Protein AF-0000000067716344 (afdb_homodimer)

Foldseek 3Di:
DQEAAACPLVLVDELLVSLLLGVVLVHQEYAFEQAAQDHRSHCPCLVVLLPDLVSLVVSLVSCPPSSYYYLEYEHAHALAEQPCQRNVRSLVSLLSRLSSCLSNVHAEYEYALHFYPQDPPDNGGDFQDDCPDVSSVSSLVVGLVSSQVSVLVVLVSSVVSNHAYAHELDPNGNRNALVSQVVSCVSRVHDRYAHAQEPAVLVLVVHDSLVRLLVRQLRHQAYEDWHKAFDCVLCVPANQPHPQWAADDPVDDWRGRGDPDTDTHADPSHRMDTAAPPPRDALQSLLSVLVSVCVRPVPHHYHYDHDHPVDRSSRSSSRNSVSNVSSVVVNVVVVVD/DQEAAACPLVLVDELLVSLLLGVVLVHQEYAFEQEAQDHRSHCPCLVVLLPDLVSLVVSLVSCPPSSYYYLEYEHAHALAEQPCQRNVRSLVSLLSRLSSCLSNVHAEYEYALHFYPQDPPDNGGDFQDDCPDVSSVSSLVVGLVSSQVSVLVVLVSSVVSNHAYAHELDPRGNRNALVSQVVSCVSRVHDRYAHAQEPAVLVLVVHDSLVRLLVRFLRHQAYEDWHKAFDCVLCVPANQPHPQWAADDPVDDWRGRGDPDTDTHAHPSHRMDTAAPPPRDALQSLLSVLVSVCVRPVPHHYHYDHDHPVDRSSRRSSRNSVSNVSSVVVNVVVVVD

Sequence (674 aa):
MKLGLYNAIFHDRTLPEALAAIKAAGLTGIELNTGGFLPATHIPTIDDILVSDDARDEFLGIFEGTGVDIYGLNCNGNPLHPNKAIGDKHAEDIRRSIRLAERLGQNRVVTMSGLPGGEPGAKYTNWVVNAWNSAALDVLDYQWDIAAEFWRETDRFAADHGVKVALELHPQNIVFNSADVHKLIDLTGATHVGVELDASHLFWQQMDPIAVIDHLGELIFHAAAKDVRVNKEWAQLNGVLDNSFRRLDPSENRTNLGGDEWANEWPKNSAWDFVALGRGHDVAYWTEFLRALHRVDPNMLVNIEHEDVSLGREEGVNEAAKVLIEANKALEESLVSMKLGLYNAIFHDRTLPEALAAIKAAGLTGIELNTGGFLPATHIPTIDDILVSDDARDEFLGIFEGTGVDIYGLNCNGNPLHPNKAIGDKHAEDIRRSIRLAERLGQNRVVTMSGLPGGEPGAKYTNWVVNAWNSAALDVLDYQWDIAAEFWRETDRFAADHGVKVALELHPQNIVFNSADVHKLIDLTGATHVGVELDASHLFWQQMDPIAVIDHLGELIFHAAAKDVRVNKEWAQLNGVLDNSFRRLDPSENRTNLGGDEWANEWPKNSAWDFVALGRGHDVAYWTEFLRALHRVDPNMLVNIEHEDVSLGREEGVNEAAKVLIEANKALEESLVS

Structure (mmCIF, N/CA/C/O backbone):
data_AF-0000000067716344-model_v1
#
loop_
_entity.id
_entity.type
_entity.pdbx_description
1 polymer 'Sugar phosphate isomerases/epimerases'
#
loop_
_atom_site.group_PDB
_atom_site.id
_atom_site.type_symbol
_atom_site.label_atom_id
_atom_site.label_alt_id
_atom_site.label_comp_id
_atom_site.label_asym_id
_atom_site.label_entity_id
_atom_site.label_seq_id
_atom_site.pdbx_PDB_ins_code
_atom_site.Cartn_x
_atom_site.Cartn_y
_atom_site.Cartn_z
_atom_site.occupancy
_atom_site.B_iso_or_equiv
_atom_site.auth_seq_id
_atom_site.auth_comp_id
_atom_site.auth_asym_id
_atom_site.auth_atom_id
_atom_site.pdbx_PDB_model_num
ATOM 1 N N . MET A 1 1 ? -6.699 33.219 -1.872 1 95.94 1 MET A N 1
ATOM 2 C CA . MET A 1 1 ? -6.602 32.25 -0.791 1 95.94 1 MET A CA 1
ATOM 3 C C . MET A 1 1 ? -5.559 32.688 0.237 1 95.94 1 MET A C 1
ATOM 5 O O . MET A 1 1 ? -4.773 33.594 -0.015 1 95.94 1 MET A O 1
ATOM 9 N N . LYS A 1 2 ? -5.629 32.188 1.437 1 97.81 2 LYS A N 1
ATOM 10 C CA . LYS A 1 2 ? -4.629 32.375 2.484 1 97.81 2 LYS A CA 1
ATOM 11 C C . LYS A 1 2 ? -3.482 31.391 2.338 1 97.81 2 LYS A C 1
ATOM 13 O O . LYS A 1 2 ? -3.635 30.203 2.646 1 97.81 2 LYS A O 1
ATOM 18 N N . LEU A 1 3 ? -2.365 31.891 1.873 1 98.88 3 LEU A N 1
ATOM 19 C CA . LEU A 1 3 ? -1.229 31.031 1.559 1 98.88 3 LEU A CA 1
ATOM 20 C C . LEU A 1 3 ? -0.129 31.188 2.604 1 98.88 3 LEU A C 1
ATOM 22 O O . LEU A 1 3 ? 0.31 32.281 2.895 1 98.88 3 LEU A O 1
ATOM 26 N N . GLY A 1 4 ? 0.255 30.109 3.199 1 98.88 4 GLY A N 1
ATOM 27 C CA . GLY A 1 4 ? 1.284 30.125 4.227 1 98.88 4 GLY A CA 1
ATOM 28 C C . GLY A 1 4 ? 2.291 29 4.086 1 98.88 4 GLY A C 1
ATOM 29 O O . GLY A 1 4 ? 2.41 28.406 3.018 1 98.88 4 GLY A O 1
ATOM 30 N N . LEU A 1 5 ? 3.182 28.844 5.125 1 98.94 5 LEU A N 1
ATOM 31 C CA . LEU A 1 5 ? 4.223 27.828 5.203 1 98.94 5 LEU A CA 1
ATOM 32 C C . LEU A 1 5 ? 4.148 27.062 6.52 1 98.94 5 LEU A C 1
ATOM 34 O O . LEU A 1 5 ? 4.055 27.672 7.59 1 98.94 5 LEU A O 1
ATOM 38 N N . TYR A 1 6 ? 4.07 25.75 6.441 1 98.81 6 TYR A N 1
ATOM 39 C CA . TYR A 1 6 ? 4.367 24.938 7.625 1 98.81 6 TYR A CA 1
ATOM 40 C C . TYR A 1 6 ? 5.832 25.062 8.016 1 98.81 6 TYR A C 1
ATOM 42 O O . TYR A 1 6 ? 6.727 24.719 7.238 1 98.81 6 TYR A O 1
ATOM 50 N N . ASN A 1 7 ? 6.125 25.469 9.141 1 98.44 7 ASN A N 1
ATOM 51 C CA . ASN A 1 7 ? 7.426 26.016 9.516 1 98.44 7 ASN A CA 1
ATOM 52 C C . ASN A 1 7 ? 8.445 24.906 9.781 1 98.44 7 ASN A C 1
ATOM 54 O O . ASN A 1 7 ? 9.594 25.203 10.117 1 98.44 7 ASN A O 1
ATOM 58 N N . ALA A 1 8 ? 8.062 23.641 9.664 1 96.62 8 ALA A N 1
ATOM 59 C CA . ALA A 1 8 ? 8.984 22.562 9.977 1 96.62 8 ALA A CA 1
ATOM 60 C C . ALA A 1 8 ? 10.281 22.688 9.18 1 96.62 8 ALA A C 1
ATOM 62 O O . ALA A 1 8 ? 11.359 22.359 9.688 1 96.62 8 ALA A O 1
ATOM 63 N N . ILE A 1 9 ? 10.242 23.172 7.988 1 97.5 9 ILE A N 1
ATOM 64 C CA . ILE A 1 9 ? 11.406 23.266 7.113 1 97.5 9 ILE A CA 1
ATOM 65 C C . ILE A 1 9 ? 12.375 24.312 7.652 1 97.5 9 ILE A C 1
ATOM 67 O O . ILE A 1 9 ? 13.57 24.281 7.355 1 97.5 9 ILE A O 1
ATOM 71 N N . PHE A 1 10 ? 11.906 25.266 8.484 1 98.12 10 PHE A N 1
ATOM 72 C CA . PHE A 1 10 ? 12.727 26.359 8.992 1 98.12 10 PHE A CA 1
ATOM 73 C C . PHE A 1 10 ? 13.039 26.156 10.469 1 98.12 10 PHE A C 1
ATOM 75 O O . PHE A 1 10 ? 13.203 27.125 11.211 1 98.12 10 PHE A O 1
ATOM 82 N N . HIS A 1 11 ? 13.086 24.891 10.875 1 95.12 11 HIS A N 1
ATOM 83 C CA . HIS A 1 11 ? 13.398 24.578 12.266 1 95.12 11 HIS A CA 1
ATOM 84 C C . HIS A 1 11 ? 14.828 24.984 12.609 1 95.12 11 HIS A C 1
ATOM 86 O O . HIS A 1 11 ? 15.195 25.016 13.789 1 95.12 11 HIS A O 1
ATOM 92 N N . ASP A 1 12 ? 15.641 25.312 11.688 1 95.56 12 ASP A N 1
ATOM 93 C CA . ASP A 1 12 ? 17.078 25.562 11.844 1 95.56 12 ASP A CA 1
ATOM 94 C C . ASP A 1 12 ? 17.328 27.031 12.219 1 95.56 12 ASP A C 1
ATOM 96 O O . ASP A 1 12 ? 18.469 27.438 12.383 1 95.56 12 ASP A O 1
ATOM 100 N N . ARG A 1 13 ? 16.266 27.875 12.367 1 98 13 ARG A N 1
ATOM 101 C CA . ARG A 1 13 ? 16.438 29.297 12.625 1 98 13 ARG A CA 1
ATOM 102 C C . ARG A 1 13 ? 15.391 29.797 13.625 1 98 13 ARG A C 1
ATOM 104 O O . ARG A 1 13 ? 14.461 29.062 13.977 1 98 13 ARG A O 1
ATOM 111 N N . THR A 1 14 ? 15.562 30.984 14.086 1 98 14 THR A N 1
ATOM 112 C CA . THR A 1 14 ? 14.656 31.562 15.07 1 98 14 THR A CA 1
ATOM 113 C C . THR A 1 14 ? 13.32 31.938 14.43 1 98 14 THR A C 1
ATOM 115 O O . THR A 1 14 ? 13.227 32.031 13.203 1 98 14 THR A O 1
ATOM 118 N N . LEU A 1 15 ? 12.32 32.156 15.273 1 98.56 15 LEU A N 1
ATOM 119 C CA . LEU A 1 15 ? 11 32.5 14.773 1 98.56 15 LEU A CA 1
ATOM 120 C C . LEU A 1 15 ? 11.062 33.812 13.969 1 98.56 15 LEU A C 1
ATOM 122 O O . LEU A 1 15 ? 10.555 33.875 12.844 1 98.56 15 LEU A O 1
ATOM 126 N N . PRO A 1 16 ? 11.727 34.906 14.438 1 98.5 16 PRO A N 1
ATOM 127 C CA . PRO A 1 16 ? 11.781 36.125 13.641 1 98.5 16 PRO A CA 1
ATOM 128 C C . PRO A 1 16 ? 12.445 35.906 12.281 1 98.5 16 PRO A C 1
ATOM 130 O O . PRO A 1 16 ? 11.992 36.469 11.273 1 98.5 16 PRO A O 1
ATOM 133 N N . GLU A 1 17 ? 13.469 35.062 12.227 1 98.56 17 GLU A N 1
ATOM 134 C CA . GLU A 1 17 ? 14.133 34.781 10.961 1 98.56 17 GLU A CA 1
ATOM 135 C C . GLU A 1 17 ? 13.219 34 10.023 1 98.56 17 GLU A C 1
ATOM 137 O O . GLU A 1 17 ? 13.219 34.219 8.812 1 98.56 17 GLU A O 1
ATOM 142 N N . ALA A 1 18 ? 12.523 33.094 10.602 1 98.75 18 ALA A N 1
ATOM 143 C CA . ALA A 1 18 ? 11.57 32.344 9.805 1 98.75 18 ALA A CA 1
ATOM 144 C C . ALA A 1 18 ? 10.484 33.219 9.219 1 98.75 18 ALA A C 1
ATOM 146 O O . ALA A 1 18 ? 10.141 33.125 8.047 1 98.75 18 ALA A O 1
ATOM 147 N N . LEU A 1 19 ? 9.945 34.156 10.039 1 98.81 19 LEU A N 1
ATOM 148 C CA . LEU A 1 19 ? 8.914 35.062 9.586 1 98.81 19 LEU A CA 1
ATOM 149 C C . LEU A 1 19 ? 9.438 35.938 8.445 1 98.81 19 LEU A C 1
ATOM 151 O O . LEU A 1 19 ? 8.727 36.188 7.461 1 98.81 19 LEU A O 1
ATOM 155 N N . ALA A 1 20 ? 10.641 36.375 8.578 1 98.75 20 ALA A N 1
ATOM 156 C CA . ALA A 1 20 ? 11.242 37.188 7.531 1 98.75 20 ALA A CA 1
ATOM 157 C C . ALA A 1 20 ? 11.367 36.406 6.223 1 98.75 20 ALA A C 1
ATOM 159 O O . ALA A 1 20 ? 11.102 36.969 5.145 1 98.75 20 ALA A O 1
ATOM 160 N N . ALA A 1 21 ? 11.805 35.188 6.32 1 98.75 21 ALA A N 1
ATOM 161 C CA . ALA A 1 21 ? 11.953 34.344 5.133 1 98.75 21 ALA A CA 1
ATOM 162 C C . ALA A 1 21 ? 10.602 34.062 4.48 1 98.75 21 ALA A C 1
ATOM 164 O O . ALA A 1 21 ? 10.492 34.062 3.252 1 98.75 21 ALA A O 1
ATOM 165 N N . ILE A 1 22 ? 9.57 33.844 5.273 1 98.88 22 ILE A N 1
ATOM 166 C CA . ILE A 1 22 ? 8.227 33.594 4.777 1 98.88 22 ILE A CA 1
ATOM 167 C C . ILE A 1 22 ? 7.699 34.812 4.043 1 98.88 22 ILE A C 1
ATOM 169 O O . ILE A 1 22 ? 7.176 34.688 2.932 1 98.88 22 ILE A O 1
ATOM 173 N N . LYS A 1 23 ? 7.891 35.969 4.652 1 98.75 23 LYS A N 1
ATOM 174 C CA . LYS A 1 23 ? 7.488 37.219 4.031 1 98.75 23 LYS A CA 1
ATOM 175 C C . LYS A 1 23 ? 8.227 37.438 2.715 1 98.75 23 LYS A C 1
ATOM 177 O O . LYS A 1 23 ? 7.621 37.844 1.717 1 98.75 23 LYS A O 1
ATOM 182 N N . ALA A 1 24 ? 9.461 37.188 2.754 1 98.56 24 ALA A N 1
ATOM 183 C CA . ALA A 1 24 ? 10.289 37.375 1.567 1 98.56 24 ALA A CA 1
ATOM 184 C C . ALA A 1 24 ? 9.844 36.438 0.431 1 98.56 24 ALA A C 1
ATOM 186 O O . ALA A 1 24 ? 9.953 36.812 -0.744 1 98.56 24 ALA A O 1
ATOM 187 N N . ALA A 1 25 ? 9.32 35.312 0.736 1 98.75 25 ALA A N 1
ATOM 188 C CA . ALA A 1 25 ? 8.836 34.375 -0.261 1 98.75 25 ALA A CA 1
ATOM 189 C C . ALA A 1 25 ? 7.48 34.781 -0.812 1 98.75 25 ALA A C 1
ATOM 191 O O . ALA A 1 25 ? 6.961 34.188 -1.745 1 98.75 25 ALA A O 1
ATOM 192 N N . GLY A 1 26 ? 6.898 35.781 -0.247 1 98.69 26 GLY A N 1
ATOM 193 C CA . GLY A 1 26 ? 5.617 36.281 -0.708 1 98.69 26 GLY A CA 1
ATOM 194 C C . GLY A 1 26 ? 4.43 35.625 -0.021 1 98.69 26 GLY A C 1
ATOM 195 O O . GLY A 1 26 ? 3.287 35.812 -0.448 1 98.69 26 GLY A O 1
ATOM 196 N N . LEU A 1 27 ? 4.648 34.906 1.056 1 98.88 27 LEU A N 1
ATOM 197 C CA . LEU A 1 27 ? 3.59 34.219 1.803 1 98.88 27 LEU A CA 1
ATOM 198 C C . LEU A 1 27 ? 3.127 35.094 2.979 1 98.88 27 LEU A C 1
ATOM 200 O O . LEU A 1 27 ? 3.83 36 3.395 1 98.88 27 LEU A O 1
ATOM 204 N N . THR A 1 28 ? 1.935 34.719 3.5 1 98.69 28 THR A N 1
ATOM 205 C CA . THR A 1 28 ? 1.354 35.625 4.504 1 98.69 28 THR A CA 1
ATOM 206 C C . THR A 1 28 ? 1.016 34.844 5.777 1 98.69 28 THR A C 1
ATOM 208 O O . THR A 1 28 ? 0.406 35.406 6.695 1 98.69 28 THR A O 1
ATOM 211 N N . GLY A 1 29 ? 1.318 33.594 5.844 1 98.81 29 GLY A N 1
ATOM 212 C CA . GLY A 1 29 ? 0.971 32.812 7.023 1 98.81 29 GLY A CA 1
ATOM 213 C C . GLY A 1 29 ? 2.033 31.812 7.402 1 98.81 29 GLY A C 1
ATOM 214 O O . GLY A 1 29 ? 2.83 31.391 6.559 1 98.81 29 GLY A O 1
ATOM 215 N N . ILE A 1 30 ? 2.062 31.469 8.703 1 98.88 30 ILE A N 1
ATOM 216 C CA . ILE A 1 30 ? 2.924 30.406 9.219 1 98.88 30 ILE A CA 1
ATOM 217 C C . ILE A 1 30 ? 2.084 29.391 9.984 1 98.88 30 ILE A C 1
ATOM 219 O O . ILE A 1 30 ? 1.264 29.75 10.828 1 98.88 30 ILE A O 1
ATOM 223 N N . GLU A 1 31 ? 2.1 28.156 9.609 1 98.94 31 GLU A N 1
ATOM 224 C CA . GLU A 1 31 ? 1.616 27.047 10.43 1 98.94 31 GLU A CA 1
ATOM 225 C C . GLU A 1 31 ? 2.684 26.578 11.414 1 98.94 31 GLU A C 1
ATOM 227 O O . GLU A 1 31 ? 3.74 26.094 11.016 1 98.94 31 GLU A O 1
ATOM 232 N N . LEU A 1 32 ? 2.416 26.703 12.68 1 98.81 32 LEU A N 1
ATOM 233 C CA . LEU A 1 32 ? 3.428 26.516 13.719 1 98.81 32 LEU A CA 1
ATOM 234 C C . LEU A 1 32 ? 3.406 25.078 14.234 1 98.81 32 LEU A C 1
ATOM 236 O O . LEU A 1 32 ? 2.359 24.578 14.664 1 98.81 32 LEU A O 1
ATOM 240 N N . ASN A 1 33 ? 4.539 24.453 14.195 1 98.69 33 ASN A N 1
ATOM 241 C CA . ASN A 1 33 ? 4.648 23.156 14.836 1 98.69 33 ASN A CA 1
ATOM 242 C C . ASN A 1 33 ? 4.609 23.266 16.359 1 98.69 33 ASN A C 1
ATOM 244 O O . ASN A 1 33 ? 5.379 24.031 16.953 1 98.69 33 ASN A O 1
ATOM 248 N N . THR A 1 34 ? 3.762 22.484 16.984 1 98.69 34 THR A N 1
ATOM 249 C CA . THR A 1 34 ? 3.537 22.656 18.422 1 98.69 34 THR A CA 1
ATOM 250 C C . THR A 1 34 ? 3.727 21.328 19.156 1 98.69 34 THR A C 1
ATOM 252 O O . THR A 1 34 ? 3.416 21.219 20.344 1 98.69 34 THR A O 1
ATOM 255 N N . GLY A 1 35 ? 4.219 20.328 18.453 1 98 35 GLY A N 1
ATOM 256 C CA . GLY A 1 35 ? 4.477 19.031 19.062 1 98 35 GLY A CA 1
ATOM 257 C C . GLY A 1 35 ? 4.336 17.875 18.078 1 98 35 GLY A C 1
ATOM 258 O O . GLY A 1 35 ? 4.582 18.047 16.891 1 98 35 GLY A O 1
ATOM 259 N N . GLY A 1 36 ? 4.043 16.641 18.609 1 97.88 36 GLY A N 1
ATOM 260 C CA . GLY A 1 36 ? 4.016 15.438 17.797 1 97.88 36 GLY A CA 1
ATOM 261 C C . GLY A 1 36 ? 5.395 14.867 17.531 1 97.88 36 GLY A C 1
ATOM 262 O O . GLY A 1 36 ? 6.188 14.68 18.453 1 97.88 36 GLY A O 1
ATOM 263 N N . PHE A 1 37 ? 5.648 14.578 16.266 1 96.88 37 PHE A N 1
ATOM 264 C CA . PHE A 1 37 ? 6.922 13.984 15.867 1 96.88 37 PHE A CA 1
ATOM 265 C C . PHE A 1 37 ? 8.062 14.977 16.078 1 96.88 37 PHE A C 1
ATOM 267 O O . PHE A 1 37 ? 9.188 14.578 16.391 1 96.88 37 PHE A O 1
ATOM 274 N N . LEU A 1 38 ? 7.766 16.266 15.859 1 96.44 38 LEU A N 1
ATOM 275 C CA . LEU A 1 38 ? 8.797 17.297 15.867 1 96.44 38 LEU A CA 1
ATOM 276 C C . LEU A 1 38 ? 8.641 18.219 17.078 1 96.44 38 LEU A C 1
ATOM 278 O O . LEU A 1 38 ? 7.531 18.391 17.578 1 96.44 38 LEU A O 1
ATOM 282 N N . PRO A 1 39 ? 9.695 18.797 17.484 1 95.38 39 PRO A N 1
ATOM 283 C CA . PRO A 1 39 ? 9.594 19.719 18.609 1 95.38 39 PRO A CA 1
ATOM 284 C C . PRO A 1 39 ? 8.977 21.062 18.234 1 95.38 39 PRO A C 1
ATOM 286 O O . PRO A 1 39 ? 9.008 21.453 17.062 1 95.38 39 PRO A O 1
ATOM 289 N N . ALA A 1 40 ? 8.43 21.734 19.188 1 97.12 40 ALA A N 1
ATOM 290 C CA . ALA A 1 40 ? 7.852 23.078 19.016 1 97.12 40 ALA A CA 1
ATOM 291 C C . ALA A 1 40 ? 8.938 24.141 19.031 1 97.12 40 ALA A C 1
ATOM 293 O O . ALA A 1 40 ? 8.883 25.078 19.844 1 97.12 40 ALA A O 1
ATOM 294 N N . THR A 1 41 ? 9.797 24.125 18.047 1 96.69 41 THR A N 1
ATOM 295 C CA . THR A 1 41 ? 11.023 24.922 18.016 1 96.69 41 THR A CA 1
ATOM 296 C C . THR A 1 41 ? 10.711 26.406 18.047 1 96.69 41 THR A C 1
ATOM 298 O O . THR A 1 41 ? 11.453 27.203 18.625 1 96.69 41 THR A O 1
ATOM 301 N N . HIS A 1 42 ? 9.617 26.859 17.469 1 98.31 42 HIS A N 1
ATOM 302 C CA . HIS A 1 42 ? 9.328 28.281 17.297 1 98.31 42 HIS A CA 1
ATOM 303 C C . HIS A 1 42 ? 8.391 28.781 18.391 1 98.31 42 HIS A C 1
ATOM 305 O O . HIS A 1 42 ? 7.938 29.938 18.344 1 98.31 42 HIS A O 1
ATOM 311 N N . ILE A 1 43 ? 8.086 27.906 19.312 1 98 43 ILE A N 1
ATOM 312 C CA . ILE A 1 43 ? 7.27 28.328 20.438 1 98 43 ILE A CA 1
ATOM 313 C C . ILE A 1 43 ? 7.824 27.734 21.734 1 98 43 ILE A C 1
ATOM 315 O O . ILE A 1 43 ? 7.125 27 22.438 1 98 43 ILE A O 1
ATOM 319 N N . PRO A 1 44 ? 9.023 28.109 22.109 1 95.5 44 PRO A N 1
ATOM 320 C CA . PRO A 1 44 ? 9.68 27.516 23.281 1 95.5 44 PRO A CA 1
ATOM 321 C C . PRO A 1 44 ? 8.953 27.828 24.594 1 95.5 44 PRO A C 1
ATOM 323 O O . PRO A 1 44 ? 9.172 27.156 25.594 1 95.5 44 PRO A O 1
ATOM 326 N N . THR A 1 45 ? 8.094 28.828 24.625 1 96.69 45 THR A N 1
ATOM 327 C CA . THR A 1 45 ? 7.406 29.25 25.828 1 96.69 45 THR A CA 1
ATOM 328 C C . THR A 1 45 ? 5.98 28.703 25.875 1 96.69 45 THR A C 1
ATOM 330 O O . THR A 1 45 ? 5.09 29.312 26.453 1 96.69 45 THR A O 1
ATOM 333 N N . ILE A 1 46 ? 5.75 27.641 25.141 1 97.62 46 ILE A N 1
ATOM 334 C CA . ILE A 1 46 ? 4.406 27.094 24.984 1 97.62 46 ILE A CA 1
ATOM 335 C C . ILE A 1 46 ? 3.762 26.891 26.359 1 97.62 46 ILE A C 1
ATOM 337 O O . ILE A 1 46 ? 2.592 27.234 26.562 1 97.62 46 ILE A O 1
ATOM 341 N N . ASP A 1 47 ? 4.445 26.406 27.391 1 97.62 47 ASP A N 1
ATOM 342 C CA . ASP A 1 47 ? 3.896 26.141 28.719 1 97.62 47 ASP A CA 1
ATOM 343 C C . ASP A 1 47 ? 3.492 27.438 29.422 1 97.62 47 ASP A C 1
ATOM 345 O O . ASP A 1 47 ? 2.475 27.484 30.125 1 97.62 47 ASP A O 1
ATOM 349 N N . ASP A 1 48 ? 4.293 28.438 29.203 1 98.44 48 ASP A N 1
ATOM 350 C CA . ASP A 1 48 ? 3.965 29.734 29.781 1 98.44 48 ASP A CA 1
ATOM 351 C C . ASP A 1 48 ? 2.732 30.344 29.109 1 98.44 48 ASP A C 1
ATOM 353 O O . ASP A 1 48 ? 1.872 30.922 29.781 1 98.44 48 ASP A O 1
ATOM 357 N N . ILE A 1 49 ? 2.695 30.203 27.797 1 98.62 49 ILE A N 1
ATOM 358 C CA . ILE A 1 49 ? 1.599 30.781 27.031 1 98.62 49 ILE A CA 1
ATOM 359 C C . ILE A 1 49 ? 0.276 30.156 27.469 1 98.62 49 ILE A C 1
ATOM 361 O O . ILE A 1 49 ? -0.752 30.828 27.516 1 98.62 49 ILE A O 1
ATOM 365 N N . LEU A 1 50 ? 0.247 28.953 27.906 1 98.44 50 LEU A N 1
ATOM 366 C CA . LEU A 1 50 ? -0.959 28.219 28.266 1 98.44 50 LEU A CA 1
ATOM 367 C C . LEU A 1 50 ? -1.569 28.766 29.547 1 98.44 50 LEU A C 1
ATOM 369 O O . LEU A 1 50 ? -2.77 28.609 29.781 1 98.44 50 LEU A O 1
ATOM 373 N N . VAL A 1 51 ? -0.768 29.516 30.406 1 98.06 51 VAL A N 1
ATOM 374 C CA . VAL A 1 51 ? -1.305 29.859 31.719 1 98.06 51 VAL A CA 1
ATOM 375 C C . VAL A 1 51 ? -1.138 31.344 31.984 1 98.06 51 VAL A C 1
ATOM 377 O O . VAL A 1 51 ? -1.602 31.859 33 1 98.06 51 VAL A O 1
ATOM 380 N N . SER A 1 52 ? -0.438 32.062 31.047 1 98.56 52 SER A N 1
ATOM 381 C CA . SER A 1 52 ? -0.129 33.438 31.297 1 98.56 52 SER A CA 1
ATOM 382 C C . SER A 1 52 ? -0.565 34.344 30.125 1 98.56 52 SER A C 1
ATOM 384 O O . SER A 1 52 ? -0.09 34.156 29 1 98.56 52 SER A O 1
ATOM 386 N N . ASP A 1 53 ? -1.379 35.312 30.422 1 98.38 53 ASP A N 1
ATOM 387 C CA . ASP A 1 53 ? -1.794 36.281 29.406 1 98.38 53 ASP A CA 1
ATOM 388 C C . ASP A 1 53 ? -0.604 37.094 28.906 1 98.38 53 ASP A C 1
ATOM 390 O O . ASP A 1 53 ? -0.513 37.406 27.703 1 98.38 53 ASP A O 1
ATOM 394 N N . ASP A 1 54 ? 0.239 37.406 29.812 1 98.44 54 ASP A N 1
ATOM 395 C CA . ASP A 1 54 ? 1.416 38.156 29.438 1 98.44 54 ASP A CA 1
ATOM 396 C C . ASP A 1 54 ? 2.291 37.406 28.453 1 98.44 54 ASP A C 1
ATOM 398 O O . ASP A 1 54 ? 2.752 37.938 27.453 1 98.44 54 ASP A O 1
ATOM 402 N N . ALA A 1 55 ? 2.51 36.156 28.766 1 98.44 55 ALA A N 1
ATOM 403 C CA . ALA A 1 55 ? 3.314 35.312 27.875 1 98.44 55 ALA A CA 1
ATOM 404 C C . ALA A 1 55 ? 2.662 35.188 26.516 1 98.44 55 ALA A C 1
ATOM 406 O O . ALA A 1 55 ? 3.346 35.188 25.484 1 98.44 55 ALA A O 1
ATOM 407 N N . ARG A 1 56 ? 1.377 34.969 26.547 1 98.5 56 ARG A N 1
ATOM 408 C CA . ARG A 1 56 ? 0.609 34.906 25.297 1 98.5 56 ARG A CA 1
ATOM 409 C C . ARG A 1 56 ? 0.773 36.156 24.469 1 98.5 56 ARG A C 1
ATOM 411 O O . ARG A 1 56 ? 1.102 36.094 23.281 1 98.5 56 ARG A O 1
ATOM 418 N N . ASP A 1 57 ? 0.558 37.312 25.125 1 98.38 57 ASP A N 1
ATOM 419 C CA . ASP A 1 57 ? 0.608 38.594 24.438 1 98.38 57 ASP A CA 1
ATOM 420 C C . ASP A 1 57 ? 2.014 38.906 23.906 1 98.38 57 ASP A C 1
ATOM 422 O O . ASP A 1 57 ? 2.174 39.469 22.828 1 98.38 57 ASP A O 1
ATOM 426 N N . GLU A 1 58 ? 2.969 38.531 24.766 1 98.25 58 GLU A N 1
ATOM 427 C CA . GLU A 1 58 ? 4.352 38.688 24.312 1 98.25 58 GLU A CA 1
ATOM 428 C C . GLU A 1 58 ? 4.625 37.875 23.062 1 98.25 58 GLU A C 1
ATOM 430 O O . GLU A 1 58 ? 5.254 38.344 22.125 1 98.25 58 GLU A O 1
ATOM 435 N N . PHE A 1 59 ? 4.203 36.688 23.047 1 98.5 59 PHE A N 1
ATOM 436 C CA . PHE A 1 59 ? 4.398 35.812 21.891 1 98.5 59 PHE A CA 1
ATOM 437 C C . PHE A 1 59 ? 3.689 36.375 20.672 1 98.5 59 PHE A C 1
ATOM 439 O O . PHE A 1 59 ? 4.277 36.438 19.594 1 98.5 59 PHE A O 1
ATOM 446 N N . LEU A 1 60 ? 2.426 36.781 20.781 1 98.44 60 LEU A N 1
ATOM 447 C CA . LEU A 1 60 ? 1.65 37.312 19.688 1 98.44 60 LEU A CA 1
ATOM 448 C C . LEU A 1 60 ? 2.285 38.625 19.172 1 98.44 60 LEU A C 1
ATOM 450 O O . LEU A 1 60 ? 2.189 38.938 17.984 1 98.44 60 LEU A O 1
ATOM 454 N N . GLY A 1 61 ? 2.922 39.312 20.047 1 98.38 61 GLY A N 1
ATOM 455 C CA . GLY A 1 61 ? 3.592 40.562 19.688 1 98.38 61 GLY A CA 1
ATOM 456 C C . GLY A 1 61 ? 4.699 40.375 18.672 1 98.38 61 GLY A C 1
ATOM 457 O O . GLY A 1 61 ? 5.023 41.281 17.906 1 98.38 61 GLY A O 1
ATOM 458 N N . ILE A 1 62 ? 5.273 39.188 18.656 1 98.19 62 ILE A N 1
ATOM 459 C CA . ILE A 1 62 ? 6.363 38.875 17.734 1 98.19 62 ILE A CA 1
ATOM 460 C C . ILE A 1 62 ? 5.871 39 16.281 1 98.19 62 ILE A C 1
ATOM 462 O O . ILE A 1 62 ? 6.641 39.344 15.391 1 98.19 62 ILE A O 1
ATOM 466 N N . PHE A 1 63 ? 4.621 38.812 16.062 1 98.44 63 PHE A N 1
ATOM 467 C CA . PHE A 1 63 ? 4.059 38.75 14.719 1 98.44 63 PHE A CA 1
ATOM 468 C C . PHE A 1 63 ? 3.668 40.156 14.25 1 98.44 63 PHE A C 1
ATOM 470 O O . PHE A 1 63 ? 3.455 40.375 13.055 1 98.44 63 PHE A O 1
ATOM 477 N N . GLU A 1 64 ? 3.514 41.062 15.18 1 97.69 64 GLU A N 1
ATOM 478 C CA . GLU A 1 64 ? 3.066 42.406 14.828 1 97.69 64 GLU A CA 1
ATOM 479 C C . GLU A 1 64 ? 4.035 43.094 13.859 1 97.69 64 GLU A C 1
ATOM 481 O O . GLU A 1 64 ? 5.242 43.125 14.094 1 97.69 64 GLU A O 1
ATOM 486 N N . GLY A 1 65 ? 3.494 43.562 12.742 1 97.56 65 GLY A N 1
ATOM 487 C CA . GLY A 1 65 ? 4.273 44.312 11.781 1 97.56 65 GLY A CA 1
ATOM 488 C C . GLY A 1 65 ? 5.062 43.438 10.828 1 97.56 65 GLY A C 1
ATOM 489 O O . GLY A 1 65 ? 5.719 43.969 9.914 1 97.56 65 GLY A O 1
ATOM 490 N N . THR A 1 66 ? 5.027 42.156 10.953 1 98.12 66 THR A N 1
ATOM 491 C CA . THR A 1 66 ? 5.836 41.25 10.133 1 98.12 66 THR A CA 1
ATOM 492 C C . THR A 1 66 ? 5.156 40.969 8.789 1 98.12 66 THR A C 1
ATOM 494 O O . THR A 1 66 ? 5.809 40.594 7.824 1 98.12 66 THR A O 1
ATOM 497 N N . GLY A 1 67 ? 3.832 41.125 8.734 1 98.19 67 GLY A N 1
ATOM 498 C CA . GLY A 1 67 ? 3.062 40.781 7.555 1 98.19 67 GLY A CA 1
ATOM 499 C C . GLY A 1 67 ? 2.768 39.312 7.457 1 98.19 67 GLY A C 1
ATOM 500 O O . GLY A 1 67 ? 2.225 38.844 6.453 1 98.19 67 GLY A O 1
ATOM 501 N N . VAL A 1 68 ? 3.17 38.531 8.422 1 98.81 68 VAL A N 1
ATOM 502 C CA . VAL A 1 68 ? 2.928 37.094 8.492 1 98.81 68 VAL A CA 1
ATOM 503 C C . VAL A 1 68 ? 2.066 36.781 9.711 1 98.81 68 VAL A C 1
ATOM 505 O O . VAL A 1 68 ? 2.393 37.156 10.836 1 98.81 68 VAL A O 1
ATOM 508 N N . ASP A 1 69 ? 0.942 36.125 9.484 1 98.5 69 ASP A N 1
ATOM 509 C CA . ASP A 1 69 ? 0.023 35.719 10.547 1 98.5 69 ASP A CA 1
ATOM 510 C C . ASP A 1 69 ? 0.139 34.219 10.836 1 98.5 69 ASP A C 1
ATOM 512 O O . ASP A 1 69 ? 0.768 33.5 10.07 1 98.5 69 ASP A O 1
ATOM 516 N N . ILE A 1 70 ? -0.47 33.812 11.945 1 98.75 70 ILE A N 1
ATOM 517 C CA . ILE A 1 70 ? -0.542 32.375 12.25 1 98.75 70 ILE A CA 1
ATOM 518 C C . ILE A 1 70 ? -1.667 31.734 11.445 1 98.75 70 ILE A C 1
ATOM 520 O O . ILE A 1 70 ? -2.822 32.156 11.539 1 98.75 70 ILE A O 1
ATOM 524 N N . TYR A 1 71 ? -1.314 30.75 10.617 1 98.62 71 TYR A N 1
ATOM 525 C CA . TYR A 1 71 ? -2.273 30.016 9.797 1 98.62 71 TYR A CA 1
ATOM 526 C C . TYR A 1 71 ? -2.436 28.594 10.305 1 98.62 71 TYR A C 1
ATOM 528 O O . TYR A 1 71 ? -2.355 27.641 9.523 1 98.62 71 TYR A O 1
ATOM 536 N N . GLY A 1 72 ? -2.664 28.422 11.633 1 98.56 72 GLY A N 1
ATOM 537 C CA . GLY A 1 72 ? -2.928 27.125 12.227 1 98.56 72 GLY A CA 1
ATOM 538 C C . GLY A 1 72 ? -1.743 26.562 12.992 1 98.56 72 GLY A C 1
ATOM 539 O O . GLY A 1 72 ? -0.633 27.094 12.906 1 98.56 72 GLY A O 1
ATOM 540 N N . LEU A 1 73 ? -1.979 25.578 13.812 1 98.88 73 LEU A N 1
ATOM 541 C CA . LEU A 1 73 ? -0.98 24.828 14.562 1 98.88 73 LEU A CA 1
ATOM 542 C C . LEU A 1 73 ? -0.876 23.391 14.047 1 98.88 73 LEU A C 1
ATOM 544 O O . LEU A 1 73 ? -1.842 22.859 13.508 1 98.88 73 LEU A O 1
ATOM 548 N N . ASN A 1 74 ? 0.335 22.875 14.125 1 98.88 74 ASN A N 1
ATOM 549 C CA . ASN A 1 74 ? 0.577 21.5 13.68 1 98.88 74 ASN A CA 1
ATOM 550 C C . ASN A 1 74 ? 1.196 20.656 14.781 1 98.88 74 ASN A C 1
ATOM 552 O O . ASN A 1 74 ? 2.131 21.094 15.461 1 98.88 74 ASN A O 1
ATOM 556 N N . CYS A 1 75 ? 0.676 19.484 15.016 1 98.69 75 CYS A N 1
ATOM 557 C CA . CYS A 1 75 ? 1.261 18.516 15.93 1 98.69 75 CYS A CA 1
ATOM 558 C C . CYS A 1 75 ? 1.147 17.109 15.367 1 98.69 75 CYS A C 1
ATOM 560 O O . CYS A 1 75 ? 0.698 16.188 16.062 1 98.69 75 CYS A O 1
ATOM 562 N N . ASN A 1 76 ? 1.482 16.922 14.117 1 98.62 76 ASN A N 1
ATOM 563 C CA . ASN A 1 76 ? 1.499 15.617 13.484 1 98.62 76 ASN A CA 1
ATOM 564 C C . ASN A 1 76 ? 2.26 14.594 14.32 1 98.62 76 ASN A C 1
ATOM 566 O O . ASN A 1 76 ? 3.309 14.906 14.891 1 98.62 76 ASN A O 1
ATOM 570 N N . GLY A 1 77 ? 1.766 13.461 14.477 1 98.31 77 GLY A N 1
ATOM 571 C CA . GLY A 1 77 ? 2.338 12.352 15.227 1 98.31 77 GLY A CA 1
ATOM 572 C C . GLY A 1 77 ? 1.458 11.117 15.234 1 98.31 77 GLY A C 1
ATOM 573 O O . GLY A 1 77 ? 0.68 10.898 14.305 1 98.31 77 GLY A O 1
ATOM 574 N N . ASN A 1 78 ? 1.714 10.219 16.109 1 98.75 78 ASN A N 1
ATOM 575 C CA . ASN A 1 78 ? 0.881 9.039 16.297 1 98.75 78 ASN A CA 1
ATOM 576 C C . ASN A 1 78 ? 0.303 8.969 17.703 1 98.75 78 ASN A C 1
ATOM 578 O O . ASN A 1 78 ? 0.838 8.266 18.562 1 98.75 78 ASN A O 1
ATOM 582 N N . PRO A 1 79 ? -0.865 9.578 17.875 1 98.88 79 PRO A N 1
ATOM 583 C CA . PRO A 1 79 ? -1.481 9.594 19.203 1 98.88 79 PRO A CA 1
ATOM 584 C C . PRO A 1 79 ? -1.999 8.227 19.625 1 98.88 79 PRO A C 1
ATOM 586 O O . PRO A 1 79 ? -2.369 8.031 20.781 1 98.88 79 PRO A O 1
ATOM 589 N N . LEU A 1 80 ? -2.023 7.246 18.703 1 98.88 80 LEU A N 1
ATOM 590 C CA . LEU A 1 80 ? -2.578 5.926 19 1 98.88 80 LEU A CA 1
ATOM 591 C C . LEU A 1 80 ? -1.48 4.867 19 1 98.88 80 LEU A C 1
ATOM 593 O O . LEU A 1 80 ? -1.768 3.668 18.953 1 98.88 80 LEU A O 1
ATOM 597 N N . HIS A 1 81 ? -0.246 5.262 18.984 1 98.75 81 HIS A N 1
ATOM 598 C CA . HIS A 1 81 ? 0.885 4.34 18.953 1 98.75 81 HIS A CA 1
ATOM 599 C C . HIS A 1 81 ? 0.809 3.334 20.094 1 98.75 81 HIS A C 1
ATOM 601 O O . HIS A 1 81 ? 0.471 3.697 21.219 1 98.75 81 HIS A O 1
ATOM 607 N N . PRO A 1 82 ? 1.149 2.086 19.797 1 98.19 82 PRO A N 1
ATOM 608 C CA . PRO A 1 82 ? 1.038 1.093 20.859 1 98.19 82 PRO A CA 1
ATOM 609 C C . PRO A 1 82 ? 2.09 1.279 21.953 1 98.19 82 PRO A C 1
ATOM 611 O O . PRO A 1 82 ? 1.894 0.838 23.094 1 98.19 82 PRO A O 1
ATOM 614 N N . ASN A 1 83 ? 3.244 1.813 21.641 1 97.25 83 ASN A N 1
ATOM 615 C CA . ASN A 1 83 ? 4.211 2.246 22.641 1 97.25 83 ASN A CA 1
ATOM 616 C C . ASN A 1 83 ? 3.732 3.488 23.391 1 97.25 83 ASN A C 1
ATOM 618 O O . ASN A 1 83 ? 3.719 4.586 22.828 1 97.25 83 ASN A O 1
ATOM 622 N N . LYS A 1 84 ? 3.5 3.395 24.609 1 95.88 84 LYS A N 1
ATOM 623 C CA . LYS A 1 84 ? 2.883 4.457 25.406 1 95.88 84 LYS A CA 1
ATOM 624 C C . LYS A 1 84 ? 3.795 5.676 25.484 1 95.88 84 LYS A C 1
ATOM 626 O O . LYS A 1 84 ? 3.316 6.809 25.578 1 95.88 84 LYS A O 1
ATOM 631 N N . ALA A 1 85 ? 5.059 5.434 25.438 1 96.75 85 ALA A N 1
ATOM 632 C CA . ALA A 1 85 ? 5.992 6.559 25.469 1 96.75 85 ALA A CA 1
ATOM 633 C C . ALA A 1 85 ? 5.809 7.461 24.266 1 96.75 85 ALA A C 1
ATOM 635 O O . ALA A 1 85 ? 6.117 8.656 24.312 1 96.75 85 ALA A O 1
ATOM 636 N N . ILE A 1 86 ? 5.312 6.914 23.203 1 98.12 86 ILE A N 1
ATOM 637 C CA . ILE A 1 86 ? 5.07 7.68 21.984 1 98.12 86 ILE A CA 1
ATOM 638 C C . ILE A 1 86 ? 3.609 8.125 21.953 1 98.12 86 ILE A C 1
ATOM 640 O O . ILE A 1 86 ? 3.322 9.32 21.844 1 98.12 86 ILE A O 1
ATOM 644 N N . GLY A 1 87 ? 2.688 7.191 22.094 1 98.5 87 GLY A N 1
ATOM 645 C CA . GLY A 1 87 ? 1.263 7.445 21.969 1 98.5 87 GLY A CA 1
ATOM 646 C C . GLY A 1 87 ? 0.743 8.469 22.953 1 98.5 87 GLY A C 1
ATOM 647 O O . GLY A 1 87 ? 0.059 9.422 22.578 1 98.5 87 GLY A O 1
ATOM 648 N N . ASP A 1 88 ? 1.064 8.32 24.25 1 98.44 88 ASP A N 1
ATOM 649 C CA . ASP A 1 88 ? 0.577 9.227 25.281 1 98.44 88 ASP A CA 1
ATOM 650 C C . ASP A 1 88 ? 1.136 10.633 25.094 1 98.44 88 ASP A C 1
ATOM 652 O O . ASP A 1 88 ? 0.42 11.625 25.266 1 98.44 88 ASP A O 1
ATOM 656 N N . LYS A 1 89 ? 2.395 10.617 24.734 1 98.38 89 LYS A N 1
ATOM 657 C CA . LYS A 1 89 ? 3.014 11.922 24.516 1 98.38 89 LYS A CA 1
ATOM 658 C C . LYS A 1 89 ? 2.369 12.648 23.328 1 98.38 89 LYS A C 1
ATOM 660 O O . LYS A 1 89 ? 2.023 13.828 23.438 1 98.38 89 LYS A O 1
ATOM 665 N N . HIS A 1 90 ? 2.203 11.969 22.203 1 98.81 90 HIS A N 1
ATOM 666 C CA . HIS A 1 90 ? 1.62 12.586 21.016 1 98.81 90 HIS A CA 1
ATOM 667 C C . HIS A 1 90 ? 0.156 12.945 21.25 1 98.81 90 HIS A C 1
ATOM 669 O O . HIS A 1 90 ? -0.327 13.961 20.734 1 98.81 90 HIS A O 1
ATOM 675 N N . ALA A 1 91 ? -0.563 12.125 22 1 98.88 91 ALA A N 1
ATOM 676 C CA . ALA A 1 91 ? -1.946 12.438 22.359 1 98.88 91 ALA A CA 1
ATOM 677 C C . ALA A 1 91 ? -2.025 13.711 23.188 1 98.88 91 ALA A C 1
ATOM 679 O O . ALA A 1 91 ? -2.881 14.57 22.953 1 98.88 91 ALA A O 1
ATOM 680 N N . GLU A 1 92 ? -1.181 13.797 24.125 1 98.69 92 GLU A N 1
ATOM 681 C CA . GLU A 1 92 ? -1.168 15 24.953 1 98.69 92 GLU A CA 1
ATOM 682 C C . GLU A 1 92 ? -0.77 16.219 24.141 1 98.69 92 GLU A C 1
ATOM 684 O O . GLU A 1 92 ? -1.258 17.328 24.406 1 98.69 92 GLU A O 1
ATOM 689 N N . ASP A 1 93 ? 0.106 16.047 23.234 1 98.75 93 ASP A N 1
ATOM 690 C CA . ASP A 1 93 ? 0.481 17.156 22.375 1 98.75 93 ASP A CA 1
ATOM 691 C C . ASP A 1 93 ? -0.726 17.688 21.609 1 98.75 93 ASP A C 1
ATOM 693 O O . ASP A 1 93 ? -0.822 18.891 21.344 1 98.75 93 ASP A O 1
ATOM 697 N N . ILE A 1 94 ? -1.607 16.797 21.203 1 98.94 94 ILE A N 1
ATOM 698 C CA . ILE A 1 94 ? -2.826 17.234 20.531 1 98.94 94 ILE A CA 1
ATOM 699 C C . ILE A 1 94 ? -3.664 18.078 21.469 1 98.94 94 ILE A C 1
ATOM 701 O O . ILE A 1 94 ? -4.066 19.203 21.125 1 98.94 94 ILE A O 1
ATOM 705 N N . ARG A 1 95 ? -3.869 17.641 22.688 1 98.88 95 ARG A N 1
ATOM 706 C CA . ARG A 1 95 ? -4.664 18.375 23.656 1 98.88 95 ARG A CA 1
ATOM 707 C C . ARG A 1 95 ? -4.023 19.734 23.984 1 98.88 95 ARG A C 1
ATOM 709 O O . ARG A 1 95 ? -4.711 20.75 24.031 1 98.88 95 ARG A O 1
ATOM 716 N N . ARG A 1 96 ? -2.779 19.656 24.172 1 98.81 96 ARG A N 1
ATOM 717 C CA . ARG A 1 96 ? -2.037 20.891 24.453 1 98.81 96 ARG A CA 1
ATOM 718 C C . ARG A 1 96 ? -2.154 21.875 23.297 1 98.81 96 ARG A C 1
ATOM 720 O O . ARG A 1 96 ? -2.301 23.078 23.516 1 98.81 96 ARG A O 1
ATOM 727 N N . SER A 1 97 ? -2.061 21.359 22.094 1 98.94 97 SER A N 1
ATOM 728 C CA . SER A 1 97 ? -2.158 22.219 20.922 1 98.94 97 SER A CA 1
ATOM 729 C C . SER A 1 97 ? -3.553 22.828 20.797 1 98.94 97 SER A C 1
ATOM 731 O O . SER A 1 97 ? -3.701 23.969 20.344 1 98.94 97 SER A O 1
ATOM 733 N N . ILE A 1 98 ? -4.574 22.062 21.125 1 98.94 98 ILE A N 1
ATOM 734 C CA . ILE A 1 98 ? -5.941 22.578 21.094 1 98.94 98 ILE A CA 1
ATOM 735 C C . ILE A 1 98 ? -6.082 23.719 22.094 1 98.94 98 ILE A C 1
ATOM 737 O O . ILE A 1 98 ? -6.59 24.797 21.75 1 98.94 98 ILE A O 1
ATOM 741 N N . ARG A 1 99 ? -5.594 23.578 23.328 1 98.88 99 ARG A N 1
ATOM 742 C CA . ARG A 1 99 ? -5.613 24.641 24.312 1 98.88 99 ARG A CA 1
ATOM 743 C C . ARG A 1 99 ? -4.832 25.859 23.828 1 98.88 99 ARG A C 1
ATOM 745 O O . ARG A 1 99 ? -5.266 27 24.016 1 98.88 99 ARG A O 1
ATOM 752 N N . LEU A 1 100 ? -3.695 25.531 23.266 1 98.88 100 LEU A N 1
ATOM 753 C CA . LEU A 1 100 ? -2.838 26.594 22.766 1 98.88 100 LEU A CA 1
ATOM 754 C C . LEU A 1 100 ? -3.543 27.406 21.688 1 98.88 100 LEU A C 1
ATOM 756 O O . LEU A 1 100 ? -3.422 28.625 21.625 1 98.88 100 LEU A O 1
ATOM 760 N N . ALA A 1 101 ? -4.219 26.688 20.766 1 98.88 101 ALA A N 1
ATOM 761 C CA . ALA A 1 101 ? -4.965 27.359 19.703 1 98.88 101 ALA A CA 1
ATOM 762 C C . ALA A 1 101 ? -5.965 28.344 20.281 1 98.88 101 ALA A C 1
ATOM 764 O O . ALA A 1 101 ? -6.016 29.516 19.859 1 98.88 101 ALA A O 1
ATOM 765 N N . GLU A 1 102 ? -6.715 27.938 21.234 1 98.62 102 GLU A N 1
ATOM 766 C CA . GLU A 1 102 ? -7.66 28.828 21.891 1 98.62 102 GLU A CA 1
ATOM 767 C C . GLU A 1 102 ? -6.949 30.047 22.484 1 98.62 102 GLU A C 1
ATOM 769 O O . GLU A 1 102 ? -7.387 31.172 22.297 1 98.62 102 GLU A O 1
ATOM 774 N N . ARG A 1 103 ? -5.844 29.828 23.203 1 98.69 103 ARG A N 1
ATOM 775 C CA . ARG A 1 103 ? -5.086 30.891 23.859 1 98.69 103 ARG A CA 1
ATOM 776 C C . ARG A 1 103 ? -4.578 31.906 22.844 1 98.69 103 ARG A C 1
ATOM 778 O O . ARG A 1 103 ? -4.512 33.094 23.141 1 98.69 103 ARG A O 1
ATOM 785 N N . LEU A 1 104 ? -4.234 31.438 21.688 1 98.69 104 LEU A N 1
ATOM 786 C CA . LEU A 1 104 ? -3.623 32.281 20.672 1 98.69 104 LEU A CA 1
ATOM 787 C C . LEU A 1 104 ? -4.68 32.875 19.734 1 98.69 104 LEU A C 1
ATOM 789 O O . LEU A 1 104 ? -4.352 33.531 18.75 1 98.69 104 LEU A O 1
ATOM 793 N N . GLY A 1 105 ? -5.934 32.562 19.969 1 98 105 GLY A N 1
ATOM 794 C CA . GLY A 1 105 ? -7.008 33.062 19.125 1 98 105 GLY A CA 1
ATOM 795 C C . GLY A 1 105 ? -7.082 32.344 17.797 1 98 105 GLY A C 1
ATOM 796 O O . GLY A 1 105 ? -7.523 32.938 16.797 1 98 105 GLY A O 1
ATOM 797 N N . GLN A 1 106 ? -6.535 31.188 17.75 1 98.06 106 GLN A N 1
ATOM 798 C CA . GLN A 1 106 ? -6.594 30.328 16.562 1 98.06 106 GLN A CA 1
ATOM 799 C C . GLN A 1 106 ? -7.688 29.281 16.703 1 98.06 106 GLN A C 1
ATOM 801 O O . GLN A 1 106 ? -8.211 29.062 17.797 1 98.06 106 GLN A O 1
ATOM 806 N N . ASN A 1 107 ? -8.039 28.625 15.562 1 98.44 107 ASN A N 1
ATOM 807 C CA . ASN A 1 107 ? -9.133 27.672 15.641 1 98.44 107 ASN A CA 1
ATOM 808 C C . ASN A 1 107 ? -8.859 26.453 14.766 1 98.44 107 ASN A C 1
ATOM 810 O O . ASN A 1 107 ? -9.781 25.703 14.43 1 98.44 107 ASN A O 1
ATOM 814 N N . ARG A 1 108 ? -7.652 26.297 14.312 1 98.75 108 ARG A N 1
ATOM 815 C CA . ARG A 1 108 ? -7.297 25.141 13.508 1 98.75 108 ARG A CA 1
ATOM 816 C C . ARG A 1 108 ? -6.059 24.438 14.062 1 98.75 108 ARG A C 1
ATOM 818 O O . ARG A 1 108 ? -5.02 25.078 14.258 1 98.75 108 ARG A O 1
ATOM 825 N N . VAL A 1 109 ? -6.145 23.156 14.297 1 98.94 109 VAL A N 1
ATOM 826 C CA . VAL A 1 109 ? -5.023 22.297 14.695 1 98.94 109 VAL A CA 1
ATOM 827 C C . VAL A 1 109 ? -4.922 21.109 13.742 1 98.94 109 VAL A C 1
ATOM 829 O O . VAL A 1 109 ? -5.875 20.344 13.594 1 98.94 109 VAL A O 1
ATOM 832 N N . VAL A 1 110 ? -3.773 21 13.078 1 98.94 110 VAL A N 1
ATOM 833 C CA . VAL A 1 110 ? -3.5 19.891 12.172 1 98.94 110 VAL A CA 1
ATOM 834 C C . VAL A 1 110 ? -2.787 18.766 12.922 1 98.94 110 VAL A C 1
ATOM 836 O O . VAL A 1 110 ? -1.882 19.031 13.719 1 98.94 110 VAL A O 1
ATOM 839 N N . THR A 1 111 ? -3.209 17.609 12.75 1 98.94 111 THR A N 1
ATOM 840 C CA . THR A 1 111 ? -2.539 16.438 13.305 1 98.94 111 THR A CA 1
ATOM 841 C C . THR A 1 111 ? -2.814 15.203 12.461 1 98.94 111 THR A C 1
ATOM 843 O O . THR A 1 111 ? -3.143 15.312 11.273 1 98.94 111 THR A O 1
ATOM 846 N N . MET A 1 112 ? -2.533 14.031 12.969 1 98.88 112 MET A N 1
ATOM 847 C CA . MET A 1 112 ? -2.762 12.758 12.281 1 98.88 112 MET A CA 1
ATOM 848 C C . MET A 1 112 ? -3.654 11.852 13.117 1 98.88 112 MET A C 1
ATOM 850 O O . MET A 1 112 ? -3.711 11.977 14.344 1 98.88 112 MET A O 1
ATOM 854 N N . SER A 1 113 ? -4.32 10.938 12.406 1 98.94 113 SER A N 1
ATOM 855 C CA . SER A 1 113 ? -5.301 10.094 13.086 1 98.94 113 SER A CA 1
ATOM 856 C C . SER A 1 113 ? -4.617 9.109 14.031 1 98.94 113 SER A C 1
ATOM 858 O O . SER A 1 113 ? -5.207 8.688 15.031 1 98.94 113 SER A O 1
ATOM 860 N N . GLY A 1 114 ? -3.361 8.844 13.703 1 98.81 114 GLY A N 1
ATOM 861 C CA . GLY A 1 114 ? -2.672 7.812 14.461 1 98.81 114 GLY A CA 1
ATOM 862 C C . GLY A 1 114 ? -2.896 6.418 13.906 1 98.81 114 GLY A C 1
ATOM 863 O O . GLY A 1 114 ? -3.754 6.219 13.039 1 98.81 114 GLY A O 1
ATOM 864 N N . LEU A 1 115 ? -2.096 5.492 14.391 1 98.75 115 LEU A N 1
ATOM 865 C CA . LEU A 1 115 ? -2.135 4.09 13.984 1 98.75 115 LEU A CA 1
ATOM 866 C C . LEU A 1 115 ? -1.808 3.172 15.156 1 98.75 115 LEU A C 1
ATOM 868 O O . LEU A 1 115 ? -0.693 3.205 15.688 1 98.75 115 LEU A O 1
ATOM 872 N N . PRO A 1 116 ? -2.787 2.365 15.57 1 98.81 116 PRO A N 1
ATOM 873 C CA . PRO A 1 116 ? -2.527 1.416 16.656 1 98.81 116 PRO A CA 1
ATOM 874 C C . PRO A 1 116 ? -1.758 0.183 16.188 1 98.81 116 PRO A C 1
ATOM 876 O O . PRO A 1 116 ? -1.46 0.051 15 1 98.81 116 PRO A O 1
ATOM 879 N N . GLY A 1 117 ? -1.385 -0.669 17.172 1 98.69 117 GLY A N 1
ATOM 880 C CA . GLY A 1 117 ? -0.958 -2.02 16.844 1 98.69 117 GLY A CA 1
ATOM 881 C C . GLY A 1 117 ? -2.088 -2.891 16.328 1 98.69 117 GLY A C 1
ATOM 882 O O . GLY A 1 117 ? -3.24 -2.455 16.281 1 98.69 117 GLY A O 1
ATOM 883 N N . GLY A 1 118 ? -1.751 -4.113 15.961 1 98.5 118 GLY A N 1
ATOM 884 C CA . GLY A 1 118 ? -2.738 -4.98 15.336 1 98.5 118 GLY A CA 1
ATOM 885 C C . GLY A 1 118 ? -3.508 -5.82 16.344 1 98.5 118 GLY A C 1
ATOM 886 O O . GLY A 1 118 ? -4.48 -6.488 15.984 1 98.5 118 GLY A O 1
ATOM 887 N N . GLU A 1 119 ? -3.088 -5.816 17.562 1 98.44 119 GLU A N 1
ATOM 888 C CA . GLU A 1 119 ? -3.652 -6.613 18.656 1 98.44 119 GLU A CA 1
ATOM 889 C C . GLU A 1 119 ? -3.201 -6.094 20.016 1 98.44 119 GLU A C 1
ATOM 891 O O . GLU A 1 119 ? -2.225 -5.348 20.109 1 98.44 119 GLU A O 1
ATOM 896 N N . PRO A 1 120 ? -4.039 -6.426 21.125 1 97.69 120 PRO A N 1
ATOM 897 C CA . PRO A 1 120 ? -3.574 -6.012 22.453 1 97.69 120 PRO A CA 1
ATOM 898 C C . PRO A 1 120 ? -2.152 -6.48 22.766 1 97.69 120 PRO A C 1
ATOM 900 O O . PRO A 1 120 ? -1.812 -7.637 22.5 1 97.69 120 PRO A O 1
ATOM 903 N N . GLY A 1 121 ? -1.356 -5.621 23.203 1 96.75 121 GLY A N 1
ATOM 904 C CA . GLY A 1 121 ? -0.005 -5.984 23.594 1 96.75 121 GLY A CA 1
ATOM 905 C C . GLY A 1 121 ? 1.009 -5.812 22.484 1 96.75 121 GLY A C 1
ATOM 906 O O . GLY A 1 121 ? 2.207 -6.02 22.688 1 96.75 121 GLY A O 1
ATOM 907 N N . ALA A 1 122 ? 0.604 -5.449 21.359 1 97.88 122 ALA A N 1
ATOM 908 C CA . ALA A 1 122 ? 1.518 -5.258 20.234 1 97.88 122 ALA A CA 1
ATOM 909 C C . ALA A 1 122 ? 2.559 -4.188 20.547 1 97.88 122 ALA A C 1
ATOM 911 O O . ALA A 1 122 ? 2.24 -3.164 21.156 1 97.88 122 ALA A O 1
ATOM 912 N N . LYS A 1 123 ? 3.758 -4.453 20.047 1 96.31 123 LYS A N 1
ATOM 913 C CA . LYS A 1 123 ? 4.855 -3.504 20.219 1 96.31 123 LYS A CA 1
ATOM 914 C C . LYS A 1 123 ? 4.918 -2.533 19.047 1 96.31 123 LYS A C 1
ATOM 916 O O . LYS A 1 123 ? 5.293 -1.371 19.203 1 96.31 123 LYS A O 1
ATOM 921 N N . TYR A 1 124 ? 4.59 -3.021 17.891 1 97.81 124 TYR A N 1
ATOM 922 C CA . TYR A 1 124 ? 4.703 -2.254 16.656 1 97.81 124 TYR A CA 1
ATOM 923 C C . TYR A 1 124 ? 3.33 -1.949 16.078 1 97.81 124 TYR A C 1
ATOM 925 O O . TYR A 1 124 ? 2.377 -2.699 16.297 1 97.81 124 TYR A O 1
ATOM 933 N N . THR A 1 125 ? 3.23 -0.812 15.367 1 98.31 125 THR A N 1
ATOM 934 C CA . THR A 1 125 ? 2.014 -0.493 14.633 1 98.31 125 THR A CA 1
ATOM 935 C C . THR A 1 125 ? 1.754 -1.532 13.539 1 98.31 125 THR A C 1
ATOM 937 O O . THR A 1 125 ? 2.65 -2.299 13.18 1 98.31 125 THR A O 1
ATOM 940 N N . ASN A 1 126 ? 0.558 -1.706 13.07 1 98.44 126 ASN A N 1
ATOM 941 C CA . ASN A 1 126 ? 0.151 -2.576 11.977 1 98.44 126 ASN A CA 1
ATOM 942 C C . ASN A 1 126 ? -0.767 -1.853 10.992 1 98.44 126 ASN A C 1
ATOM 944 O O . ASN A 1 126 ? -1.952 -1.661 11.273 1 98.44 126 ASN A O 1
ATOM 948 N N . TRP A 1 127 ? -0.257 -1.451 9.875 1 97.88 127 TRP A N 1
ATOM 949 C CA . TRP A 1 127 ? -1.021 -0.692 8.891 1 97.88 127 TRP A CA 1
ATOM 950 C C . TRP A 1 127 ? -1.68 -1.622 7.879 1 97.88 127 TRP A C 1
ATOM 952 O O . TRP A 1 127 ? -1.013 -2.152 6.984 1 97.88 127 TRP A O 1
ATOM 962 N N . VAL A 1 128 ? -2.928 -1.827 7.969 1 97.62 128 VAL A N 1
ATOM 963 C CA . VAL A 1 128 ? -3.691 -2.654 7.039 1 97.62 128 VAL A CA 1
ATOM 964 C C . VAL A 1 128 ? -4.129 -1.814 5.84 1 97.62 128 VAL A C 1
ATOM 966 O O . VAL A 1 128 ? -4.902 -0.863 5.992 1 97.62 128 VAL A O 1
ATOM 969 N N . VAL A 1 129 ? -3.711 -2.188 4.629 1 94.38 129 VAL A N 1
ATOM 970 C CA . VAL A 1 129 ? -3.955 -1.288 3.504 1 94.38 129 VAL A CA 1
ATOM 971 C C . VAL A 1 129 ? -4.883 -1.961 2.496 1 94.38 129 VAL A C 1
ATOM 973 O O . VAL A 1 129 ? -5.434 -1.3 1.611 1 94.38 129 VAL A O 1
ATOM 976 N N . ASN A 1 130 ? -5.059 -3.283 2.5 1 93 130 ASN A N 1
ATOM 977 C CA . ASN A 1 130 ? -6.047 -4.074 1.774 1 93 130 ASN A CA 1
ATOM 978 C C . ASN A 1 130 ? -6.555 -5.246 2.613 1 93 130 ASN A C 1
ATOM 980 O O . ASN A 1 130 ? -5.879 -6.27 2.729 1 93 130 ASN A O 1
ATOM 984 N N . ALA A 1 131 ? -7.746 -5.176 3.09 1 95.62 131 ALA A N 1
ATOM 985 C CA . ALA A 1 131 ? -8.25 -6.16 4.043 1 95.62 131 ALA A CA 1
ATOM 986 C C . ALA A 1 131 ? -8.875 -7.352 3.326 1 95.62 131 ALA A C 1
ATOM 988 O O . ALA A 1 131 ? -10.047 -7.672 3.545 1 95.62 131 ALA A O 1
ATOM 989 N N . TRP A 1 132 ? -8.055 -8.117 2.641 1 93.75 132 TRP A N 1
ATOM 990 C CA . TRP A 1 132 ? -8.477 -9.211 1.775 1 93.75 132 TRP A CA 1
ATOM 991 C C . TRP A 1 132 ? -8.961 -10.398 2.6 1 93.75 132 TRP A C 1
ATOM 993 O O . TRP A 1 132 ? -9.852 -11.141 2.172 1 93.75 132 TRP A O 1
ATOM 1003 N N . ASN A 1 133 ? -8.383 -10.609 3.691 1 95.69 133 ASN A N 1
ATOM 1004 C CA . ASN A 1 133 ? -8.711 -11.75 4.535 1 95.69 133 ASN A CA 1
ATOM 1005 C C . ASN A 1 133 ? -9.383 -11.312 5.836 1 95.69 133 ASN A C 1
ATOM 1007 O O . ASN A 1 133 ? -9.203 -10.18 6.281 1 95.69 133 ASN A O 1
ATOM 1011 N N . SER A 1 134 ? -10.109 -12.172 6.516 1 97.56 134 SER A N 1
ATOM 1012 C CA . SER A 1 134 ? -10.898 -11.859 7.699 1 97.56 134 SER A CA 1
ATOM 1013 C C . SER A 1 134 ? -10.008 -11.453 8.867 1 97.56 134 SER A C 1
ATOM 1015 O O . SER A 1 134 ? -10.406 -10.641 9.703 1 97.56 134 SER A O 1
ATOM 1017 N N . ALA A 1 135 ? -8.844 -12 8.938 1 97.75 135 ALA A N 1
ATOM 1018 C CA . ALA A 1 135 ? -7.906 -11.625 9.992 1 97.75 135 ALA A CA 1
ATOM 1019 C C . ALA A 1 135 ? -7.559 -10.141 9.914 1 97.75 135 ALA A C 1
ATOM 1021 O O . ALA A 1 135 ? -7.387 -9.484 10.945 1 97.75 135 ALA A O 1
ATOM 1022 N N . ALA A 1 136 ? -7.375 -9.648 8.719 1 97.94 136 ALA A N 1
ATOM 1023 C CA . ALA A 1 136 ? -7.105 -8.227 8.547 1 97.94 136 ALA A CA 1
ATOM 1024 C C . ALA A 1 136 ? -8.242 -7.379 9.117 1 97.94 136 ALA A C 1
ATOM 1026 O O . ALA A 1 136 ? -8.008 -6.328 9.711 1 97.94 136 ALA A O 1
ATOM 1027 N N . LEU A 1 137 ? -9.492 -7.797 8.898 1 98.19 137 LEU A N 1
ATOM 1028 C CA . LEU A 1 137 ? -10.633 -7.066 9.438 1 98.19 137 LEU A CA 1
ATOM 1029 C C . LEU A 1 137 ? -10.68 -7.188 10.961 1 98.19 137 LEU A C 1
ATOM 1031 O O . LEU A 1 137 ? -11.141 -6.27 11.641 1 98.19 137 LEU A O 1
ATOM 1035 N N . ASP A 1 138 ? -10.195 -8.328 11.5 1 98.38 138 ASP A N 1
ATOM 1036 C CA . ASP A 1 138 ? -10.055 -8.422 12.953 1 98.38 138 ASP A CA 1
ATOM 1037 C C . ASP A 1 138 ? -9.117 -7.344 13.492 1 98.38 138 ASP A C 1
ATOM 1039 O O . ASP A 1 138 ? -9.414 -6.703 14.5 1 98.38 138 ASP A O 1
ATOM 1043 N N . VAL A 1 139 ? -8 -7.203 12.836 1 98.69 139 VAL A N 1
ATOM 1044 C CA . VAL A 1 139 ? -7.047 -6.168 13.211 1 98.69 139 VAL A CA 1
ATOM 1045 C C . VAL A 1 139 ? -7.711 -4.797 13.141 1 98.69 139 VAL A C 1
ATOM 1047 O O . VAL A 1 139 ? -7.613 -4 14.078 1 98.69 139 VAL A O 1
ATOM 1050 N N . LEU A 1 140 ? -8.383 -4.531 12.039 1 98.69 140 LEU A N 1
ATOM 1051 C CA . LEU A 1 140 ? -9.016 -3.232 11.836 1 98.69 140 LEU A CA 1
ATOM 1052 C C . LEU A 1 140 ? -10.102 -2.984 12.875 1 98.69 140 LEU A C 1
ATOM 1054 O O . LEU A 1 140 ? -10.258 -1.862 13.359 1 98.69 140 LEU A O 1
ATOM 1058 N N . ASP A 1 141 ? -10.875 -4.016 13.164 1 98.5 141 ASP A N 1
ATOM 1059 C CA . ASP A 1 141 ? -11.883 -3.865 14.211 1 98.5 141 ASP A CA 1
ATOM 1060 C C . ASP A 1 141 ? -11.258 -3.4 15.523 1 98.5 141 ASP A C 1
ATOM 1062 O O . ASP A 1 141 ? -11.75 -2.467 16.156 1 98.5 141 ASP A O 1
ATOM 1066 N N . TYR A 1 142 ? -10.211 -4.051 15.867 1 98.81 142 TYR A N 1
ATOM 1067 C CA . TYR A 1 142 ? -9.484 -3.689 17.078 1 98.81 142 TYR A CA 1
ATOM 1068 C C . TYR A 1 142 ? -8.992 -2.248 17.016 1 98.81 142 TYR A C 1
ATOM 1070 O O . TYR A 1 142 ? -9.172 -1.48 17.969 1 98.81 142 TYR A O 1
ATOM 1078 N N . GLN A 1 143 ? -8.438 -1.868 15.961 1 98.81 143 GLN A N 1
ATOM 1079 C CA . GLN A 1 143 ? -7.852 -0.544 15.789 1 98.81 143 G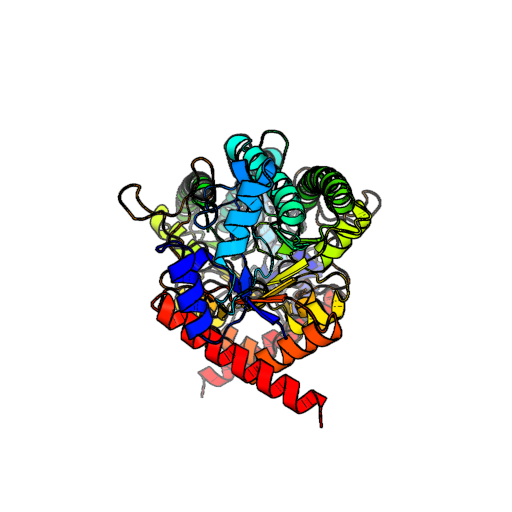LN A CA 1
ATOM 1080 C C . GLN A 1 143 ? -8.93 0.537 15.766 1 98.81 143 GLN A C 1
ATOM 1082 O O . GLN A 1 143 ? -8.75 1.61 16.344 1 98.81 143 GLN A O 1
ATOM 1087 N N . TRP A 1 144 ? -10.023 0.273 15.078 1 98.81 144 TRP A N 1
ATOM 1088 C CA . TRP A 1 144 ? -11.094 1.264 14.969 1 98.81 144 TRP A CA 1
ATOM 1089 C C . TRP A 1 144 ? -11.742 1.516 16.328 1 98.81 144 TRP A C 1
ATOM 1091 O O . TRP A 1 144 ? -12.188 2.631 16.609 1 98.81 144 TRP A O 1
ATOM 1101 N N . ASP A 1 145 ? -11.82 0.458 17.141 1 98.88 145 ASP A N 1
ATOM 1102 C CA . ASP A 1 145 ? -12.328 0.664 18.5 1 98.88 145 ASP A CA 1
ATOM 1103 C C . ASP A 1 145 ? -11.477 1.684 19.25 1 98.88 145 ASP A C 1
ATOM 1105 O O . ASP A 1 145 ? -12.008 2.582 19.906 1 98.88 145 ASP A O 1
ATOM 1109 N N . ILE A 1 146 ? -10.203 1.583 19.109 1 98.88 146 ILE A N 1
ATOM 1110 C CA . ILE A 1 146 ? -9.266 2.49 19.766 1 98.88 146 ILE A CA 1
ATOM 1111 C C . ILE A 1 146 ? -9.414 3.895 19.188 1 98.88 146 ILE A C 1
ATOM 1113 O O . ILE A 1 146 ? -9.531 4.871 19.922 1 98.88 146 ILE A O 1
ATOM 1117 N N . ALA A 1 147 ? -9.461 3.975 17.906 1 98.94 147 ALA A N 1
ATOM 1118 C CA . ALA A 1 147 ? -9.523 5.266 17.219 1 98.94 147 ALA A CA 1
ATOM 1119 C C . ALA A 1 147 ? -10.828 5.988 17.531 1 98.94 147 ALA A C 1
ATOM 1121 O O . ALA A 1 147 ? -10.828 7.191 17.797 1 98.94 147 ALA A O 1
ATOM 1122 N N . ALA A 1 148 ? -11.898 5.246 17.469 1 98.88 148 ALA A N 1
ATOM 1123 C CA . ALA A 1 148 ? -13.203 5.855 17.703 1 98.88 148 ALA A CA 1
ATOM 1124 C C . ALA A 1 148 ? -13.289 6.449 19.109 1 98.88 148 ALA A C 1
ATOM 1126 O O . ALA A 1 148 ? -13.797 7.559 19.281 1 98.88 148 ALA A O 1
ATOM 1127 N N . GLU A 1 149 ? -12.844 5.723 20.047 1 98.81 149 GLU A N 1
ATOM 1128 C CA . GLU A 1 149 ? -12.867 6.219 21.422 1 98.81 149 GLU A CA 1
ATOM 1129 C C . GLU A 1 149 ? -12.039 7.492 21.562 1 98.81 149 GLU A C 1
ATOM 1131 O O . GLU A 1 149 ? -12.523 8.492 22.094 1 98.81 149 GLU A O 1
ATOM 1136 N N . PHE A 1 150 ? -10.859 7.504 21.156 1 98.94 150 PHE A N 1
ATOM 1137 C CA . PHE A 1 150 ? -9.938 8.633 21.281 1 98.94 150 PHE A CA 1
ATOM 1138 C C . PHE A 1 150 ? -10.5 9.859 20.578 1 98.94 150 PHE A C 1
ATOM 1140 O O . PHE A 1 150 ? -10.5 10.961 21.141 1 98.94 150 PHE A O 1
ATOM 1147 N N . TRP A 1 151 ? -11.023 9.719 19.375 1 98.94 151 TRP A N 1
ATOM 1148 C CA . TRP A 1 151 ? -11.398 10.867 18.562 1 98.94 151 TRP A CA 1
ATOM 1149 C C . TRP A 1 151 ? -12.773 11.383 18.953 1 98.94 151 TRP A C 1
ATOM 1151 O O . TRP A 1 151 ? -13.102 12.547 18.719 1 98.94 151 TRP A O 1
ATOM 1161 N N . ARG A 1 152 ? -13.641 10.492 19.516 1 98.81 152 ARG A N 1
ATOM 1162 C CA . ARG A 1 152 ? -14.867 11 20.141 1 98.81 152 ARG A CA 1
ATOM 1163 C C . ARG A 1 152 ? -14.547 11.969 21.266 1 98.81 152 ARG A C 1
ATOM 1165 O O . ARG A 1 152 ? -15.117 13.055 21.344 1 98.81 152 ARG A O 1
ATOM 1172 N N . GLU A 1 153 ? -13.609 11.523 22.062 1 98.81 153 GLU A N 1
ATOM 1173 C CA . GLU A 1 153 ? -13.203 12.359 23.188 1 98.81 153 GLU A CA 1
ATOM 1174 C C . GLU A 1 153 ? -12.508 13.633 22.703 1 98.81 153 GLU A C 1
ATOM 1176 O O . GLU A 1 153 ? -12.75 14.719 23.234 1 98.81 153 GLU A O 1
ATOM 1181 N N . THR A 1 154 ? -11.648 13.5 21.812 1 98.94 154 THR A N 1
ATOM 1182 C CA . THR A 1 154 ? -10.906 14.641 21.281 1 98.94 154 THR A CA 1
ATOM 1183 C C . THR A 1 154 ? -11.844 15.625 20.609 1 98.94 154 THR A C 1
ATOM 1185 O O . THR A 1 154 ? -11.656 16.844 20.703 1 98.94 154 THR A O 1
ATOM 1188 N N . ASP A 1 155 ? -12.844 15.086 19.875 1 98.88 155 ASP A N 1
ATOM 1189 C CA . ASP A 1 155 ? -13.844 15.938 19.219 1 98.88 155 ASP A CA 1
ATOM 1190 C C . ASP A 1 155 ? -14.57 16.797 20.25 1 98.88 155 ASP A C 1
ATOM 1192 O O . ASP A 1 155 ? -14.75 18 20.031 1 98.88 155 ASP A O 1
ATOM 1196 N N . ARG A 1 156 ? -14.992 16.234 21.328 1 98.81 156 ARG A N 1
ATOM 1197 C CA . ARG A 1 156 ? -15.672 16.969 22.391 1 98.81 156 ARG A CA 1
ATOM 1198 C C . ARG A 1 156 ? -14.75 18.031 23 1 98.81 156 ARG A C 1
ATOM 1200 O O . ARG A 1 156 ? -15.172 19.172 23.219 1 98.81 156 ARG A O 1
ATOM 1207 N N . PHE A 1 157 ? -13.562 17.609 23.234 1 98.94 157 PHE A N 1
ATOM 1208 C CA . PHE A 1 157 ? -12.57 18.531 23.781 1 98.94 157 PHE A CA 1
ATOM 1209 C C . PHE A 1 157 ? -12.336 19.703 22.844 1 98.94 157 PHE A C 1
ATOM 1211 O O . PHE A 1 157 ? -12.289 20.859 23.281 1 98.94 157 PHE A O 1
ATOM 1218 N N . ALA A 1 158 ? -12.18 19.406 21.547 1 98.94 158 ALA A N 1
ATOM 1219 C CA . ALA A 1 158 ? -11.992 20.438 20.547 1 98.94 158 ALA A CA 1
ATOM 1220 C C . ALA A 1 158 ? -13.195 21.375 20.5 1 98.94 158 ALA A C 1
ATOM 1222 O O . ALA A 1 158 ? -13.031 22.594 20.391 1 98.94 158 ALA A O 1
ATOM 1223 N N . ALA A 1 159 ? -14.375 20.844 20.531 1 98.81 159 ALA A N 1
ATOM 1224 C CA . ALA A 1 159 ? -15.602 21.641 20.531 1 98.81 159 ALA A CA 1
ATOM 1225 C C . ALA A 1 159 ? -15.625 22.594 21.719 1 98.81 159 ALA A C 1
ATOM 1227 O O . ALA A 1 159 ? -15.992 23.766 21.578 1 98.81 159 ALA A O 1
ATOM 1228 N N . ASP A 1 160 ? -15.25 22.109 22.859 1 98.81 160 ASP A N 1
ATOM 1229 C CA . ASP A 1 160 ? -15.234 22.922 24.078 1 98.81 160 ASP A CA 1
ATOM 1230 C C . ASP A 1 160 ? -14.305 24.125 23.922 1 98.81 160 ASP A C 1
ATOM 1232 O O . ASP A 1 160 ? -14.469 25.125 24.609 1 98.81 160 ASP A O 1
ATOM 1236 N N . HIS A 1 161 ? -13.359 24.047 23.109 1 98.81 161 HIS A N 1
ATOM 1237 C CA . HIS A 1 161 ? -12.359 25.109 22.953 1 98.81 161 HIS A CA 1
ATOM 1238 C C . HIS A 1 161 ? -12.562 25.875 21.656 1 98.81 161 HIS A C 1
ATOM 1240 O O . HIS A 1 161 ? -11.773 26.766 21.328 1 98.81 161 HIS A O 1
ATOM 1246 N N . GLY A 1 162 ? -13.57 25.484 20.844 1 98.56 162 GLY A N 1
ATOM 1247 C CA . GLY A 1 162 ? -13.852 26.156 19.594 1 98.56 162 GLY A CA 1
ATOM 1248 C C . GLY A 1 162 ? -12.789 25.922 18.531 1 98.56 162 GLY A C 1
ATOM 1249 O O . GLY A 1 162 ? -12.469 26.828 17.75 1 98.56 162 GLY A O 1
ATOM 1250 N N . VAL A 1 163 ? -12.203 24.766 18.578 1 98.81 163 VAL A N 1
ATOM 1251 C CA . VAL A 1 163 ? -11.102 24.422 17.672 1 98.81 163 VAL A CA 1
ATOM 1252 C C . VAL A 1 163 ? -11.531 23.297 16.734 1 98.81 163 VAL A C 1
ATOM 1254 O O . VAL A 1 163 ? -12.203 22.359 17.156 1 98.81 163 VAL A O 1
ATOM 1257 N N . LYS A 1 164 ? -11.227 23.453 15.438 1 98.81 164 LYS A N 1
ATOM 1258 C CA . LYS A 1 164 ? -11.344 22.375 14.461 1 98.81 164 LYS A CA 1
ATOM 1259 C C . LYS A 1 164 ? -10.031 21.609 14.32 1 98.81 164 LYS A C 1
ATOM 1261 O O . LYS A 1 164 ? -8.977 22.203 14.094 1 98.81 164 LYS A O 1
ATOM 1266 N N . VAL A 1 165 ? -10.109 20.344 14.531 1 98.94 165 VAL A N 1
ATOM 1267 C CA . VAL A 1 165 ? -8.953 19.484 14.367 1 98.94 165 VAL A CA 1
ATOM 1268 C C . VAL A 1 165 ? -8.969 18.844 12.977 1 98.94 165 VAL A C 1
ATOM 1270 O O . VAL A 1 165 ? -9.961 18.219 12.586 1 98.94 165 VAL A O 1
ATOM 1273 N N . ALA A 1 166 ? -7.934 19.016 12.219 1 98.94 166 ALA A N 1
ATOM 1274 C CA . ALA A 1 166 ? -7.832 18.531 10.852 1 98.94 166 ALA A CA 1
ATOM 1275 C C . ALA A 1 166 ? -6.828 17.391 10.75 1 98.94 166 ALA A C 1
ATOM 1277 O O . ALA A 1 166 ? -5.633 17.578 10.977 1 98.94 166 ALA A O 1
ATOM 1278 N N . LEU A 1 167 ? -7.281 16.219 10.391 1 98.94 167 LEU A N 1
ATOM 1279 C CA . LEU A 1 167 ? -6.438 15.039 10.25 1 98.94 167 LEU A CA 1
ATOM 1280 C C . LEU A 1 167 ? -5.82 14.977 8.859 1 98.94 167 LEU A C 1
ATOM 1282 O O . LEU A 1 167 ? -6.531 15.031 7.852 1 98.94 167 LEU A O 1
ATOM 1286 N N . GLU A 1 168 ? -4.527 14.875 8.836 1 98.75 168 GLU A N 1
ATOM 1287 C CA . GLU A 1 168 ? -3.84 14.68 7.562 1 98.75 168 GLU A CA 1
ATOM 1288 C C . GLU A 1 168 ? -4.129 13.297 6.988 1 98.75 168 GLU A C 1
ATOM 1290 O O . GLU A 1 168 ? -3.973 12.289 7.68 1 98.75 168 GLU A O 1
ATOM 1295 N N . LEU A 1 169 ? -4.594 13.242 5.762 1 98 169 LEU A N 1
ATOM 1296 C CA . LEU A 1 169 ? -4.691 11.953 5.09 1 98 169 LEU A CA 1
ATOM 1297 C C . LEU A 1 169 ? -3.314 11.438 4.684 1 98 169 LEU A C 1
ATOM 1299 O O . LEU A 1 169 ? -2.832 11.742 3.59 1 98 169 LEU A O 1
ATOM 1303 N N . HIS A 1 170 ? -2.76 10.719 5.586 1 96.75 170 HIS A N 1
ATOM 1304 C CA . HIS A 1 170 ? -1.365 10.297 5.512 1 96.75 170 HIS A CA 1
ATOM 1305 C C . HIS A 1 170 ? -1.242 8.781 5.605 1 96.75 170 HIS A C 1
ATOM 1307 O O . HIS A 1 170 ? -1.954 8.141 6.383 1 96.75 170 HIS A O 1
ATOM 1313 N N . PRO A 1 171 ? -0.326 8.195 4.738 1 94.62 171 PRO A N 1
ATOM 1314 C CA . PRO A 1 171 ? -0.039 6.77 4.945 1 94.62 171 PRO A CA 1
ATOM 1315 C C . PRO A 1 171 ? 0.375 6.453 6.379 1 94.62 171 PRO A C 1
ATOM 1317 O O . PRO A 1 171 ? 0.909 7.32 7.078 1 94.62 171 PRO A O 1
ATOM 1320 N N . GLN A 1 172 ? 0.134 5.215 6.809 1 95.81 172 GLN A N 1
ATOM 1321 C CA . GLN A 1 172 ? 0.468 4.73 8.141 1 95.81 172 GLN A CA 1
ATOM 1322 C C . GLN A 1 172 ? -0.404 5.395 9.203 1 95.81 172 GLN A C 1
ATOM 1324 O O . GLN A 1 172 ? 0.067 5.691 10.305 1 95.81 172 GLN A O 1
ATOM 1329 N N . ASN A 1 173 ? -1.515 5.844 8.883 1 98.06 173 ASN A N 1
ATOM 1330 C CA . ASN A 1 173 ? -2.615 6.246 9.75 1 98.06 173 ASN A CA 1
ATOM 1331 C C . ASN A 1 173 ? -3.869 5.414 9.492 1 98.06 173 ASN A C 1
ATOM 1333 O O . ASN A 1 173 ? -4.039 4.863 8.398 1 98.06 173 ASN A O 1
ATOM 1337 N N . ILE A 1 174 ? -4.727 5.281 10.5 1 98.38 174 ILE A N 1
ATOM 1338 C CA . ILE A 1 174 ? -5.938 4.492 10.312 1 98.38 174 ILE A CA 1
ATOM 1339 C C . ILE A 1 174 ? -6.891 5.227 9.375 1 98.38 174 ILE A C 1
ATOM 1341 O O . ILE A 1 174 ? -7.648 4.598 8.625 1 98.38 174 ILE A O 1
ATOM 1345 N N . VAL A 1 175 ? -6.84 6.562 9.32 1 98.44 175 VAL A N 1
ATOM 1346 C CA . VAL A 1 175 ? -7.605 7.391 8.391 1 98.44 175 VAL A CA 1
ATOM 1347 C C . VAL A 1 175 ? -6.672 7.98 7.336 1 98.44 175 VAL A C 1
ATOM 1349 O O . VAL A 1 175 ? -6 8.984 7.582 1 98.44 175 VAL A O 1
ATOM 1352 N N . PHE A 1 176 ? -6.637 7.293 6.137 1 97.75 176 PHE A N 1
ATOM 1353 C CA . PHE A 1 176 ? -5.672 7.758 5.148 1 97.75 176 PHE A CA 1
ATOM 1354 C C . PHE A 1 176 ? -6.34 7.977 3.797 1 97.75 176 PHE A C 1
ATOM 1356 O O . PHE A 1 176 ? -5.688 8.391 2.836 1 97.75 176 PHE A O 1
ATOM 1363 N N . ASN A 1 177 ? -7.637 7.723 3.672 1 97.25 177 ASN A N 1
ATOM 1364 C CA . ASN A 1 177 ? -8.383 7.992 2.449 1 97.25 177 ASN A CA 1
ATOM 1365 C C . ASN A 1 177 ? -9.812 8.438 2.752 1 97.25 177 ASN A C 1
ATOM 1367 O O . ASN A 1 177 ? -10.188 8.586 3.916 1 97.25 177 ASN A O 1
ATOM 1371 N N . SER A 1 178 ? -10.648 8.734 1.72 1 97.94 178 SER A N 1
ATOM 1372 C CA . SER A 1 178 ? -11.969 9.32 1.909 1 97.94 178 SER A CA 1
ATOM 1373 C C . SER A 1 178 ? -12.898 8.352 2.633 1 97.94 178 SER A C 1
ATOM 1375 O O . SER A 1 178 ? -13.68 8.766 3.496 1 97.94 178 SER A O 1
ATOM 1377 N N . ALA A 1 179 ? -12.82 7.094 2.293 1 97.31 179 ALA A N 1
ATOM 1378 C CA . ALA A 1 179 ? -13.68 6.094 2.932 1 97.31 179 ALA A CA 1
ATOM 1379 C C . ALA A 1 179 ? -13.43 6.043 4.438 1 97.31 179 ALA A C 1
ATOM 1381 O O . ALA A 1 179 ? -14.367 5.934 5.223 1 97.31 179 ALA A O 1
ATOM 1382 N N . ASP A 1 180 ? -12.195 6.117 4.844 1 97.69 180 ASP A N 1
ATOM 1383 C CA . ASP A 1 180 ? -11.852 6.082 6.262 1 97.69 180 ASP A CA 1
ATOM 1384 C C . ASP A 1 180 ? -12.367 7.324 6.984 1 97.69 180 ASP A C 1
ATOM 1386 O O . ASP A 1 180 ? -12.742 7.258 8.156 1 97.69 180 ASP A O 1
ATOM 1390 N N . VAL A 1 181 ? -12.297 8.477 6.301 1 98.62 181 VAL A N 1
ATOM 1391 C CA . VAL A 1 181 ? -12.828 9.703 6.879 1 98.62 181 VAL A CA 1
ATOM 1392 C C . VAL A 1 181 ? -14.312 9.516 7.211 1 98.62 181 VAL A C 1
ATOM 1394 O O . VAL A 1 181 ? -14.742 9.797 8.328 1 98.62 181 VAL A O 1
ATOM 1397 N N . HIS A 1 182 ? -15.055 9.055 6.23 1 98.38 182 HIS A N 1
ATOM 1398 C CA . HIS A 1 182 ? -16.484 8.836 6.445 1 98.38 182 HIS A CA 1
ATOM 1399 C C . HIS A 1 182 ? -16.719 7.84 7.57 1 98.38 182 HIS A C 1
ATOM 1401 O O . HIS A 1 182 ? -17.625 8.023 8.391 1 98.38 182 HIS A O 1
ATOM 1407 N N . LYS A 1 183 ? -15.945 6.82 7.617 1 98 183 LYS A N 1
ATOM 1408 C CA . LYS A 1 183 ? -16.078 5.828 8.68 1 98 183 LYS A CA 1
ATOM 1409 C C . LYS A 1 183 ? -15.852 6.449 10.055 1 98 183 LYS A C 1
ATOM 1411 O O . LYS A 1 183 ? -16.609 6.184 10.992 1 98 183 LYS A O 1
ATOM 1416 N N . LEU A 1 184 ? -14.789 7.238 10.156 1 98.81 184 LEU A N 1
ATOM 1417 C CA . LEU A 1 184 ? -14.508 7.902 11.422 1 98.81 184 LEU A CA 1
ATOM 1418 C C . LEU A 1 184 ? -15.68 8.781 11.852 1 98.81 184 LEU A C 1
ATOM 1420 O O . LEU A 1 184 ? -16.094 8.75 13.008 1 98.81 184 LEU A O 1
ATOM 1424 N N . ILE A 1 185 ? -16.203 9.578 10.898 1 98.81 185 ILE A N 1
ATOM 1425 C CA . ILE A 1 185 ? -17.312 10.477 11.188 1 98.81 185 ILE A CA 1
ATOM 1426 C C . ILE A 1 185 ? -18.547 9.664 11.609 1 98.81 185 ILE A C 1
ATOM 1428 O O . ILE A 1 185 ? -19.219 10.008 12.578 1 98.81 185 ILE A O 1
ATOM 1432 N N . ASP A 1 186 ? -18.812 8.586 10.93 1 98.56 186 ASP A N 1
ATOM 1433 C CA . ASP A 1 186 ? -19.938 7.727 11.25 1 98.56 186 ASP A CA 1
ATOM 1434 C C . ASP A 1 186 ? -19.812 7.145 12.656 1 98.56 186 ASP A C 1
ATOM 1436 O O . ASP A 1 186 ? -20.781 7.078 13.398 1 98.56 186 ASP A O 1
ATOM 1440 N N . LEU A 1 187 ? -18.625 6.727 13.008 1 98.62 187 LEU A N 1
ATOM 1441 C CA . LEU A 1 187 ? -18.391 6.047 14.273 1 98.62 187 LEU A CA 1
ATOM 1442 C C . LEU A 1 187 ? -18.438 7.035 15.438 1 98.62 187 LEU A C 1
ATOM 1444 O O . LEU A 1 187 ? -18.797 6.668 16.562 1 98.62 187 LEU A O 1
ATOM 1448 N N . THR A 1 188 ? -18.094 8.297 15.18 1 98.69 188 THR A N 1
ATOM 1449 C CA . THR A 1 188 ? -17.844 9.211 16.297 1 98.69 188 THR A CA 1
ATOM 1450 C C . THR A 1 188 ? -18.922 10.297 16.344 1 98.69 188 THR A C 1
ATOM 1452 O O . THR A 1 188 ? -19.109 10.938 17.375 1 98.69 188 THR A O 1
ATOM 1455 N N . GLY A 1 189 ? -19.547 10.57 15.164 1 98.44 189 GLY A N 1
ATOM 1456 C CA . GLY A 1 189 ? -20.438 11.727 15.086 1 98.44 189 GLY A CA 1
ATOM 1457 C C . GLY A 1 189 ? -19.688 13.047 15.211 1 98.44 189 GLY A C 1
ATOM 1458 O O . GLY A 1 189 ? -20.281 14.055 15.602 1 98.44 189 GLY A O 1
ATOM 1459 N N . ALA A 1 190 ? -18.484 13.055 14.883 1 98.62 190 ALA A N 1
ATOM 1460 C CA . ALA A 1 190 ? -17.609 14.203 15.117 1 98.62 190 ALA A CA 1
ATOM 1461 C C . ALA A 1 190 ? -18.094 15.43 14.352 1 98.62 190 ALA A C 1
ATOM 1463 O O . ALA A 1 190 ? -18.547 15.32 13.211 1 98.62 190 ALA A O 1
ATOM 1464 N N . THR A 1 191 ? -17.969 16.594 14.969 1 98.56 191 THR A N 1
ATOM 1465 C CA . THR A 1 191 ? -18.328 17.875 14.359 1 98.56 191 THR A CA 1
ATOM 1466 C C . THR A 1 191 ? -17.109 18.797 14.297 1 98.56 191 THR A C 1
ATOM 1468 O O . THR A 1 191 ? -17.109 19.781 13.562 1 98.56 191 THR A O 1
ATOM 1471 N N . HIS A 1 192 ? -16.109 18.5 15.086 1 98.88 192 HIS A N 1
ATOM 1472 C CA . HIS A 1 192 ? -14.93 19.375 15.172 1 98.88 192 HIS A CA 1
ATOM 1473 C C . HIS A 1 192 ? -13.672 18.625 14.758 1 98.88 192 HIS A C 1
ATOM 1475 O O . HIS A 1 192 ? -12.555 19.125 14.93 1 98.88 192 HIS A O 1
ATOM 1481 N N . VAL A 1 193 ? -13.789 17.406 14.273 1 98.88 193 VAL A N 1
ATOM 1482 C CA . VAL A 1 193 ? -12.711 16.656 13.648 1 98.88 193 VAL A CA 1
ATOM 1483 C C . VAL A 1 193 ? -12.992 16.484 12.156 1 98.88 193 VAL A C 1
ATOM 1485 O O . VAL A 1 193 ? -14.07 16.031 11.773 1 98.88 193 VAL A O 1
ATOM 1488 N N . GLY A 1 194 ? -12.086 16.938 11.289 1 98.75 194 GLY A N 1
ATOM 1489 C CA . GLY A 1 194 ? -12.141 16.812 9.836 1 98.75 194 GLY A CA 1
ATOM 1490 C C . GLY A 1 194 ? -10.797 16.5 9.211 1 98.75 194 GLY A C 1
ATOM 1491 O O . GLY A 1 194 ? -10.031 15.695 9.742 1 98.75 194 GLY A O 1
ATOM 1492 N N . VAL A 1 195 ? -10.562 17.109 8.094 1 98.81 195 VAL A N 1
ATOM 1493 C CA . VAL A 1 195 ? -9.414 16.688 7.301 1 98.81 195 VAL A CA 1
ATOM 1494 C C . VAL A 1 195 ? -8.531 17.891 6.98 1 98.81 195 VAL A C 1
ATOM 1496 O O . VAL A 1 195 ? -9.031 18.969 6.652 1 98.81 195 VAL A O 1
ATOM 1499 N N . GLU A 1 196 ? -7.266 17.672 7.168 1 98.88 196 GLU A N 1
ATOM 1500 C CA . GLU A 1 196 ? -6.305 18.469 6.406 1 98.88 196 GLU A CA 1
ATOM 1501 C C . GLU A 1 196 ? -5.98 17.812 5.07 1 98.88 196 GLU A C 1
ATOM 1503 O O . GLU A 1 196 ? -5.387 16.734 5.031 1 98.88 196 GLU A O 1
ATOM 1508 N N . LEU A 1 197 ? -6.367 18.422 4.008 1 98.56 197 LEU A N 1
ATOM 1509 C CA . LEU A 1 197 ? -6.078 17.859 2.697 1 98.56 197 LEU A CA 1
ATOM 1510 C C . LEU A 1 197 ? -4.648 18.172 2.27 1 98.56 197 LEU A C 1
ATOM 1512 O O . LEU A 1 197 ? -4.395 19.234 1.692 1 98.56 197 LEU A O 1
ATOM 1516 N N . ASP A 1 198 ? -3.768 17.281 2.6 1 98.31 198 ASP A N 1
ATOM 1517 C CA . ASP A 1 198 ? -2.414 17.266 2.055 1 98.31 198 ASP A CA 1
ATOM 1518 C C . ASP A 1 198 ? -2.359 16.484 0.741 1 98.31 198 ASP A C 1
ATOM 1520 O O . ASP A 1 198 ? -2.545 15.273 0.724 1 98.31 198 ASP A O 1
ATOM 1524 N N . ALA A 1 199 ? -2.053 17.109 -0.311 1 98.06 199 ALA A N 1
ATOM 1525 C CA . ALA A 1 199 ? -2.189 16.531 -1.642 1 98.06 199 ALA A CA 1
ATOM 1526 C C . ALA A 1 199 ? -1.156 15.422 -1.862 1 98.06 199 ALA A C 1
ATOM 1528 O O . ALA A 1 199 ? -1.377 14.508 -2.658 1 98.06 199 ALA A O 1
ATOM 1529 N N . SER A 1 200 ? -0.057 15.5 -1.234 1 96.81 200 SER A N 1
ATOM 1530 C CA . SER A 1 200 ? 1.133 14.758 -1.637 1 96.81 200 SER A CA 1
ATOM 1531 C C . SER A 1 200 ? 0.869 13.258 -1.652 1 96.81 200 SER A C 1
ATOM 1533 O O . SER A 1 200 ? 1.002 12.609 -2.691 1 96.81 200 SER A O 1
ATOM 1535 N N . HIS A 1 201 ? 0.412 12.672 -0.593 1 93.12 201 HIS A N 1
ATOM 1536 C CA . HIS A 1 201 ? 0.357 11.219 -0.464 1 93.12 201 HIS A CA 1
ATOM 1537 C C . HIS A 1 201 ? -0.783 10.633 -1.293 1 93.12 201 HIS A C 1
ATOM 1539 O O . HIS A 1 201 ? -0.845 9.422 -1.502 1 93.12 201 HIS A O 1
ATOM 1545 N N . LEU A 1 202 ? -1.679 11.516 -1.698 1 98.19 202 LEU A N 1
ATOM 1546 C CA . LEU A 1 202 ? -2.785 11.039 -2.523 1 98.19 202 LEU A CA 1
ATOM 1547 C C . LEU A 1 202 ? -2.301 10.672 -3.924 1 98.19 202 LEU A C 1
ATOM 1549 O O . LEU A 1 202 ? -2.779 9.703 -4.52 1 98.19 202 LEU A O 1
ATOM 1553 N N . PHE A 1 203 ? -1.25 11.367 -4.375 1 98.19 203 PHE A N 1
ATOM 1554 C CA . PHE A 1 203 ? -0.802 11.25 -5.758 1 98.19 203 PHE A CA 1
ATOM 1555 C C . PHE A 1 203 ? -0.301 9.836 -6.043 1 98.19 203 PHE A C 1
ATOM 1557 O O . PHE A 1 203 ? -0.75 9.195 -6.996 1 98.19 203 PHE A O 1
ATOM 1564 N N . TRP A 1 204 ? 0.584 9.312 -5.219 1 97.06 204 TRP A N 1
ATOM 1565 C CA . TRP A 1 204 ? 1.206 8.039 -5.551 1 97.06 204 TRP A CA 1
ATOM 1566 C C . TRP A 1 204 ? 0.24 6.883 -5.309 1 97.06 204 TRP A C 1
ATOM 1568 O O . TRP A 1 204 ? 0.47 5.766 -5.773 1 97.06 204 TRP A O 1
ATOM 1578 N N . GLN A 1 205 ? -0.878 7.152 -4.613 1 97.31 205 GLN A N 1
ATOM 1579 C CA . GLN A 1 205 ? -1.923 6.152 -4.414 1 97.31 205 GLN A CA 1
ATOM 1580 C C . GLN A 1 205 ? -2.938 6.184 -5.555 1 97.31 205 GLN A C 1
ATOM 1582 O O . GLN A 1 205 ? -3.967 5.508 -5.496 1 97.31 205 GLN A O 1
ATOM 1587 N N . GLN A 1 206 ? -2.76 7.02 -6.504 1 97.56 206 GLN A N 1
ATOM 1588 C CA . GLN A 1 206 ? -3.607 7.199 -7.68 1 97.56 206 GLN A CA 1
ATOM 1589 C C . GLN A 1 206 ? -4.906 7.914 -7.316 1 97.56 206 GLN A C 1
ATOM 1591 O O . GLN A 1 206 ? -5.926 7.738 -7.988 1 97.56 206 GLN A O 1
ATOM 1596 N N . MET A 1 207 ? -4.879 8.641 -6.262 1 98.44 207 MET A N 1
ATOM 1597 C CA . MET A 1 207 ? -5.996 9.523 -5.926 1 98.44 207 MET A CA 1
ATOM 1598 C C . MET A 1 207 ? -5.875 10.859 -6.648 1 98.44 207 MET A C 1
ATOM 1600 O O . MET A 1 207 ? -4.832 11.164 -7.23 1 98.44 207 MET A O 1
ATOM 1604 N N . ASP A 1 208 ? -6.938 11.562 -6.656 1 98.56 208 ASP A N 1
ATOM 1605 C CA . ASP A 1 208 ? -6.973 12.938 -7.152 1 98.56 208 ASP A CA 1
ATOM 1606 C C . ASP A 1 208 ? -7.391 13.906 -6.047 1 98.56 208 ASP A C 1
ATOM 1608 O O . ASP A 1 208 ? -8.57 13.992 -5.707 1 98.56 208 ASP A O 1
ATOM 1612 N N . PRO A 1 209 ? -6.387 14.68 -5.551 1 98.81 209 PRO A N 1
ATOM 1613 C CA . PRO A 1 209 ? -6.695 15.602 -4.457 1 98.81 209 PRO A CA 1
ATOM 1614 C C . PRO A 1 209 ? -7.898 16.5 -4.758 1 98.81 209 PRO A C 1
ATOM 1616 O O . PRO A 1 209 ? -8.703 16.781 -3.867 1 98.81 209 PRO A O 1
ATOM 1619 N N . ILE A 1 210 ? -8.07 16.953 -6.004 1 98.88 210 ILE A N 1
ATOM 1620 C CA . ILE A 1 210 ? -9.172 17.828 -6.379 1 98.88 210 ILE A CA 1
ATOM 1621 C C . ILE A 1 210 ? -10.5 17.078 -6.234 1 98.88 210 ILE A C 1
ATOM 1623 O O . ILE A 1 210 ? -11.461 17.609 -5.676 1 98.88 210 ILE A O 1
ATOM 1627 N N . ALA A 1 211 ? -10.555 15.82 -6.691 1 98.81 211 ALA A N 1
ATOM 1628 C CA . ALA A 1 211 ? -11.75 15 -6.543 1 98.81 211 ALA A CA 1
ATOM 1629 C C . ALA A 1 211 ? -12.07 14.75 -5.07 1 98.81 211 ALA A C 1
ATOM 1631 O O . ALA A 1 211 ? -13.234 14.734 -4.676 1 98.81 211 ALA A O 1
ATOM 1632 N N . VAL A 1 212 ? -11.039 14.547 -4.277 1 98.88 212 VAL A N 1
ATOM 1633 C CA . VAL A 1 212 ? -11.219 14.289 -2.854 1 98.88 212 VAL A CA 1
ATOM 1634 C C . VAL A 1 212 ? -11.789 15.531 -2.172 1 98.88 212 VAL A C 1
ATOM 1636 O O . VAL A 1 212 ? -12.68 15.43 -1.321 1 98.88 212 VAL A O 1
ATOM 1639 N N . ILE A 1 213 ? -11.266 16.703 -2.533 1 98.88 213 ILE A N 1
ATOM 1640 C CA . ILE A 1 213 ? -11.773 17.953 -1.989 1 98.88 213 ILE A CA 1
ATOM 1641 C C . ILE A 1 213 ? -13.273 18.078 -2.271 1 98.88 213 ILE A C 1
ATOM 1643 O O . ILE A 1 213 ? -14.062 18.344 -1.363 1 98.88 213 ILE A O 1
ATOM 1647 N N . ASP A 1 214 ? -13.656 17.875 -3.529 1 98.75 214 ASP A N 1
ATOM 1648 C CA . ASP A 1 214 ? -15.062 17.969 -3.918 1 98.75 214 ASP A CA 1
ATOM 1649 C C . ASP A 1 214 ? -15.914 16.938 -3.197 1 98.75 214 ASP A C 1
ATOM 1651 O O . ASP A 1 214 ? -17.047 17.219 -2.805 1 98.75 214 ASP A O 1
ATOM 1655 N N . HIS A 1 215 ? -15.391 15.805 -3.021 1 98.75 215 HIS A N 1
ATOM 1656 C CA . HIS A 1 215 ? -16.125 14.695 -2.41 1 98.75 215 HIS A CA 1
ATOM 1657 C C . HIS A 1 215 ? -16.328 14.938 -0.919 1 98.75 215 HIS A C 1
ATOM 1659 O O . HIS A 1 215 ? -17.438 14.75 -0.41 1 98.75 215 HIS A O 1
ATOM 1665 N N . LEU A 1 216 ? -15.281 15.32 -0.177 1 98.81 216 LEU A N 1
ATOM 1666 C CA . LEU A 1 216 ? -15.352 15.469 1.272 1 98.81 216 LEU A CA 1
ATOM 1667 C C . LEU A 1 216 ? -16.016 16.797 1.653 1 98.81 216 LEU A C 1
ATOM 1669 O O . LEU A 1 216 ? -16.609 16.906 2.721 1 98.81 216 LEU A O 1
ATOM 1673 N N . GLY A 1 217 ? -15.852 17.859 0.824 1 98.62 217 GLY A N 1
ATOM 1674 C CA . GLY A 1 217 ? -16.531 19.125 1.025 1 98.62 217 GLY A CA 1
ATOM 1675 C C . GLY A 1 217 ? -16.219 19.781 2.363 1 98.62 217 GLY A C 1
ATOM 1676 O O . GLY A 1 217 ? -15.047 20 2.691 1 98.62 217 GLY A O 1
ATOM 1677 N N . GLU A 1 218 ? -17.219 19.906 3.162 1 98.31 218 GLU A N 1
ATOM 1678 C CA . GLU A 1 218 ? -17.141 20.672 4.395 1 98.31 218 GLU A CA 1
ATOM 1679 C C . GLU A 1 218 ? -16.297 19.953 5.441 1 98.31 218 GLU A C 1
ATOM 1681 O O . GLU A 1 218 ? -15.906 20.547 6.457 1 98.31 218 GLU A O 1
ATOM 1686 N N . LEU A 1 219 ? -15.93 18.75 5.164 1 98.81 219 LEU A N 1
ATOM 1687 C CA . LEU A 1 219 ? -15.07 18.016 6.082 1 98.81 219 LEU A CA 1
ATOM 1688 C C . LEU A 1 219 ? -13.617 18.469 5.949 1 98.81 219 LEU A C 1
ATOM 1690 O O . LEU A 1 219 ? -12.781 18.156 6.801 1 98.81 219 LEU A O 1
ATOM 1694 N N . ILE A 1 220 ? -13.352 19.203 4.914 1 98.88 220 ILE A N 1
ATOM 1695 C CA . ILE A 1 220 ? -12.008 19.766 4.762 1 98.88 220 ILE A CA 1
ATOM 1696 C C . ILE A 1 220 ? -11.891 21.047 5.574 1 98.88 220 ILE A C 1
ATOM 1698 O O . ILE A 1 220 ? -12.5 22.062 5.234 1 98.88 220 ILE A O 1
ATOM 1702 N N . PHE A 1 221 ? -11.047 20.969 6.602 1 98.81 221 PHE A N 1
ATOM 1703 C CA . PHE A 1 221 ? -10.891 22.094 7.52 1 98.81 221 PHE A CA 1
ATOM 1704 C C . PHE A 1 221 ? -9.633 22.891 7.195 1 98.81 221 PHE A C 1
ATOM 1706 O O . PHE A 1 221 ? -9.5 24.047 7.609 1 98.81 221 PHE A O 1
ATOM 1713 N N . HIS A 1 222 ? -8.711 22.297 6.602 1 98.75 222 HIS A N 1
ATOM 1714 C CA . HIS A 1 222 ? -7.355 22.797 6.414 1 98.75 222 HIS A CA 1
ATOM 1715 C C . HIS A 1 222 ? -6.691 22.141 5.207 1 98.75 222 HIS A C 1
ATOM 1717 O O . HIS A 1 222 ? -7.18 21.125 4.695 1 98.75 222 HIS A O 1
ATOM 1723 N N . ALA A 1 223 ? -5.668 22.781 4.609 1 98.81 223 ALA A N 1
ATOM 1724 C CA . ALA A 1 223 ? -5.031 22.156 3.449 1 98.81 223 ALA A CA 1
ATOM 1725 C C . ALA A 1 223 ? -3.525 22.406 3.455 1 98.81 223 ALA A C 1
ATOM 1727 O O . ALA A 1 223 ? -3.055 23.422 3.959 1 98.81 223 ALA A O 1
ATOM 1728 N N . ALA A 1 224 ? -2.814 21.469 2.979 1 98.75 224 ALA A N 1
ATOM 1729 C CA . ALA A 1 224 ? -1.384 21.578 2.711 1 98.75 224 ALA A CA 1
ATOM 1730 C C . ALA A 1 224 ? -1.093 21.469 1.217 1 98.75 224 ALA A C 1
ATOM 1732 O O . ALA A 1 224 ? -1.594 20.562 0.551 1 98.75 224 ALA A O 1
ATOM 1733 N N . ALA A 1 225 ? -0.357 22.453 0.688 1 98.75 225 ALA A N 1
ATOM 1734 C CA . ALA A 1 225 ? 0.215 22.312 -0.649 1 98.75 225 ALA A CA 1
ATOM 1735 C C . ALA A 1 225 ? 1.562 21.609 -0.602 1 98.75 225 ALA A C 1
ATOM 1737 O O . ALA A 1 225 ? 2.584 22.203 -0.273 1 98.75 225 ALA A O 1
ATOM 1738 N N . LYS A 1 226 ? 1.57 20.359 -0.855 1 98.69 226 LYS A N 1
ATOM 1739 C CA . LYS A 1 226 ? 2.717 19.453 -0.855 1 98.69 226 LYS A CA 1
ATOM 1740 C C . LYS A 1 226 ? 2.699 18.547 -2.078 1 98.69 226 LYS A C 1
ATOM 1742 O O . LYS A 1 226 ? 1.661 17.969 -2.416 1 98.69 226 LYS A O 1
ATOM 1747 N N . ASP A 1 227 ? 3.854 18.484 -2.754 1 98.62 227 ASP A N 1
ATOM 1748 C CA . ASP A 1 227 ? 3.867 17.844 -4.062 1 98.62 227 ASP A CA 1
ATOM 1749 C C . ASP A 1 227 ? 4.703 16.562 -4.031 1 98.62 227 ASP A C 1
ATOM 1751 O O . ASP A 1 227 ? 5.598 16.422 -3.193 1 98.62 227 ASP A O 1
ATOM 1755 N N . VAL A 1 228 ? 4.324 15.648 -4.859 1 98.12 228 VAL A N 1
ATOM 1756 C CA . VAL A 1 228 ? 5.059 14.406 -5.086 1 98.12 228 VAL A CA 1
ATOM 1757 C C . VAL A 1 228 ? 5.285 14.211 -6.582 1 98.12 228 VAL A C 1
ATOM 1759 O O . VAL A 1 228 ? 4.465 14.625 -7.402 1 98.12 228 VAL A O 1
ATOM 1762 N N . ARG A 1 229 ? 6.406 13.633 -6.914 1 97.88 229 ARG A N 1
ATOM 1763 C CA . ARG A 1 229 ? 6.684 13.141 -8.258 1 97.88 229 ARG A CA 1
ATOM 1764 C C . ARG A 1 229 ? 6.875 11.633 -8.266 1 97.88 229 ARG A C 1
ATOM 1766 O O . ARG A 1 229 ? 7.664 11.094 -7.48 1 97.88 229 ARG A O 1
ATOM 1773 N N . VAL A 1 230 ? 6.129 10.922 -9.062 1 97.69 230 VAL A N 1
ATOM 1774 C CA . VAL A 1 230 ? 6.359 9.5 -9.281 1 97.69 230 VAL A CA 1
ATOM 1775 C C . VAL A 1 230 ? 7.477 9.305 -10.305 1 97.69 230 VAL A C 1
ATOM 1777 O O . VAL A 1 230 ? 7.441 9.891 -11.391 1 97.69 230 VAL A O 1
ATOM 1780 N N . ASN A 1 231 ? 8.484 8.578 -9.953 1 97.69 231 ASN A N 1
ATOM 1781 C CA . ASN A 1 231 ? 9.602 8.266 -10.836 1 97.69 231 ASN A CA 1
ATOM 1782 C C . ASN A 1 231 ? 9.375 6.961 -11.594 1 97.69 231 ASN A C 1
ATOM 1784 O O . ASN A 1 231 ? 9.711 5.883 -11.102 1 97.69 231 ASN A O 1
ATOM 1788 N N . LYS A 1 232 ? 8.906 7.129 -12.805 1 97.31 232 LYS A N 1
ATOM 1789 C CA . LYS A 1 232 ? 8.438 5.984 -13.586 1 97.31 232 LYS A CA 1
ATOM 1790 C C . LYS A 1 232 ? 9.539 4.934 -13.727 1 97.31 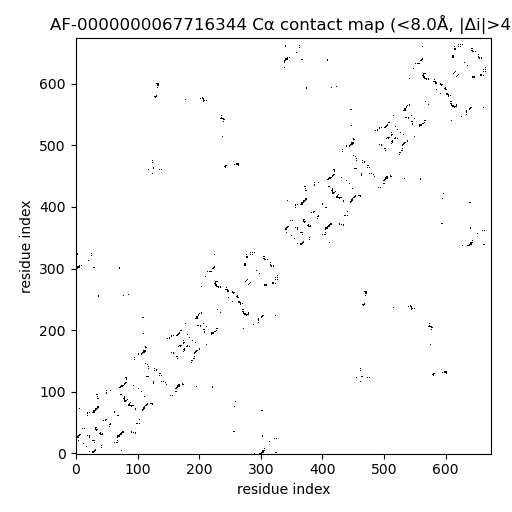232 LYS A C 1
ATOM 1792 O O . LYS A 1 232 ? 9.258 3.732 -13.711 1 97.31 232 LYS A O 1
ATOM 1797 N N . GLU A 1 233 ? 10.766 5.379 -13.867 1 97.25 233 GLU A N 1
ATOM 1798 C CA . GLU A 1 233 ? 11.898 4.488 -14.094 1 97.25 233 GLU A CA 1
ATOM 1799 C C . GLU A 1 233 ? 12.055 3.49 -12.945 1 97.25 233 GLU A C 1
ATOM 1801 O O . GLU A 1 233 ? 12.484 2.354 -13.156 1 97.25 233 GLU A O 1
ATOM 1806 N N . TRP A 1 234 ? 11.68 3.898 -11.773 1 97.5 234 TRP A N 1
ATOM 1807 C CA . TRP A 1 234 ? 11.875 3.037 -10.617 1 97.5 234 TRP A CA 1
ATOM 1808 C C . TRP A 1 234 ? 10.547 2.441 -10.156 1 97.5 234 TRP A C 1
ATOM 1810 O O . TRP A 1 234 ? 10.492 1.296 -9.703 1 97.5 234 TRP A O 1
ATOM 1820 N N . ALA A 1 235 ? 9.469 3.242 -10.312 1 98.12 235 ALA A N 1
ATOM 1821 C CA . ALA A 1 235 ? 8.141 2.74 -9.969 1 98.12 235 ALA A CA 1
ATOM 1822 C C . ALA A 1 235 ? 7.785 1.511 -10.797 1 98.12 235 ALA A C 1
ATOM 1824 O O . ALA A 1 235 ? 7.148 0.581 -10.297 1 98.12 235 ALA A O 1
ATOM 1825 N N . GLN A 1 236 ? 8.266 1.471 -12.031 1 98.25 236 GLN A N 1
ATOM 1826 C CA . GLN A 1 236 ? 7.914 0.364 -12.906 1 98.25 236 GLN A CA 1
ATOM 1827 C C . GLN A 1 236 ? 8.539 -0.944 -12.43 1 98.25 236 GLN A C 1
ATOM 1829 O O . GLN A 1 236 ? 8.055 -2.027 -12.758 1 98.25 236 GLN A O 1
ATOM 1834 N N . LEU A 1 237 ? 9.594 -0.901 -11.641 1 98.06 237 LEU A N 1
ATOM 1835 C CA . LEU A 1 237 ? 10.297 -2.1 -11.203 1 98.06 237 LEU A CA 1
ATOM 1836 C C . LEU A 1 237 ? 9.867 -2.508 -9.805 1 98.06 237 LEU A C 1
ATOM 1838 O O . LEU A 1 237 ? 9.719 -3.699 -9.516 1 98.06 237 LEU A O 1
ATOM 1842 N N . ASN A 1 238 ? 9.594 -1.463 -8.961 1 97.25 238 ASN A N 1
ATOM 1843 C CA . ASN A 1 238 ? 9.414 -1.782 -7.547 1 97.25 238 ASN A CA 1
ATOM 1844 C C . ASN A 1 238 ? 8.031 -1.38 -7.051 1 97.25 238 ASN A C 1
ATOM 1846 O O . ASN A 1 238 ? 7.609 -1.801 -5.973 1 97.25 238 ASN A O 1
ATOM 1850 N N . GLY A 1 239 ? 7.297 -0.637 -7.816 1 97.31 239 GLY A N 1
ATOM 1851 C CA . GLY A 1 239 ? 5.996 -0.154 -7.383 1 97.31 239 GLY A CA 1
ATOM 1852 C C . GLY A 1 239 ? 6.086 0.984 -6.383 1 97.31 239 GLY A C 1
ATOM 1853 O O . GLY A 1 239 ? 7.168 1.304 -5.891 1 97.31 239 GLY A O 1
ATOM 1854 N N . VAL A 1 240 ? 4.984 1.558 -6.043 1 96.75 240 VAL A N 1
ATOM 1855 C CA . VAL A 1 240 ? 4.922 2.715 -5.156 1 96.75 240 VAL A CA 1
ATOM 1856 C C . VAL A 1 240 ? 4.992 2.258 -3.701 1 96.75 240 VAL A C 1
ATOM 1858 O O . VAL A 1 240 ? 5.156 3.076 -2.795 1 96.75 240 VAL A O 1
ATOM 1861 N N . LEU A 1 241 ? 4.891 0.926 -3.404 1 95.69 241 LEU A N 1
ATOM 1862 C CA . LEU A 1 241 ? 5.051 0.34 -2.078 1 95.69 241 LEU A CA 1
ATOM 1863 C C . LEU A 1 241 ? 6.477 -0.162 -1.876 1 95.69 241 LEU A C 1
ATOM 1865 O O . LEU A 1 241 ? 6.691 -1.342 -1.586 1 95.69 241 LEU A O 1
ATOM 1869 N N . ASP A 1 242 ? 7.512 0.657 -1.952 1 89.75 242 ASP A N 1
ATOM 1870 C CA . ASP A 1 242 ? 8.93 0.329 -1.953 1 89.75 242 ASP A CA 1
ATOM 1871 C C . ASP A 1 242 ? 9.516 0.407 -0.544 1 89.75 242 ASP A C 1
ATOM 1873 O O . ASP A 1 242 ? 9.344 1.412 0.149 1 89.75 242 ASP A O 1
ATOM 1877 N N . ASN A 1 243 ? 10.203 -0.639 -0.027 1 89.88 243 ASN A N 1
ATOM 1878 C CA . ASN A 1 243 ? 10.797 -0.731 1.304 1 89.88 243 ASN A CA 1
ATOM 1879 C C . ASN A 1 243 ? 12.312 -0.586 1.252 1 89.88 243 ASN A C 1
ATOM 1881 O O . ASN A 1 243 ? 13.016 -1.005 2.176 1 89.88 243 ASN A O 1
ATOM 1885 N N . SER A 1 244 ? 12.812 0.016 0.177 1 93.12 244 SER A N 1
ATOM 1886 C CA . SER A 1 244 ? 14.258 0.069 -0.01 1 93.12 244 SER A CA 1
ATOM 1887 C C . SER A 1 244 ? 14.883 1.198 0.806 1 93.12 244 SER A C 1
ATOM 1889 O O . SER A 1 244 ? 15.914 1.756 0.42 1 93.12 244 SER A O 1
ATOM 1891 N N . PHE A 1 245 ? 14.297 1.475 1.958 1 95.81 245 PHE A N 1
ATOM 1892 C CA . PHE A 1 245 ? 14.812 2.49 2.871 1 95.81 245 PHE A CA 1
ATOM 1893 C C . PHE A 1 245 ? 16.062 1.996 3.588 1 95.81 245 PHE A C 1
ATOM 1895 O O . PHE A 1 245 ? 16.234 0.792 3.791 1 95.81 245 PHE A O 1
ATOM 1902 N N . ARG A 1 246 ? 16.906 2.934 3.928 1 96.19 246 ARG A N 1
ATOM 1903 C CA . ARG A 1 246 ? 18.125 2.592 4.656 1 96.19 246 ARG A CA 1
ATOM 1904 C C . ARG A 1 246 ? 18.062 3.094 6.094 1 96.19 246 ARG A C 1
ATOM 1906 O O . ARG A 1 246 ? 17.719 4.25 6.34 1 96.19 246 ARG A O 1
ATOM 1913 N N . ARG A 1 247 ? 18.406 2.236 6.973 1 97 247 ARG A N 1
ATOM 1914 C CA . ARG A 1 247 ? 18.531 2.627 8.375 1 97 247 ARG A CA 1
ATOM 1915 C C . ARG A 1 247 ? 19.688 3.598 8.57 1 97 247 ARG A C 1
ATOM 1917 O O . ARG A 1 247 ? 20.812 3.332 8.125 1 97 247 ARG A O 1
ATOM 1924 N N . LEU A 1 248 ? 19.438 4.637 9.234 1 96.94 248 LEU A N 1
ATOM 1925 C CA . LEU A 1 248 ? 20.5 5.582 9.555 1 96.94 248 LEU A CA 1
ATOM 1926 C C . LEU A 1 248 ? 21.234 5.172 10.828 1 96.94 248 LEU A C 1
ATOM 1928 O O . LEU A 1 248 ? 20.609 4.75 11.797 1 96.94 248 LEU A O 1
ATOM 1932 N N . ASP A 1 249 ? 22.531 5.289 10.766 1 96 249 ASP A N 1
ATOM 1933 C CA . ASP A 1 249 ? 23.375 5.012 11.922 1 96 249 ASP A CA 1
ATOM 1934 C C . ASP A 1 249 ? 23.25 6.113 12.969 1 96 249 ASP A C 1
ATOM 1936 O O . ASP A 1 249 ? 23.078 7.285 12.633 1 96 249 ASP A O 1
ATOM 1940 N N . PRO A 1 250 ? 23.375 5.703 14.195 1 94.5 250 PRO A N 1
ATOM 1941 C CA . PRO A 1 250 ? 23.281 6.715 15.25 1 94.5 250 PRO A CA 1
ATOM 1942 C C . PRO A 1 250 ? 24.266 7.859 15.055 1 94.5 250 PRO A C 1
ATOM 1944 O O . PRO A 1 250 ? 24.062 8.961 15.578 1 94.5 250 PRO A O 1
ATOM 1947 N N . SER A 1 251 ? 25.359 7.648 14.336 1 96.88 251 SER A N 1
ATOM 1948 C CA . SER A 1 251 ? 26.359 8.68 14.094 1 96.88 251 SER A CA 1
ATOM 1949 C C . SER A 1 251 ? 25.922 9.633 12.984 1 96.88 251 SER A C 1
ATOM 1951 O O . SER A 1 251 ? 26.5 10.703 12.812 1 96.88 251 SER A O 1
ATOM 1953 N N . GLU A 1 252 ? 24.875 9.273 12.258 1 96.25 252 GLU A N 1
ATOM 1954 C CA . GLU A 1 252 ? 24.359 10.117 11.18 1 96.25 252 GLU A CA 1
ATOM 1955 C C . GLU A 1 252 ? 23.328 11.109 11.703 1 96.25 252 GLU A C 1
ATOM 1957 O O . GLU A 1 252 ? 22.859 10.992 12.836 1 96.25 252 GLU A O 1
ATOM 1962 N N . ASN A 1 253 ? 23.125 12.18 10.945 1 92.25 253 ASN A N 1
ATOM 1963 C CA . ASN A 1 253 ? 22.062 13.117 11.273 1 92.25 253 ASN A CA 1
ATOM 1964 C C . ASN A 1 253 ? 20.688 12.5 11.047 1 92.25 253 ASN A C 1
ATOM 1966 O O . ASN A 1 253 ? 20.312 12.195 9.914 1 92.25 253 ASN A O 1
ATOM 1970 N N . ARG A 1 254 ? 20.078 12.336 12.227 1 94.06 254 ARG A N 1
ATOM 1971 C CA . ARG A 1 254 ? 18.797 11.633 12.141 1 94.06 254 ARG A CA 1
ATOM 1972 C C . ARG A 1 254 ? 17.672 12.445 12.781 1 94.06 254 ARG A C 1
ATOM 1974 O O . ARG A 1 254 ? 17.922 13.234 13.703 1 94.06 254 ARG A O 1
ATOM 1981 N N . THR A 1 255 ? 16.406 12.258 12.266 1 94.38 255 THR A N 1
ATOM 1982 C CA . THR A 1 255 ? 15.219 12.883 12.82 1 94.38 255 THR A CA 1
ATOM 1983 C C . THR A 1 255 ? 14.461 11.914 13.727 1 94.38 255 THR A C 1
ATOM 1985 O O . THR A 1 255 ? 14.055 10.836 13.289 1 94.38 255 THR A O 1
ATOM 1988 N N . ASN A 1 256 ? 14.328 12.297 14.961 1 95.81 256 ASN A N 1
ATOM 1989 C CA . ASN A 1 256 ? 13.562 11.477 15.898 1 95.81 256 ASN A CA 1
ATOM 1990 C C . ASN A 1 256 ? 12.062 11.633 15.688 1 95.81 256 ASN A C 1
ATOM 1992 O O . ASN A 1 256 ? 11.57 12.742 15.453 1 95.81 256 ASN A O 1
ATOM 1996 N N . LEU A 1 257 ? 11.32 10.531 15.734 1 95.38 257 LEU A N 1
ATOM 1997 C CA . LEU A 1 257 ? 9.891 10.547 15.477 1 95.38 257 LEU A CA 1
ATOM 1998 C C . LEU A 1 257 ? 9.102 10.227 16.734 1 95.38 257 LEU A C 1
ATOM 2000 O O . LEU A 1 257 ? 7.883 10.047 16.688 1 95.38 257 LEU A O 1
ATOM 2004 N N . GLY A 1 258 ? 9.742 10.172 17.859 1 94.81 258 GLY A N 1
ATOM 2005 C CA . GLY A 1 258 ? 9.156 9.797 19.141 1 94.81 258 GLY A CA 1
ATOM 2006 C C . GLY A 1 258 ? 9.805 8.562 19.75 1 94.81 258 GLY A C 1
ATOM 2007 O O . GLY A 1 258 ? 10.102 7.598 19.047 1 94.81 258 GLY A O 1
ATOM 2008 N N . GLY A 1 259 ? 9.977 8.617 21.031 1 94.69 259 GLY A N 1
ATOM 2009 C CA . GLY A 1 259 ? 10.602 7.484 21.688 1 94.69 259 GLY A CA 1
ATOM 2010 C C . GLY A 1 259 ? 11.945 7.109 21.078 1 94.69 259 GLY A C 1
ATOM 2011 O O . GLY A 1 259 ? 12.812 7.965 20.906 1 94.69 259 GLY A O 1
ATOM 2012 N N . ASP A 1 260 ? 12.078 5.863 20.766 1 94.69 260 ASP A N 1
ATOM 2013 C CA . ASP A 1 260 ? 13.328 5.355 20.219 1 94.69 260 ASP A CA 1
ATOM 2014 C C . ASP A 1 260 ? 13.219 5.145 18.703 1 94.69 260 ASP A C 1
ATOM 2016 O O . ASP A 1 260 ? 13.984 4.375 18.125 1 94.69 260 ASP A O 1
ATOM 2020 N N . GLU A 1 261 ? 12.297 5.816 18.094 1 96.75 261 GLU A N 1
ATOM 2021 C CA . GLU A 1 261 ? 12.086 5.656 16.656 1 96.75 261 GLU A CA 1
ATOM 2022 C C . GLU A 1 261 ? 12.617 6.863 15.883 1 96.75 261 GLU A C 1
ATOM 2024 O O . GLU A 1 261 ? 12.492 8 16.328 1 96.75 261 GLU A O 1
ATOM 2029 N N . TRP A 1 262 ? 13.156 6.574 14.734 1 97.75 262 TRP A N 1
ATOM 2030 C CA . TRP A 1 262 ? 13.82 7.57 13.898 1 97.75 262 TRP A CA 1
ATOM 2031 C C . TRP A 1 262 ? 13.383 7.434 12.438 1 97.75 262 TRP A C 1
ATOM 2033 O O . TRP A 1 262 ? 13.031 6.34 11.992 1 97.75 262 TRP A O 1
ATOM 2043 N N . ALA A 1 263 ? 13.375 8.562 11.711 1 96.38 263 ALA A N 1
ATOM 2044 C CA . ALA A 1 263 ? 13.156 8.508 10.266 1 96.38 263 ALA A CA 1
ATOM 2045 C C . ALA A 1 263 ? 14.297 7.773 9.562 1 96.38 263 ALA A C 1
ATOM 2047 O O . ALA A 1 263 ? 15.461 7.945 9.922 1 96.38 263 ALA A O 1
ATOM 2048 N N . ASN A 1 264 ? 13.977 6.957 8.562 1 97.31 264 ASN A N 1
ATOM 2049 C CA . ASN A 1 264 ? 14.984 6.297 7.742 1 97.31 264 ASN A CA 1
ATOM 2050 C C . ASN A 1 264 ? 15.359 7.141 6.527 1 97.31 264 ASN A C 1
ATOM 2052 O O . ASN A 1 264 ? 14.719 8.164 6.254 1 97.31 264 ASN A O 1
ATOM 2056 N N . GLU A 1 265 ? 16.469 6.758 5.922 1 95.81 265 GLU A N 1
ATOM 2057 C CA . GLU A 1 265 ? 16.828 7.414 4.676 1 95.81 265 GLU A CA 1
ATOM 2058 C C . GLU A 1 265 ? 15.945 6.953 3.521 1 95.81 265 GLU A C 1
ATOM 2060 O O . GLU A 1 265 ? 15.742 5.754 3.332 1 95.81 265 GLU A O 1
ATOM 2065 N N . TRP A 1 266 ? 15.508 7.91 2.787 1 94.25 266 TRP A N 1
ATOM 2066 C CA . TRP A 1 266 ? 14.672 7.645 1.62 1 94.25 266 TRP A CA 1
ATOM 2067 C C . TRP A 1 266 ? 15.43 6.832 0.579 1 94.25 266 TRP A C 1
ATOM 2069 O O . TRP A 1 266 ? 16.641 6.98 0.432 1 94.25 266 TRP A O 1
ATOM 2079 N N . PRO A 1 267 ? 14.656 5.922 -0.148 1 93.19 267 PRO A N 1
ATOM 2080 C CA . PRO A 1 267 ? 15.352 5.156 -1.188 1 93.19 267 PRO A CA 1
ATOM 2081 C C . PRO A 1 267 ? 16.062 6.051 -2.205 1 93.19 267 PRO A C 1
ATOM 2083 O O . PRO A 1 267 ? 15.523 7.09 -2.594 1 93.19 267 PRO A O 1
ATOM 2086 N N . LYS A 1 268 ? 17.266 5.652 -2.623 1 91 268 LYS A N 1
ATOM 2087 C CA . LYS A 1 268 ? 18 6.391 -3.648 1 91 268 LYS A CA 1
ATOM 2088 C C . LYS A 1 268 ? 17.297 6.281 -5.004 1 91 268 LYS A C 1
ATOM 2090 O O . LYS A 1 268 ? 17.125 7.285 -5.703 1 91 268 LYS A O 1
ATOM 2095 N N . ASN A 1 269 ? 16.953 5.086 -5.406 1 94.12 269 ASN A N 1
ATOM 2096 C CA . ASN A 1 269 ? 16.156 4.812 -6.598 1 94.12 269 ASN A CA 1
ATOM 2097 C C . ASN A 1 269 ? 14.672 4.68 -6.262 1 94.12 269 ASN A C 1
ATOM 2099 O O . ASN A 1 269 ? 14.078 3.613 -6.441 1 94.12 269 ASN A O 1
ATOM 2103 N N . SER A 1 270 ? 14.133 5.914 -5.855 1 95.44 270 SER A N 1
ATOM 2104 C CA . SER A 1 270 ? 12.812 5.902 -5.242 1 95.44 270 SER A CA 1
ATOM 2105 C C . SER A 1 270 ? 11.711 5.863 -6.297 1 95.44 270 SER A C 1
ATOM 2107 O O . SER A 1 270 ? 11.828 6.5 -7.348 1 95.44 270 SER A O 1
ATOM 2109 N N . ALA A 1 271 ? 10.664 5.164 -5.965 1 96.81 271 ALA A N 1
ATOM 2110 C CA . ALA A 1 271 ? 9.484 5.125 -6.824 1 96.81 271 ALA A CA 1
ATOM 2111 C C . ALA A 1 271 ? 8.789 6.484 -6.867 1 96.81 271 ALA A C 1
ATOM 2113 O O . ALA A 1 271 ? 8.133 6.82 -7.855 1 96.81 271 ALA A O 1
ATOM 2114 N N . TRP A 1 272 ? 8.961 7.238 -5.859 1 96.81 272 TRP A N 1
ATOM 2115 C CA . TRP A 1 272 ? 8.414 8.594 -5.805 1 96.81 272 TRP A CA 1
ATOM 2116 C C . TRP A 1 272 ? 9.148 9.43 -4.766 1 96.81 272 TRP A C 1
ATOM 2118 O O . TRP A 1 272 ? 9.758 8.891 -3.838 1 96.81 272 TRP A O 1
ATOM 2128 N N . ASP A 1 273 ? 9.117 10.758 -4.965 1 96.81 273 ASP A N 1
ATOM 2129 C CA . ASP A 1 273 ? 9.781 11.703 -4.07 1 96.81 273 ASP A CA 1
ATOM 2130 C C . ASP A 1 273 ? 8.859 12.875 -3.74 1 96.81 273 ASP A C 1
ATOM 2132 O O . ASP A 1 273 ? 8.031 13.273 -4.559 1 96.81 273 ASP A O 1
ATOM 2136 N N . PHE A 1 274 ? 9.062 13.32 -2.527 1 97.19 274 PHE A N 1
ATOM 2137 C CA . PHE A 1 274 ? 8.57 14.672 -2.27 1 97.19 274 PHE A CA 1
ATOM 2138 C C . PHE A 1 274 ? 9.359 15.695 -3.066 1 97.19 274 PHE A C 1
ATOM 2140 O O . PHE A 1 274 ? 10.594 15.68 -3.059 1 97.19 274 PHE A O 1
ATOM 2147 N N . VAL A 1 275 ? 8.617 16.578 -3.719 1 98.38 275 VAL A N 1
ATOM 2148 C CA . VAL A 1 275 ? 9.281 17.594 -4.531 1 98.38 275 VAL A CA 1
ATOM 2149 C C . VAL A 1 275 ? 8.633 18.953 -4.293 1 98.38 275 VAL A C 1
ATOM 2151 O O . VAL A 1 275 ? 7.539 19.031 -3.734 1 98.38 275 VAL A O 1
ATOM 2154 N N . ALA A 1 276 ? 9.352 19.969 -4.613 1 98.56 276 ALA A N 1
ATOM 2155 C CA . ALA A 1 276 ? 8.766 21.312 -4.543 1 98.56 276 ALA A CA 1
ATOM 2156 C C . ALA A 1 276 ? 7.562 21.438 -5.469 1 98.56 276 ALA A C 1
ATOM 2158 O O . ALA A 1 276 ? 7.52 20.797 -6.527 1 98.56 276 ALA A O 1
ATOM 2159 N N . LEU A 1 277 ? 6.582 22.266 -5.023 1 98.69 277 LEU A N 1
ATOM 2160 C CA . LEU A 1 277 ? 5.465 22.547 -5.914 1 98.69 277 LEU A CA 1
ATOM 2161 C C . LEU A 1 277 ? 5.961 22.953 -7.301 1 98.69 277 LEU A C 1
ATOM 2163 O O . LEU A 1 277 ? 6.91 23.734 -7.426 1 98.69 277 LEU A O 1
ATOM 2167 N N . GLY A 1 278 ? 5.262 22.422 -8.32 1 98.25 278 GLY A N 1
ATOM 2168 C CA . GLY A 1 278 ? 5.656 22.719 -9.688 1 98.25 278 GLY A CA 1
ATOM 2169 C C . GLY A 1 278 ? 6.504 21.625 -10.312 1 98.25 278 GLY A C 1
ATOM 2170 O O . GLY A 1 278 ? 6.633 21.562 -11.539 1 98.25 278 GLY A O 1
ATOM 2171 N N . ARG A 1 279 ? 7.078 20.812 -9.5 1 98.19 279 ARG A N 1
ATOM 2172 C CA . ARG A 1 279 ? 7.977 19.781 -10 1 98.19 279 ARG A CA 1
ATOM 2173 C C . ARG A 1 279 ? 7.254 18.438 -10.148 1 98.19 279 ARG A C 1
ATOM 2175 O O . ARG A 1 279 ? 7.738 17.547 -10.836 1 98.19 279 ARG A O 1
ATOM 2182 N N . GLY A 1 280 ? 6.188 18.266 -9.492 1 98.19 280 GLY A N 1
ATOM 2183 C CA . GLY A 1 280 ? 5.297 17.125 -9.703 1 98.19 280 GLY A CA 1
ATOM 2184 C C . GLY A 1 280 ? 4.059 17.484 -10.508 1 98.19 280 GLY A C 1
ATOM 2185 O O . GLY A 1 280 ? 3.648 16.734 -11.391 1 98.19 280 GLY A O 1
ATOM 2186 N N . HIS A 1 281 ? 3.51 18.625 -10.211 1 98.62 281 HIS A N 1
ATOM 2187 C CA . HIS A 1 281 ? 2.301 19.141 -10.844 1 98.62 281 HIS A CA 1
ATOM 2188 C C . HIS A 1 281 ? 2.443 20.625 -11.172 1 98.62 281 HIS A C 1
ATOM 2190 O O . HIS A 1 281 ? 3.006 21.375 -10.375 1 98.62 281 HIS A O 1
ATOM 2196 N N . ASP A 1 282 ? 1.909 21.062 -12.258 1 98.5 282 ASP A N 1
ATOM 2197 C CA . ASP A 1 282 ? 2.203 22.391 -12.766 1 98.5 282 ASP A CA 1
ATOM 2198 C C . ASP A 1 282 ? 1.247 23.438 -12.172 1 98.5 282 ASP A C 1
ATOM 2200 O O . ASP A 1 282 ? 0.381 23.094 -11.367 1 98.5 282 ASP A O 1
ATOM 2204 N N . VAL A 1 283 ? 1.463 24.688 -12.508 1 98.81 283 VAL A N 1
ATOM 2205 C CA . VAL A 1 283 ? 0.703 25.812 -11.992 1 98.81 283 VAL A CA 1
ATOM 2206 C C . VAL A 1 283 ? -0.782 25.625 -12.289 1 98.81 283 VAL A C 1
ATOM 2208 O O . VAL A 1 283 ? -1.635 25.938 -11.461 1 98.81 283 VAL A O 1
ATOM 2211 N N . ALA A 1 284 ? -1.097 25.109 -13.453 1 98.75 284 ALA A N 1
ATOM 2212 C CA . ALA A 1 284 ? -2.49 24.891 -13.828 1 98.75 284 ALA A CA 1
ATOM 2213 C C . ALA A 1 284 ? -3.178 23.922 -12.867 1 98.75 284 ALA A C 1
ATOM 2215 O O . ALA A 1 284 ? -4.324 24.141 -12.469 1 98.75 284 ALA A O 1
ATOM 2216 N N . TYR A 1 285 ? -2.471 22.859 -12.531 1 98.75 285 TYR A N 1
ATOM 2217 C CA . TYR A 1 285 ? -3.029 21.922 -11.57 1 98.75 285 TYR A CA 1
ATOM 2218 C C . TYR A 1 285 ? -3.297 22.594 -10.227 1 98.75 285 TYR A C 1
ATOM 2220 O O . TYR A 1 285 ? -4.379 22.453 -9.656 1 98.75 285 TYR A O 1
ATOM 2228 N N . TRP A 1 286 ? -2.324 23.281 -9.695 1 98.88 286 TRP A N 1
ATOM 2229 C CA . TRP A 1 286 ? -2.447 23.906 -8.383 1 98.88 286 TRP A CA 1
ATOM 2230 C C . TRP A 1 286 ? -3.502 25.016 -8.398 1 98.88 286 TRP A C 1
ATOM 2232 O O . TRP A 1 286 ? -4.117 25.297 -7.371 1 98.88 286 TRP A O 1
ATOM 2242 N N . THR A 1 287 ? -3.732 25.656 -9.586 1 98.88 287 THR A N 1
ATOM 2243 C CA . THR A 1 287 ? -4.84 26.594 -9.711 1 98.88 287 THR A CA 1
ATOM 2244 C C . THR A 1 287 ? -6.172 25.891 -9.461 1 98.88 287 THR A C 1
ATOM 2246 O O . THR A 1 287 ? -7.004 26.391 -8.695 1 98.88 287 THR A O 1
ATOM 2249 N N . GLU A 1 288 ? -6.352 24.734 -10.086 1 98.81 288 GLU A N 1
ATOM 2250 C CA . GLU A 1 288 ? -7.59 23.984 -9.906 1 98.81 288 GLU A CA 1
ATOM 2251 C C . GLU A 1 288 ? -7.707 23.453 -8.477 1 98.81 288 GLU A C 1
ATOM 2253 O O . GLU A 1 288 ? -8.805 23.359 -7.934 1 98.81 288 GLU A O 1
ATOM 2258 N N . PHE A 1 289 ? -6.551 23.109 -7.902 1 98.81 289 PHE A N 1
ATOM 2259 C CA . PHE A 1 289 ? -6.508 22.688 -6.504 1 98.81 289 PHE A CA 1
ATOM 2260 C C . PHE A 1 289 ? -7.027 23.781 -5.59 1 98.81 289 PHE A C 1
ATOM 2262 O O . PHE A 1 289 ? -7.906 23.547 -4.762 1 98.81 289 PHE A O 1
ATOM 2269 N N . LEU A 1 290 ? -6.508 24.953 -5.781 1 98.88 290 LEU A N 1
ATOM 2270 C CA . LEU A 1 290 ? -6.938 26.109 -4.992 1 98.88 290 LEU A CA 1
ATOM 2271 C C . LEU A 1 290 ? -8.398 26.438 -5.27 1 98.88 290 LEU A C 1
ATOM 2273 O O . LEU A 1 290 ? -9.133 26.828 -4.363 1 98.88 290 LEU A O 1
ATOM 2277 N N . ARG A 1 291 ? -8.828 26.312 -6.523 1 98.81 291 ARG A N 1
ATOM 2278 C CA . ARG A 1 291 ? -10.219 26.562 -6.879 1 98.81 291 ARG A CA 1
ATOM 2279 C C . ARG A 1 291 ? -11.156 25.625 -6.125 1 98.81 291 ARG A C 1
ATOM 2281 O O . ARG A 1 291 ? -12.211 26.031 -5.641 1 98.81 291 ARG A O 1
ATOM 2288 N N . ALA A 1 292 ? -10.789 24.344 -6.105 1 98.88 292 ALA A N 1
ATOM 2289 C CA . ALA A 1 292 ? -11.586 23.375 -5.367 1 98.88 292 ALA A CA 1
ATOM 2290 C C . ALA A 1 292 ? -11.68 23.75 -3.891 1 98.88 292 ALA A C 1
ATOM 2292 O O . ALA A 1 292 ? -12.758 23.672 -3.297 1 98.88 292 ALA A O 1
ATOM 2293 N N . LEU A 1 293 ? -10.562 24.109 -3.275 1 98.81 293 LEU A N 1
ATOM 2294 C CA . LEU A 1 293 ? -10.547 24.516 -1.873 1 98.81 293 LEU A CA 1
ATOM 2295 C C . LEU A 1 293 ? -11.406 25.75 -1.657 1 98.81 293 LEU A C 1
ATOM 2297 O O . LEU A 1 293 ? -12.102 25.859 -0.649 1 98.81 293 LEU A O 1
ATOM 2301 N N . HIS A 1 294 ? -11.328 26.672 -2.598 1 98.69 294 HIS A N 1
ATOM 2302 C CA . HIS A 1 294 ? -12.125 27.891 -2.535 1 98.69 294 HIS A CA 1
ATOM 2303 C C . HIS A 1 294 ? -13.617 27.578 -2.51 1 98.69 294 HIS A C 1
ATOM 2305 O O . HIS A 1 294 ? -14.383 28.234 -1.808 1 98.69 294 HIS A O 1
ATOM 2311 N N . ARG A 1 295 ? -14.031 26.625 -3.291 1 98.38 295 ARG A N 1
ATOM 2312 C CA . ARG A 1 295 ? -15.43 26.219 -3.312 1 98.38 295 ARG A CA 1
ATOM 2313 C C . ARG A 1 295 ? -15.883 25.719 -1.942 1 98.38 295 ARG A C 1
ATOM 2315 O O . ARG A 1 295 ? -17.031 25.922 -1.552 1 98.38 295 ARG A O 1
ATOM 2322 N N . VAL A 1 296 ? -14.992 25.109 -1.238 1 98.56 296 VAL A N 1
ATOM 2323 C CA . VAL A 1 296 ? -15.32 24.578 0.082 1 98.56 296 VAL A CA 1
ATOM 2324 C C . VAL A 1 296 ? -15.344 25.719 1.104 1 98.56 296 VAL A C 1
ATOM 2326 O O . VAL A 1 296 ? -16.281 25.828 1.897 1 98.56 296 VAL A O 1
ATOM 2329 N N . ASP A 1 297 ? -14.344 26.516 1.097 1 98.12 297 ASP A N 1
ATOM 2330 C CA . ASP A 1 297 ? -14.156 27.641 2.004 1 98.12 297 ASP A CA 1
ATOM 2331 C C . ASP A 1 297 ? -13.242 28.703 1.386 1 98.12 297 ASP A C 1
ATOM 2333 O O . ASP A 1 297 ? -12.031 28.5 1.29 1 98.12 297 ASP A O 1
ATOM 2337 N N . PRO A 1 298 ? -13.789 29.844 1.036 1 97.44 298 PRO A N 1
ATOM 2338 C CA . PRO A 1 298 ? -12.969 30.891 0.421 1 97.44 298 PRO A CA 1
ATOM 2339 C C . PRO A 1 298 ? -11.859 31.391 1.343 1 97.44 298 PRO A C 1
ATOM 2341 O O . PRO A 1 298 ? -10.93 32.062 0.889 1 97.44 298 PRO A O 1
ATOM 2344 N N . ASN A 1 299 ? -11.984 31.062 2.645 1 96.5 299 ASN A N 1
ATOM 2345 C CA . ASN A 1 299 ? -10.977 31.484 3.607 1 96.5 299 ASN A CA 1
ATOM 2346 C C . ASN A 1 299 ? -10.094 30.328 4.047 1 96.5 299 ASN A C 1
ATOM 2348 O O . ASN A 1 299 ? -9.469 30.375 5.109 1 96.5 299 ASN A O 1
ATOM 2352 N N . MET A 1 300 ? -10.07 29.266 3.287 1 98.06 300 MET A N 1
ATOM 2353 C CA . MET A 1 300 ? -9.266 28.094 3.6 1 98.06 300 MET A CA 1
ATOM 2354 C C . MET A 1 300 ? -7.801 28.484 3.801 1 98.06 300 MET A C 1
ATOM 2356 O O . MET A 1 300 ? -7.258 29.281 3.045 1 98.06 300 MET A O 1
ATOM 2360 N N . LEU A 1 301 ? -7.223 27.969 4.863 1 98.5 301 LEU A N 1
ATOM 2361 C CA . LEU A 1 301 ? -5.785 28.109 5.07 1 98.5 301 LEU A CA 1
ATOM 2362 C C . LEU A 1 301 ? -5.016 27.062 4.273 1 98.5 301 LEU A C 1
ATOM 2364 O O . LEU A 1 301 ? -5.23 25.875 4.445 1 98.5 301 LEU A O 1
ATOM 2368 N N . VAL A 1 302 ? -4.133 27.484 3.371 1 98.88 302 VAL A N 1
ATOM 2369 C CA . VAL A 1 302 ? -3.336 26.609 2.518 1 98.88 302 VAL A CA 1
ATOM 2370 C C . VAL A 1 302 ? -1.852 26.844 2.793 1 98.88 302 VAL A C 1
ATOM 2372 O O . VAL A 1 302 ? -1.286 27.859 2.395 1 98.88 302 VAL A O 1
ATOM 2375 N N . ASN A 1 303 ? -1.229 25.922 3.471 1 98.94 303 ASN A N 1
ATOM 2376 C CA . ASN A 1 303 ? 0.176 26.047 3.844 1 98.94 303 ASN A CA 1
ATOM 2377 C C . ASN A 1 303 ? 1.066 25.141 3.01 1 98.94 303 ASN A C 1
ATOM 2379 O O . ASN A 1 303 ? 0.765 23.953 2.842 1 98.94 303 ASN A O 1
ATOM 2383 N N . ILE A 1 304 ? 2.176 25.688 2.467 1 98.94 304 ILE A N 1
ATOM 2384 C CA . ILE A 1 304 ? 3.184 24.875 1.791 1 98.94 304 ILE A CA 1
ATOM 2385 C C . ILE A 1 304 ? 3.891 23.984 2.807 1 98.94 304 ILE A C 1
ATOM 2387 O O . ILE A 1 304 ? 4.258 24.438 3.893 1 98.94 304 ILE A O 1
ATOM 2391 N N . GLU A 1 305 ? 3.941 22.734 2.561 1 98.56 305 GLU A N 1
ATOM 2392 C CA . GLU A 1 305 ? 4.84 21.797 3.236 1 98.56 305 GLU A CA 1
ATOM 2393 C C . GLU A 1 305 ? 5.949 21.328 2.303 1 98.56 305 GLU A C 1
ATOM 2395 O O . GLU A 1 305 ? 5.703 20.547 1.385 1 98.56 305 GLU A O 1
ATOM 2400 N N . HIS A 1 306 ? 7.117 21.828 2.562 1 97.38 306 HIS A N 1
ATOM 2401 C CA . HIS A 1 306 ? 8.227 21.578 1.646 1 97.38 306 HIS A CA 1
ATOM 2402 C C . HIS A 1 306 ? 9.156 20.5 2.186 1 97.38 306 HIS A C 1
ATOM 2404 O O . HIS A 1 306 ? 9.672 20.609 3.299 1 97.38 306 HIS A O 1
ATOM 2410 N N . GLU A 1 307 ? 9.391 19.422 1.337 1 95.06 307 GLU A N 1
ATOM 2411 C CA . GLU A 1 307 ? 10.266 18.328 1.749 1 95.06 307 GLU A CA 1
ATOM 2412 C C . GLU A 1 307 ? 11.102 17.828 0.577 1 95.06 307 GLU A C 1
ATOM 2414 O O . GLU A 1 307 ? 11.469 16.656 0.541 1 95.06 307 GLU A O 1
ATOM 2419 N N . ASP A 1 308 ? 11.32 18.688 -0.453 1 95.88 308 ASP A N 1
ATOM 2420 C CA . ASP A 1 308 ? 12.219 18.344 -1.552 1 95.88 308 ASP A CA 1
ATOM 2421 C C . ASP A 1 308 ? 13.672 18.391 -1.106 1 95.88 308 ASP A C 1
ATOM 2423 O O . ASP A 1 308 ? 14.258 19.469 -0.975 1 95.88 308 ASP A O 1
ATOM 2427 N N . VAL A 1 309 ? 14.305 17.297 -1.027 1 91.62 309 VAL A N 1
ATOM 2428 C CA . VAL A 1 309 ? 15.641 17.219 -0.442 1 91.62 309 VAL A CA 1
ATOM 2429 C C . VAL A 1 309 ? 16.688 17.578 -1.495 1 91.62 309 VAL A C 1
ATOM 2431 O O . VAL A 1 309 ? 17.875 17.734 -1.179 1 91.62 309 VAL A O 1
ATOM 2434 N N . SER A 1 310 ? 16.219 17.688 -2.727 1 94.31 310 SER A N 1
ATOM 2435 C CA . SER A 1 310 ? 17.156 18.047 -3.781 1 94.31 310 SER A CA 1
ATOM 2436 C C . SER A 1 310 ? 17.422 19.547 -3.801 1 94.31 310 SER A C 1
ATOM 2438 O O . SER A 1 310 ? 18.328 20 -4.508 1 94.31 310 SER A O 1
ATOM 2440 N N . LEU A 1 311 ? 16.688 20.344 -2.963 1 96.5 311 LEU A N 1
ATOM 2441 C CA . LEU A 1 311 ? 16.844 21.797 -2.908 1 96.5 311 LEU A CA 1
ATOM 2442 C C . LEU A 1 311 ? 17.219 22.25 -1.504 1 96.5 311 LEU A C 1
ATOM 2444 O O . LEU A 1 311 ? 16.891 21.594 -0.52 1 96.5 311 LEU A O 1
ATOM 2448 N N . GLY A 1 312 ? 17.875 23.406 -1.463 1 96.25 312 GLY A N 1
ATOM 2449 C CA . GLY A 1 312 ? 18.031 24.047 -0.17 1 96.25 312 GLY A CA 1
ATOM 2450 C C . GLY A 1 312 ? 16.703 24.469 0.435 1 96.25 312 GLY A C 1
ATOM 2451 O O . GLY A 1 312 ? 15.703 24.609 -0.275 1 96.25 312 GLY A O 1
ATOM 2452 N N . ARG A 1 313 ? 16.719 24.734 1.717 1 96.5 313 ARG A N 1
ATOM 2453 C CA . ARG A 1 313 ? 15.492 25.047 2.439 1 96.5 313 ARG A CA 1
ATOM 2454 C C . ARG A 1 313 ? 14.797 26.266 1.839 1 96.5 313 ARG A C 1
ATOM 2456 O O . ARG A 1 313 ? 13.672 26.156 1.341 1 96.5 313 ARG A O 1
ATOM 2463 N N . GLU A 1 314 ? 15.492 27.359 1.793 1 97.38 314 GLU A N 1
ATOM 2464 C CA . GLU A 1 314 ? 14.875 28.594 1.307 1 97.38 314 GLU A CA 1
ATOM 2465 C C . GLU A 1 314 ? 14.617 28.531 -0.196 1 97.38 314 GLU A C 1
ATOM 2467 O O . GLU A 1 314 ? 13.594 29.016 -0.68 1 97.38 314 GLU A O 1
ATOM 2472 N N . GLU A 1 315 ? 15.586 27.953 -0.875 1 98.12 315 GLU A N 1
ATOM 2473 C CA . GLU A 1 315 ? 15.422 27.781 -2.316 1 98.12 315 GLU A CA 1
ATOM 2474 C C . GLU A 1 315 ? 14.148 27.016 -2.639 1 98.12 315 GLU A C 1
ATOM 2476 O O . GLU A 1 315 ? 13.367 27.422 -3.502 1 98.12 315 GLU A O 1
ATOM 2481 N N . GLY A 1 316 ? 13.953 25.891 -1.947 1 98.38 316 GLY A N 1
ATOM 2482 C CA . GLY A 1 316 ? 12.773 25.078 -2.168 1 98.38 316 GLY A CA 1
ATOM 2483 C C . GLY A 1 316 ? 11.477 25.797 -1.817 1 98.38 316 GLY A C 1
ATOM 2484 O O . GLY A 1 316 ? 10.5 25.719 -2.561 1 98.38 316 GLY A O 1
ATOM 2485 N N . VAL A 1 317 ? 11.492 26.484 -0.712 1 98.75 317 VAL A N 1
ATOM 2486 C CA . VAL A 1 317 ? 10.312 27.219 -0.281 1 98.75 317 VAL A CA 1
ATOM 2487 C C . VAL A 1 317 ? 9.992 28.312 -1.302 1 98.75 317 VAL A C 1
ATOM 2489 O O . VAL A 1 317 ? 8.828 28.5 -1.67 1 98.75 317 VAL A O 1
ATOM 2492 N N . ASN A 1 318 ? 11.016 29.016 -1.765 1 98.81 318 ASN A N 1
ATOM 2493 C CA . ASN A 1 318 ? 10.805 30.078 -2.742 1 98.81 318 ASN A CA 1
ATOM 2494 C C . ASN A 1 318 ? 10.234 29.531 -4.051 1 98.81 318 ASN A C 1
ATOM 2496 O O . ASN A 1 318 ? 9.352 30.141 -4.648 1 98.81 318 ASN A O 1
ATOM 2500 N N . GLU A 1 319 ? 10.766 28.422 -4.5 1 98.56 319 GLU A N 1
ATOM 2501 C CA . GLU A 1 319 ? 10.266 27.797 -5.719 1 98.56 319 GLU A CA 1
ATOM 2502 C C . GLU A 1 319 ? 8.797 27.391 -5.562 1 98.56 319 GLU A C 1
ATOM 2504 O O . GLU A 1 319 ? 7.984 27.656 -6.453 1 98.56 319 GLU A O 1
ATOM 2509 N N . ALA A 1 320 ? 8.508 26.797 -4.469 1 98.88 320 ALA A N 1
ATOM 2510 C CA . ALA A 1 320 ? 7.137 26.344 -4.207 1 98.88 320 ALA A CA 1
ATOM 2511 C C . ALA A 1 320 ? 6.188 27.531 -4.09 1 98.88 320 ALA A C 1
ATOM 2513 O O . ALA A 1 320 ? 5.082 27.516 -4.633 1 98.88 320 ALA A O 1
ATOM 2514 N N . ALA A 1 321 ? 6.629 28.562 -3.369 1 98.94 321 ALA A N 1
ATOM 2515 C CA . ALA A 1 321 ? 5.809 29.75 -3.168 1 98.94 321 ALA A CA 1
ATOM 2516 C C . ALA A 1 321 ? 5.496 30.438 -4.496 1 98.94 321 ALA A C 1
ATOM 2518 O O . ALA A 1 321 ? 4.371 30.891 -4.719 1 98.94 321 ALA A O 1
ATOM 2519 N N . LYS A 1 322 ? 6.488 30.5 -5.355 1 98.81 322 LYS A N 1
ATOM 2520 C CA . LYS A 1 322 ? 6.273 31.109 -6.668 1 98.81 322 LYS A CA 1
ATOM 2521 C C . LYS A 1 322 ? 5.137 30.406 -7.414 1 98.81 322 LYS A C 1
ATOM 2523 O O . LYS A 1 322 ? 4.262 31.078 -7.977 1 98.81 322 LYS A O 1
ATOM 2528 N N . VAL A 1 323 ? 5.141 29.109 -7.414 1 98.88 323 VAL A N 1
ATOM 2529 C CA . VAL A 1 323 ? 4.129 28.312 -8.102 1 98.88 323 VAL A CA 1
ATOM 2530 C C . VAL A 1 323 ? 2.762 28.562 -7.465 1 98.88 323 VAL A C 1
ATOM 2532 O O . VAL A 1 323 ? 1.777 28.797 -8.172 1 98.88 323 VAL A O 1
ATOM 2535 N N . LEU A 1 324 ? 2.674 28.484 -6.145 1 98.88 324 LEU A N 1
ATOM 2536 C CA . LEU A 1 324 ? 1.399 28.594 -5.441 1 98.88 324 LEU A CA 1
ATOM 2537 C C . LEU A 1 324 ? 0.815 30 -5.59 1 98.88 324 LEU A C 1
ATOM 2539 O O . LEU A 1 324 ? -0.397 30.156 -5.754 1 98.88 324 LEU A O 1
ATOM 2543 N N . ILE A 1 325 ? 1.666 31 -5.523 1 98.88 325 ILE A N 1
ATOM 2544 C CA . ILE A 1 325 ? 1.231 32.375 -5.664 1 98.88 325 ILE A CA 1
ATOM 2545 C C . ILE A 1 325 ? 0.723 32.625 -7.082 1 98.88 325 ILE A C 1
ATOM 2547 O O . ILE A 1 325 ? -0.307 33.281 -7.281 1 98.88 325 ILE A O 1
ATOM 2551 N N . GLU A 1 326 ? 1.478 32.094 -8.07 1 98.88 326 GLU A N 1
ATOM 2552 C CA . GLU A 1 326 ? 1.011 32.188 -9.445 1 98.88 326 GLU A CA 1
ATOM 2553 C C . GLU A 1 326 ? -0.336 31.484 -9.625 1 98.88 326 GLU A C 1
ATOM 2555 O O . GLU A 1 326 ? -1.214 32 -10.328 1 98.88 326 GLU A O 1
ATOM 2560 N N . ALA A 1 327 ? -0.51 30.359 -9.023 1 98.88 327 ALA A N 1
ATOM 2561 C CA . ALA A 1 327 ? -1.773 29.625 -9.07 1 98.88 327 ALA A CA 1
ATOM 2562 C C . ALA A 1 327 ? -2.904 30.453 -8.453 1 98.88 327 ALA A C 1
ATOM 2564 O O . ALA A 1 327 ? -4.012 30.5 -8.992 1 98.88 327 ALA A O 1
ATOM 2565 N N . ASN A 1 328 ? -2.598 31.016 -7.324 1 98.75 328 ASN A N 1
ATOM 2566 C CA . ASN A 1 328 ? -3.604 31.828 -6.641 1 98.75 328 ASN A CA 1
ATOM 2567 C C . ASN A 1 328 ? -3.996 33.062 -7.473 1 98.75 328 ASN A C 1
ATOM 2569 O O . ASN A 1 328 ? -5.164 33.438 -7.492 1 98.75 328 ASN A O 1
ATOM 2573 N N . LYS A 1 329 ? -3.012 33.688 -8.086 1 98.5 329 LYS A N 1
ATOM 2574 C CA . LYS A 1 329 ? -3.297 34.781 -8.977 1 98.5 329 LYS A CA 1
ATOM 2575 C C . LYS A 1 329 ? -4.23 34.375 -10.109 1 98.5 329 LYS A C 1
ATOM 2577 O O . LYS A 1 329 ? -5.172 35.094 -10.445 1 98.5 329 LYS A O 1
ATOM 2582 N N . ALA A 1 330 ? -3.902 33.25 -10.688 1 98.44 330 ALA A N 1
ATOM 2583 C CA . ALA A 1 330 ? -4.742 32.75 -11.766 1 98.44 330 ALA A CA 1
ATOM 2584 C C . ALA A 1 330 ? -6.168 32.5 -11.273 1 98.44 330 ALA A C 1
ATOM 2586 O O . ALA A 1 330 ? -7.133 32.781 -11.984 1 98.44 330 ALA A O 1
ATOM 2587 N N . LEU A 1 331 ? -6.32 31.906 -10.086 1 98.31 331 LEU A N 1
ATOM 2588 C CA . LEU A 1 331 ? -7.637 31.688 -9.492 1 98.31 331 LEU A CA 1
ATOM 2589 C C . LEU A 1 331 ? -8.375 33.031 -9.312 1 98.31 331 LEU A C 1
ATOM 2591 O O . LEU A 1 331 ? -9.539 33.156 -9.719 1 98.31 331 LEU A O 1
ATOM 2595 N N . GLU A 1 332 ? -7.719 34 -8.773 1 97.38 332 GLU A N 1
ATOM 2596 C CA . GLU A 1 332 ? -8.344 35.312 -8.508 1 97.38 332 GLU A CA 1
ATOM 2597 C C . GLU A 1 332 ? -8.82 35.969 -9.797 1 97.38 332 GLU A C 1
ATOM 2599 O O . GLU A 1 332 ? -9.898 36.562 -9.828 1 97.38 332 GLU A O 1
ATOM 2604 N N . GLU A 1 333 ? -8.047 35.812 -10.789 1 97.06 333 GLU A N 1
ATOM 2605 C CA . GLU A 1 333 ? -8.414 36.375 -12.086 1 97.06 333 GLU A CA 1
ATOM 2606 C C . GLU A 1 333 ? -9.648 35.688 -12.656 1 97.06 333 GLU A C 1
ATOM 2608 O O . GLU A 1 333 ? -10.469 36.312 -13.312 1 97.06 333 GLU A O 1
ATOM 2613 N N . SER A 1 334 ? -9.766 34.469 -12.383 1 94.88 334 SER A N 1
ATOM 2614 C CA . SER A 1 334 ? -10.875 33.688 -12.914 1 94.88 334 SER A CA 1
ATOM 2615 C C . SER A 1 334 ? -12.164 33.969 -12.148 1 94.88 334 SER A C 1
ATOM 2617 O O . SER A 1 334 ? -13.266 33.75 -12.664 1 94.88 334 SER A O 1
ATOM 2619 N N . LEU A 1 335 ? -12.094 34.406 -10.969 1 92.44 335 LEU A N 1
ATOM 2620 C CA . LEU A 1 335 ? -13.258 34.688 -10.141 1 92.44 335 LEU A CA 1
ATOM 2621 C C . LEU A 1 335 ? -13.883 36.031 -10.523 1 92.44 335 LEU A C 1
ATOM 2623 O O . LEU A 1 335 ? -15.047 36.281 -10.219 1 92.44 335 LEU A O 1
ATOM 2627 N N . VAL A 1 336 ? -13.141 36.969 -11.102 1 89.19 336 VAL A N 1
ATOM 2628 C CA . VAL A 1 336 ? -13.633 38.281 -11.5 1 89.19 336 VAL A CA 1
ATOM 2629 C C . VAL A 1 336 ? -14.141 38.219 -12.938 1 89.19 336 VAL A C 1
ATOM 2631 O O . VAL A 1 336 ? -15.008 39.031 -13.336 1 89.19 336 VAL A O 1
ATOM 2634 N N . SER A 1 337 ? -13.742 37.344 -13.758 1 74.19 337 SER A N 1
ATOM 2635 C CA . SER A 1 337 ? -14.219 37.25 -15.141 1 74.19 337 SER A CA 1
ATOM 2636 C C . SER A 1 337 ? -15.578 36.594 -15.219 1 74.19 337 SER A C 1
ATOM 2638 O O . SER A 1 337 ? -15.867 35.656 -14.445 1 74.19 337 SER A O 1
ATOM 2640 N N . MET B 1 1 ? 4.355 -19.766 -27.375 1 95.88 1 MET B N 1
ATOM 2641 C CA . MET B 1 1 ? 4.488 -19.953 -25.938 1 95.88 1 MET B CA 1
ATOM 2642 C C . MET B 1 1 ? 3.59 -21.094 -25.453 1 95.88 1 MET B C 1
ATOM 2644 O O . MET B 1 1 ? 2.711 -21.547 -26.172 1 95.88 1 MET B O 1
ATOM 2648 N N . LYS B 1 2 ? 3.877 -21.672 -24.312 1 97.81 2 LYS B N 1
ATOM 2649 C CA . LYS B 1 2 ? 3.041 -22.656 -23.641 1 97.81 2 LYS B CA 1
ATOM 2650 C C . LYS B 1 2 ? 1.955 -21.984 -22.812 1 97.81 2 LYS B C 1
ATOM 2652 O O . LYS B 1 2 ? 2.234 -21.438 -21.734 1 97.81 2 LYS B O 1
ATOM 2657 N N . LEU B 1 3 ? 0.745 -22.047 -23.312 1 98.88 3 LEU B N 1
ATOM 2658 C CA . LEU B 1 3 ? -0.362 -21.328 -22.688 1 98.88 3 LEU B CA 1
ATOM 2659 C C . LEU B 1 3 ? -1.296 -22.297 -21.969 1 98.88 3 LEU B C 1
ATOM 2661 O O . LEU B 1 3 ? -1.764 -23.266 -22.562 1 98.88 3 LEU B O 1
ATOM 2665 N N . GLY B 1 4 ? -1.507 -22.062 -20.734 1 98.88 4 GLY B N 1
ATOM 2666 C CA . GLY B 1 4 ? -2.365 -22.938 -19.938 1 98.88 4 GLY B CA 1
ATOM 2667 C C . GLY B 1 4 ? -3.299 -22.156 -19.016 1 98.88 4 GLY B C 1
ATOM 2668 O O . GLY B 1 4 ? -3.539 -20.969 -19.219 1 98.88 4 GLY B O 1
ATOM 2669 N N . LEU B 1 5 ? -4.004 -22.906 -18.109 1 98.94 5 LEU B N 1
ATOM 2670 C CA . LEU B 1 5 ? -4.945 -22.375 -17.125 1 98.94 5 LEU B CA 1
ATOM 2671 C C . LEU B 1 5 ? -4.613 -22.875 -15.727 1 98.94 5 LEU B C 1
ATOM 2673 O O . LEU B 1 5 ? -4.402 -24.078 -15.516 1 98.94 5 LEU B O 1
ATOM 2677 N N . TYR B 1 6 ? -4.453 -21.953 -14.781 1 98.81 6 TYR B N 1
ATOM 2678 C CA . TYR B 1 6 ? -4.508 -22.344 -13.375 1 98.81 6 TYR B CA 1
ATOM 2679 C C . TYR B 1 6 ? -5.902 -22.828 -12.992 1 98.81 6 TYR B C 1
ATOM 2681 O O . TYR B 1 6 ? -6.875 -22.078 -13.094 1 98.81 6 TYR B O 1
ATOM 2689 N N . ASN B 1 7 ? -6.051 -23.938 -12.531 1 98.38 7 ASN B N 1
ATOM 2690 C CA . ASN B 1 7 ? -7.312 -24.672 -12.516 1 98.38 7 ASN B CA 1
ATOM 2691 C C . ASN B 1 7 ? -8.195 -24.234 -11.352 1 98.38 7 ASN B C 1
ATOM 2693 O O . ASN B 1 7 ? -9.297 -24.75 -11.172 1 98.38 7 ASN B O 1
ATOM 2697 N N . ALA B 1 8 ? -7.754 -23.297 -10.531 1 96.62 8 ALA B N 1
ATOM 2698 C CA . ALA B 1 8 ? -8.531 -22.875 -9.367 1 96.62 8 ALA B CA 1
ATOM 2699 C C . ALA B 1 8 ? -9.945 -22.453 -9.773 1 96.62 8 ALA B C 1
ATOM 2701 O O . ALA B 1 8 ? -10.906 -22.703 -9.039 1 96.62 8 ALA B O 1
ATOM 2702 N N . ILE B 1 9 ? -10.125 -21.859 -10.906 1 97.5 9 ILE B N 1
ATOM 2703 C CA . ILE B 1 9 ? -11.414 -21.344 -11.352 1 97.5 9 ILE B CA 1
ATOM 2704 C C . ILE B 1 9 ? -12.359 -22.516 -11.656 1 97.5 9 ILE B C 1
ATOM 2706 O O . ILE B 1 9 ? -13.578 -22.344 -11.633 1 97.5 9 ILE B O 1
ATOM 2710 N N . PHE B 1 10 ? -11.836 -23.719 -11.914 1 98.12 10 PHE B N 1
ATOM 2711 C CA . PHE B 1 10 ? -12.648 -24.875 -12.289 1 98.12 10 PHE B CA 1
ATOM 2712 C C . PHE B 1 10 ? -12.711 -25.891 -11.156 1 98.12 10 PHE B C 1
ATOM 2714 O O . PHE B 1 10 ? -12.844 -27.094 -11.391 1 98.12 10 PHE B O 1
ATOM 2721 N N . HIS B 1 11 ? -12.609 -25.359 -9.93 1 95.12 11 HIS B N 1
ATOM 2722 C CA . HIS B 1 11 ? -12.688 -26.234 -8.758 1 95.12 11 HIS B CA 1
ATOM 2723 C C . HIS B 1 11 ? -14.07 -26.859 -8.625 1 95.12 11 HIS B C 1
ATOM 2725 O O . HIS B 1 11 ? -14.266 -27.797 -7.844 1 95.12 11 HIS B O 1
ATOM 2731 N N . ASP B 1 12 ? -15.023 -26.422 -9.328 1 95.56 12 ASP B N 1
ATOM 2732 C CA . ASP B 1 12 ? -16.422 -26.812 -9.211 1 95.56 12 ASP B CA 1
ATOM 2733 C C . ASP B 1 12 ? -16.734 -28.062 -10.023 1 95.56 12 ASP B C 1
ATOM 2735 O O . ASP B 1 12 ? -17.859 -28.531 -10.055 1 95.56 12 ASP B O 1
ATOM 2739 N N . ARG B 1 13 ? -15.727 -28.656 -10.742 1 98 13 ARG B N 1
ATOM 2740 C CA . ARG B 1 13 ? -15.953 -29.797 -11.625 1 98 13 ARG B CA 1
ATOM 2741 C C . ARG B 1 13 ? -14.805 -30.797 -11.523 1 98 13 ARG B C 1
ATOM 2743 O O . ARG B 1 13 ? -13.781 -30.531 -10.883 1 98 13 ARG B O 1
ATOM 2750 N N . THR B 1 14 ? -14.992 -31.938 -12.102 1 98 14 THR B N 1
ATOM 2751 C CA . THR B 1 14 ? -13.992 -33 -12.047 1 98 14 THR B CA 1
ATOM 2752 C C . THR B 1 14 ? -12.805 -32.656 -12.938 1 98 14 THR B C 1
ATOM 2754 O O . THR B 1 14 ? -12.898 -31.797 -13.812 1 98 14 THR B O 1
ATOM 2757 N N . LEU B 1 15 ? -11.688 -33.375 -12.727 1 98.56 15 LEU B N 1
ATOM 2758 C CA . LEU B 1 15 ? -10.492 -33.125 -13.523 1 98.56 15 LEU B CA 1
ATOM 2759 C C . LEU B 1 15 ? -10.766 -33.375 -15 1 98.56 15 LEU B C 1
ATOM 2761 O O . LEU B 1 15 ? -10.445 -32.531 -15.844 1 98.56 15 LEU B O 1
ATOM 2765 N N . PRO B 1 16 ? -11.43 -34.5 -15.414 1 98.44 16 PRO B N 1
ATOM 2766 C CA . PRO B 1 16 ? -11.695 -34.688 -16.844 1 98.44 16 PRO B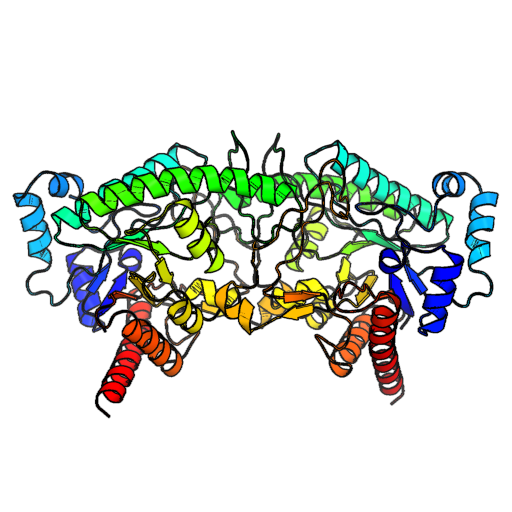 CA 1
ATOM 2767 C C . PRO B 1 16 ? -12.547 -33.562 -17.453 1 98.44 16 PRO B C 1
ATOM 2769 O O . PRO B 1 16 ? -12.289 -33.156 -18.578 1 98.44 16 PRO B O 1
ATOM 2772 N N . GLU B 1 17 ? -13.5 -33.062 -16.703 1 98.56 17 GLU B N 1
ATOM 2773 C CA . GLU B 1 17 ? -14.328 -31.969 -17.188 1 98.56 17 GLU B CA 1
ATOM 2774 C C . GLU B 1 17 ? -13.516 -30.688 -17.328 1 98.56 17 GLU B C 1
ATOM 2776 O O . GLU B 1 17 ? -13.719 -29.922 -18.281 1 98.56 17 GLU B O 1
ATOM 2781 N N . ALA B 1 18 ? -12.68 -30.484 -16.391 1 98.75 18 ALA B N 1
ATOM 2782 C CA . ALA B 1 18 ? -11.805 -29.312 -16.453 1 98.75 18 ALA B CA 1
ATOM 2783 C C . ALA B 1 18 ? -10.891 -29.375 -17.672 1 98.75 18 ALA B C 1
ATOM 2785 O O . ALA B 1 18 ? -10.719 -28.391 -18.391 1 98.75 18 ALA B O 1
ATOM 2786 N N . LEU B 1 19 ? -10.289 -30.562 -17.938 1 98.81 19 LEU B N 1
ATOM 2787 C CA . LEU B 1 19 ? -9.414 -30.75 -19.078 1 98.81 19 LEU B CA 1
ATOM 2788 C C . LEU B 1 19 ? -10.156 -30.484 -20.391 1 98.81 19 LEU B C 1
ATOM 2790 O O . LEU B 1 19 ? -9.625 -29.844 -21.297 1 98.81 19 LEU B O 1
ATOM 2794 N N . ALA B 1 20 ? -11.359 -30.953 -20.422 1 98.75 20 ALA B N 1
ATOM 2795 C CA . ALA B 1 20 ? -12.172 -30.75 -21.625 1 98.75 20 ALA B CA 1
ATOM 2796 C C . ALA B 1 20 ? -12.43 -29.266 -21.859 1 98.75 20 ALA B C 1
ATOM 2798 O O . ALA B 1 20 ? -12.375 -28.781 -22.984 1 98.75 20 ALA B O 1
ATOM 2799 N N . ALA B 1 21 ? -12.773 -28.562 -20.797 1 98.75 21 ALA B N 1
ATOM 2800 C CA . ALA B 1 21 ? -13.039 -27.125 -20.906 1 98.75 21 ALA B CA 1
ATOM 2801 C C . ALA B 1 21 ? -11.789 -26.359 -21.312 1 98.75 21 ALA B C 1
ATOM 2803 O O . ALA B 1 21 ? -11.867 -25.422 -22.109 1 98.75 21 ALA B O 1
ATOM 2804 N N . ILE B 1 22 ? -10.633 -26.734 -20.797 1 98.88 22 ILE B N 1
ATOM 2805 C CA . ILE B 1 22 ? -9.367 -26.094 -21.125 1 98.88 22 ILE B CA 1
ATOM 2806 C C . ILE B 1 22 ? -9.047 -26.297 -22.594 1 98.88 22 ILE B C 1
ATOM 2808 O O . ILE B 1 22 ? -8.688 -25.359 -23.297 1 98.88 22 ILE B O 1
ATOM 2812 N N . LYS B 1 23 ? -9.219 -27.516 -23.047 1 98.75 23 LYS B N 1
ATOM 2813 C CA . LYS B 1 23 ? -9 -27.844 -24.453 1 98.75 23 LYS B CA 1
ATOM 2814 C C . LYS B 1 23 ? -9.945 -27.047 -25.344 1 98.75 23 LYS B C 1
ATOM 2816 O O . LYS B 1 23 ? -9.523 -26.5 -26.375 1 98.75 23 LYS B O 1
ATOM 2821 N N . ALA B 1 24 ? -11.133 -27 -24.938 1 98.56 24 ALA B N 1
ATOM 2822 C CA . ALA B 1 24 ? -12.148 -26.281 -25.703 1 98.56 24 ALA B CA 1
ATOM 2823 C C . ALA B 1 24 ? -11.812 -24.797 -25.812 1 98.56 24 ALA B C 1
ATOM 2825 O O . ALA B 1 24 ? -12.133 -24.156 -26.812 1 98.56 24 ALA B O 1
ATOM 2826 N N . ALA B 1 25 ? -11.188 -24.25 -24.844 1 98.75 25 ALA B N 1
ATOM 2827 C CA . ALA B 1 25 ? -10.797 -22.844 -24.828 1 98.75 25 ALA B CA 1
ATOM 2828 C C . ALA B 1 25 ? -9.57 -22.609 -25.703 1 98.75 25 ALA B C 1
ATOM 2830 O O . ALA B 1 25 ? -9.156 -21.469 -25.906 1 98.75 25 ALA B O 1
ATOM 2831 N N . GLY B 1 26 ? -8.977 -23.641 -26.188 1 98.69 26 GLY B N 1
ATOM 2832 C CA . GLY B 1 26 ? -7.824 -23.531 -27.062 1 98.69 26 GLY B CA 1
ATOM 2833 C C . GLY B 1 26 ? -6.504 -23.547 -26.312 1 98.69 26 GLY B C 1
ATOM 2834 O O . GLY B 1 26 ? -5.453 -23.25 -26.891 1 98.69 26 GLY B O 1
ATOM 2835 N N . LEU B 1 27 ? -6.504 -23.891 -25.047 1 98.88 27 LEU B N 1
ATOM 2836 C CA . LEU B 1 27 ? -5.297 -23.938 -24.219 1 98.88 27 LEU B CA 1
ATOM 2837 C C . LEU B 1 27 ? -4.723 -25.359 -24.188 1 98.88 27 LEU B C 1
ATOM 2839 O O . LEU B 1 27 ? -5.418 -26.312 -24.516 1 98.88 27 LEU B O 1
ATOM 2843 N N . THR B 1 28 ? -3.439 -25.438 -23.766 1 98.69 28 THR B N 1
ATOM 2844 C CA . THR B 1 28 ? -2.773 -26.719 -23.891 1 98.69 28 THR B CA 1
ATOM 2845 C C . THR B 1 28 ? -2.191 -27.156 -22.547 1 98.69 28 THR B C 1
ATOM 2847 O O . THR B 1 28 ? -1.485 -28.172 -22.469 1 98.69 28 THR B O 1
ATOM 2850 N N . GLY B 1 29 ? -2.393 -26.422 -21.531 1 98.81 29 GLY B N 1
ATOM 2851 C CA . GLY B 1 29 ? -1.815 -26.781 -20.234 1 98.81 29 GLY B CA 1
ATOM 2852 C C . GLY B 1 29 ? -2.732 -26.484 -19.062 1 98.81 29 GLY B C 1
ATOM 2853 O O . GLY B 1 29 ? -3.609 -25.625 -19.172 1 98.81 29 GLY B O 1
ATOM 2854 N N . ILE B 1 30 ? -2.541 -27.234 -17.969 1 98.88 30 ILE B N 1
ATOM 2855 C CA . ILE B 1 30 ? -3.234 -27 -16.719 1 98.88 30 ILE B CA 1
ATOM 2856 C C . ILE B 1 30 ? -2.219 -26.859 -15.578 1 98.88 30 ILE B C 1
ATOM 2858 O O . ILE B 1 30 ? -1.309 -27.672 -15.445 1 98.88 30 ILE B O 1
ATOM 2862 N N . GLU B 1 31 ? -2.199 -25.766 -14.883 1 98.94 31 GLU B N 1
ATOM 2863 C CA . GLU B 1 31 ? -1.517 -25.641 -13.602 1 98.94 31 GLU B CA 1
ATOM 2864 C C . GLU B 1 31 ? -2.385 -26.156 -12.461 1 98.94 31 GLU B C 1
ATOM 2866 O O . GLU B 1 31 ? -3.449 -25.609 -12.18 1 98.94 31 GLU B O 1
ATOM 2871 N N . LEU B 1 32 ? -1.946 -27.172 -11.781 1 98.81 32 LEU B N 1
ATOM 2872 C CA . LEU B 1 32 ? -2.771 -27.891 -10.82 1 98.81 32 LEU B CA 1
ATOM 2873 C C . LEU B 1 32 ? -2.566 -27.344 -9.414 1 98.81 32 LEU B C 1
ATOM 2875 O O . LEU B 1 32 ? -1.436 -27.281 -8.93 1 98.81 32 LEU B O 1
ATOM 2879 N N . ASN B 1 33 ? -3.641 -27 -8.797 1 98.69 33 ASN B N 1
ATOM 2880 C CA . ASN B 1 33 ? -3.559 -26.641 -7.387 1 98.69 33 ASN B CA 1
ATOM 2881 C C . ASN B 1 33 ? -3.297 -27.859 -6.512 1 98.69 33 ASN B C 1
ATOM 2883 O O . ASN B 1 33 ? -4.02 -28.859 -6.598 1 98.69 33 ASN B O 1
ATOM 2887 N N . THR B 1 34 ? -2.316 -27.766 -5.645 1 98.69 34 THR B N 1
ATOM 2888 C CA . THR B 1 34 ? -1.89 -28.938 -4.891 1 98.69 34 THR B CA 1
ATOM 2889 C C . THR B 1 34 ? -1.877 -28.656 -3.395 1 98.69 34 THR B C 1
ATOM 2891 O O . THR B 1 34 ? -1.384 -29.453 -2.604 1 98.69 34 THR B O 1
ATOM 2894 N N . GLY B 1 35 ? -2.402 -27.516 -2.996 1 97.94 35 GLY B N 1
ATOM 2895 C CA . GLY B 1 35 ? -2.477 -27.141 -1.592 1 97.94 35 GLY B CA 1
ATOM 2896 C C . GLY B 1 35 ? -2.412 -25.641 -1.363 1 97.94 35 GLY B C 1
ATOM 2897 O O . GLY B 1 35 ? -2.871 -24.859 -2.201 1 97.94 35 GLY B O 1
ATOM 2898 N N . GLY B 1 36 ? -1.926 -25.219 -0.147 1 97.88 36 GLY B N 1
ATOM 2899 C CA . GLY B 1 36 ? -1.939 -23.812 0.239 1 97.88 36 GLY B CA 1
ATOM 2900 C C . GLY B 1 36 ? -3.299 -23.344 0.717 1 97.88 36 GLY B C 1
ATOM 2901 O O . GLY B 1 36 ? -3.922 -23.984 1.568 1 97.88 36 GLY B O 1
ATOM 2902 N N . PHE B 1 37 ? -3.727 -22.219 0.174 1 96.81 37 PHE B N 1
ATOM 2903 C CA . PHE B 1 37 ? -5 -21.625 0.566 1 96.81 37 PHE B CA 1
ATOM 2904 C C . PHE B 1 37 ? -6.164 -22.5 0.118 1 96.81 37 PHE B C 1
ATOM 2906 O O . PHE B 1 37 ? -7.195 -22.562 0.792 1 96.81 37 PHE B O 1
ATOM 2913 N N . LEU B 1 38 ? -5.996 -23.141 -1.044 1 96.44 38 LEU B N 1
ATOM 2914 C CA . LEU B 1 38 ? -7.082 -23.891 -1.67 1 96.44 38 LEU B CA 1
ATOM 2915 C C . LEU B 1 38 ? -6.809 -25.391 -1.616 1 96.44 38 LEU B C 1
ATOM 2917 O O . LEU B 1 38 ? -5.652 -25.812 -1.6 1 96.44 38 LEU B O 1
ATOM 2921 N N . PRO B 1 39 ? -7.828 -26.156 -1.644 1 95.31 39 PRO B N 1
ATOM 2922 C CA . PRO B 1 39 ? -7.621 -27.609 -1.634 1 95.31 39 PRO B CA 1
ATOM 2923 C C . PRO B 1 39 ? -7.164 -28.141 -2.988 1 95.31 39 PRO B C 1
ATOM 2925 O O . PRO B 1 39 ? -7.387 -27.5 -4.02 1 95.31 39 PRO B O 1
ATOM 2928 N N . ALA B 1 40 ? -6.52 -29.266 -2.965 1 97.12 40 ALA B N 1
ATOM 2929 C CA . ALA B 1 40 ? -6.07 -29.953 -4.172 1 97.12 40 ALA B CA 1
ATOM 2930 C C . ALA B 1 40 ? -7.211 -30.75 -4.809 1 97.12 40 ALA B C 1
ATOM 2932 O O . ALA B 1 40 ? -7.094 -31.969 -5.008 1 97.12 40 ALA B O 1
ATOM 2933 N N . THR B 1 41 ? -8.219 -30.062 -5.281 1 96.62 41 THR B N 1
ATOM 2934 C CA . THR B 1 41 ? -9.484 -30.641 -5.707 1 96.62 41 THR B CA 1
ATOM 2935 C C . THR B 1 41 ? -9.273 -31.609 -6.867 1 96.62 41 THR B C 1
ATOM 2937 O O . THR B 1 41 ? -9.977 -32.625 -6.977 1 96.62 41 THR B O 1
ATOM 2940 N N . HIS B 1 42 ? -8.32 -31.406 -7.75 1 98.31 42 HIS B N 1
ATOM 2941 C CA . HIS B 1 42 ? -8.164 -32.188 -8.977 1 98.31 42 HIS B CA 1
ATOM 2942 C C . HIS B 1 42 ? -7.105 -33.25 -8.805 1 98.31 42 HIS B C 1
ATOM 2944 O O . HIS B 1 42 ? -6.742 -33.938 -9.766 1 98.31 42 HIS B O 1
ATOM 2950 N N . ILE B 1 43 ? -6.602 -33.344 -7.602 1 97.94 43 ILE B N 1
ATOM 2951 C CA . ILE B 1 43 ? -5.648 -34.438 -7.332 1 97.94 43 ILE B CA 1
ATOM 2952 C C . ILE B 1 43 ? -5.953 -35.062 -5.973 1 97.94 43 ILE B C 1
ATOM 2954 O O . ILE B 1 43 ? -5.105 -35.062 -5.078 1 97.94 43 ILE B O 1
ATOM 2958 N N . PRO B 1 44 ? -7.105 -35.656 -5.809 1 95.31 44 PRO B N 1
ATOM 2959 C CA . PRO B 1 44 ? -7.527 -36.219 -4.516 1 95.31 44 PRO B CA 1
ATOM 2960 C C . PRO B 1 44 ? -6.633 -37.344 -4.035 1 95.31 44 PRO B C 1
ATOM 2962 O O . PRO B 1 44 ? -6.641 -37.688 -2.848 1 95.31 44 PRO B O 1
ATOM 2965 N N . THR B 1 45 ? -5.855 -37.969 -4.902 1 96.56 45 THR B N 1
ATOM 2966 C CA . THR B 1 45 ? -5.02 -39.094 -4.555 1 96.56 45 THR B CA 1
ATOM 2967 C C . THR B 1 45 ? -3.574 -38.688 -4.336 1 96.56 45 THR B C 1
ATOM 2969 O O . THR B 1 45 ? -2.646 -39.469 -4.566 1 96.56 45 THR B O 1
ATOM 2972 N N . ILE B 1 46 ? -3.375 -37.438 -4.039 1 97.5 46 ILE B N 1
ATOM 2973 C CA . ILE B 1 46 ? -2.037 -36.844 -3.936 1 97.5 46 ILE B CA 1
ATOM 2974 C C . ILE B 1 46 ? -1.18 -37.719 -3.014 1 97.5 46 ILE B C 1
ATOM 2976 O O . ILE B 1 46 ? -0.021 -38 -3.322 1 97.5 46 ILE B O 1
ATOM 2980 N N . ASP B 1 47 ? -1.648 -38.219 -1.87 1 97.56 47 ASP B N 1
ATOM 2981 C CA . ASP B 1 47 ? -0.884 -39 -0.906 1 97.56 47 ASP B CA 1
ATOM 2982 C C . ASP B 1 47 ? -0.472 -40.344 -1.498 1 97.56 47 ASP B C 1
ATOM 2984 O O . ASP B 1 47 ? 0.631 -40.844 -1.242 1 97.56 47 ASP B O 1
ATOM 2988 N N . ASP B 1 48 ? -1.369 -40.906 -2.266 1 98.44 48 ASP B N 1
ATOM 2989 C CA . ASP B 1 48 ? -1.049 -42.156 -2.936 1 98.44 48 ASP B CA 1
ATOM 2990 C C . ASP B 1 48 ? 0.021 -41.969 -4.008 1 98.44 48 ASP B C 1
ATOM 2992 O O . ASP B 1 48 ? 0.932 -42.781 -4.145 1 98.44 48 ASP B O 1
ATOM 2996 N N . ILE B 1 49 ? -0.141 -40.875 -4.746 1 98.62 49 ILE B N 1
ATOM 2997 C CA . ILE B 1 49 ? 0.781 -40.594 -5.84 1 98.62 49 ILE B CA 1
ATOM 2998 C C . ILE B 1 49 ? 2.197 -40.438 -5.289 1 98.62 49 ILE B C 1
ATOM 3000 O O . ILE B 1 49 ? 3.168 -40.844 -5.934 1 98.62 49 ILE B O 1
ATOM 3004 N N . LEU B 1 50 ? 2.381 -39.969 -4.121 1 98.44 50 LEU B N 1
ATOM 3005 C CA . LEU B 1 50 ? 3.676 -39.688 -3.518 1 98.44 50 LEU B CA 1
ATOM 3006 C C . LEU B 1 50 ? 4.438 -40.969 -3.211 1 98.44 50 LEU B C 1
ATOM 3008 O O . LEU B 1 50 ? 5.668 -40.969 -3.129 1 98.44 50 LEU B O 1
ATOM 3012 N N . VAL B 1 51 ? 3.723 -42.156 -3.109 1 98.06 51 VAL B N 1
ATOM 3013 C CA . VAL B 1 51 ? 4.43 -43.312 -2.607 1 98.06 51 VAL B CA 1
ATOM 3014 C C . VAL B 1 51 ? 4.203 -44.5 -3.543 1 98.06 51 VAL B C 1
ATOM 3016 O O . VAL B 1 51 ? 4.777 -45.594 -3.35 1 98.06 51 VAL B O 1
ATOM 3019 N N . SER B 1 52 ? 3.32 -44.312 -4.559 1 98.56 52 SER B N 1
ATOM 3020 C CA . SER B 1 52 ? 2.955 -45.438 -5.41 1 98.56 52 SER B CA 1
ATOM 3021 C C . SER B 1 52 ? 3.141 -45.094 -6.887 1 98.56 52 SER B C 1
ATOM 3023 O O . SER B 1 52 ? 2.518 -44.156 -7.398 1 98.56 52 SER B O 1
ATOM 3025 N N . ASP B 1 53 ? 3.916 -45.906 -7.57 1 98.38 53 ASP B N 1
ATOM 3026 C CA . ASP B 1 53 ? 4.102 -45.75 -9.008 1 98.38 53 ASP B CA 1
ATOM 3027 C C . ASP B 1 53 ? 2.793 -45.969 -9.758 1 98.38 53 ASP B C 1
ATOM 3029 O O . ASP B 1 53 ? 2.496 -45.281 -10.734 1 98.38 53 ASP B O 1
ATOM 3033 N N . ASP B 1 54 ? 2.084 -46.938 -9.281 1 98.44 54 ASP B N 1
ATOM 3034 C CA . ASP B 1 54 ? 0.81 -47.219 -9.93 1 98.44 54 ASP B CA 1
ATOM 3035 C C . ASP B 1 54 ? -0.148 -46.031 -9.828 1 98.44 54 ASP B C 1
ATOM 3037 O O . ASP B 1 54 ? -0.798 -45.688 -10.812 1 98.44 54 ASP B O 1
ATOM 3041 N N . ALA B 1 55 ? -0.232 -45.5 -8.664 1 98.38 55 ALA B N 1
ATOM 3042 C CA . ALA B 1 55 ? -1.102 -44.344 -8.469 1 98.38 55 ALA B CA 1
ATOM 3043 C C . ALA B 1 55 ? -0.66 -43.156 -9.336 1 98.38 55 ALA B C 1
ATOM 3045 O O . ALA B 1 55 ? -1.494 -42.438 -9.898 1 98.38 55 ALA B O 1
ATOM 3046 N N . ARG B 1 56 ? 0.624 -42.938 -9.367 1 98.5 56 ARG B N 1
ATOM 3047 C CA . ARG B 1 56 ? 1.193 -41.906 -10.219 1 98.5 56 ARG B CA 1
ATOM 3048 C C . ARG B 1 56 ? 0.815 -42.125 -11.68 1 98.5 56 ARG B C 1
ATOM 3050 O O . ARG B 1 56 ? 0.312 -41.219 -12.336 1 98.5 56 ARG B O 1
ATOM 3057 N N . ASP B 1 57 ? 1.042 -43.375 -12.156 1 98.38 57 ASP B N 1
ATOM 3058 C CA . ASP B 1 57 ? 0.793 -43.688 -13.562 1 98.38 57 ASP B CA 1
ATOM 3059 C C . ASP B 1 57 ? -0.693 -43.562 -13.898 1 98.38 57 ASP B C 1
ATOM 3061 O O . ASP B 1 57 ? -1.059 -43.125 -14.992 1 98.38 57 ASP B O 1
ATOM 3065 N N . GLU B 1 58 ? -1.473 -44.062 -12.945 1 98.25 58 GLU B N 1
ATOM 3066 C CA . GLU B 1 58 ? -2.914 -43.906 -13.133 1 98.25 58 GLU B CA 1
ATOM 3067 C C . GLU B 1 58 ? -3.318 -42.469 -13.266 1 98.25 58 GLU B C 1
ATOM 3069 O O . GLU B 1 58 ? -4.121 -42.094 -14.125 1 98.25 58 GLU B O 1
ATOM 3074 N N . PHE B 1 59 ? -2.82 -41.625 -12.438 1 98.5 59 PHE B N 1
ATOM 3075 C CA . PHE B 1 59 ? -3.129 -40.219 -12.484 1 98.5 59 PHE B CA 1
ATOM 3076 C C . PHE B 1 59 ? -2.662 -39.594 -13.805 1 98.5 59 PHE B C 1
ATOM 3078 O O . PHE B 1 59 ? -3.414 -38.875 -14.461 1 98.5 59 PHE B O 1
ATOM 3085 N N . LEU B 1 60 ? -1.421 -39.844 -14.219 1 98.44 60 LEU B N 1
ATOM 3086 C CA . LEU B 1 60 ? -0.867 -39.312 -15.461 1 98.44 60 LEU B CA 1
ATOM 3087 C C . LEU B 1 60 ? -1.66 -39.812 -16.672 1 98.44 60 LEU B C 1
ATOM 3089 O O . LEU B 1 60 ? -1.769 -39.125 -17.672 1 98.44 60 LEU B O 1
ATOM 3093 N N . GLY B 1 61 ? -2.201 -41 -16.547 1 98.38 61 GLY B N 1
ATOM 3094 C CA . GLY B 1 61 ? -3.004 -41.562 -17.609 1 98.38 61 GLY B CA 1
ATOM 3095 C C . GLY B 1 61 ? -4.238 -40.75 -17.938 1 98.38 61 GLY B C 1
ATOM 3096 O O . GLY B 1 61 ? -4.742 -40.812 -19.062 1 98.38 61 GLY B O 1
ATOM 3097 N N . ILE B 1 62 ? -4.73 -40.031 -16.969 1 98.19 62 ILE B N 1
ATOM 3098 C CA . ILE B 1 62 ? -5.926 -39.219 -17.156 1 98.19 62 ILE B CA 1
ATOM 3099 C C . ILE B 1 62 ? -5.672 -38.156 -18.25 1 98.19 62 ILE B C 1
ATOM 3101 O O . ILE B 1 62 ? -6.594 -37.781 -18.953 1 98.19 62 ILE B O 1
ATOM 3105 N N . PHE B 1 63 ? -4.457 -37.781 -18.438 1 98.44 63 PHE B N 1
ATOM 3106 C CA . PHE B 1 63 ? -4.109 -36.688 -19.344 1 98.44 63 PHE B CA 1
ATOM 3107 C C . PHE B 1 63 ? -3.896 -37.219 -20.766 1 98.44 63 PHE B C 1
ATOM 3109 O O . PHE B 1 63 ? -3.885 -36.438 -21.719 1 98.44 63 PHE B O 1
ATOM 3116 N N . GLU B 1 64 ? -3.666 -38.5 -20.875 1 97.69 64 GLU B N 1
ATOM 3117 C CA . GLU B 1 64 ? -3.375 -39.094 -22.188 1 97.69 64 GLU B CA 1
ATOM 3118 C C . GLU B 1 64 ? -4.523 -38.844 -23.156 1 97.69 64 GLU B C 1
ATOM 3120 O O . GLU B 1 64 ? -5.684 -39.125 -22.844 1 97.69 64 GLU B O 1
ATOM 3125 N N . GLY B 1 65 ? -4.191 -38.281 -24.312 1 97.56 65 GLY B N 1
ATOM 3126 C CA . GLY B 1 65 ? -5.16 -38.094 -25.375 1 97.56 65 GLY B CA 1
ATOM 3127 C C . GLY B 1 65 ? -6.02 -36.875 -25.203 1 97.56 65 GLY B C 1
ATOM 3128 O O . GLY B 1 65 ? -6.84 -36.562 -26.062 1 97.56 65 GLY B O 1
ATOM 3129 N N . THR B 1 66 ? -5.875 -36.125 -24.156 1 98.12 66 THR B N 1
ATOM 3130 C CA . THR B 1 66 ? -6.73 -34.969 -23.875 1 98.12 66 THR B CA 1
ATOM 3131 C C . THR B 1 66 ? -6.242 -33.719 -24.625 1 98.12 66 THR B C 1
ATOM 3133 O O . THR B 1 66 ? -7 -32.781 -24.844 1 98.12 66 THR B O 1
ATOM 3136 N N . GLY B 1 67 ? -4.945 -33.719 -24.984 1 98.19 67 GLY B N 1
ATOM 3137 C CA . GLY B 1 67 ? -4.34 -32.531 -25.594 1 98.19 67 GLY B CA 1
ATOM 3138 C C . GLY B 1 67 ? -3.963 -31.469 -24.578 1 98.19 67 GLY B C 1
ATOM 3139 O O . GLY B 1 67 ? -3.543 -30.359 -24.938 1 98.19 67 GLY B O 1
ATOM 3140 N N . VAL B 1 68 ? -4.16 -31.719 -23.312 1 98.81 68 VAL B N 1
ATOM 3141 C CA . VAL B 1 68 ? -3.812 -30.812 -22.219 1 98.81 68 VAL B CA 1
ATOM 3142 C C . VAL B 1 68 ? -2.754 -31.469 -21.328 1 98.81 68 VAL B C 1
ATOM 3144 O O . VAL B 1 68 ? -2.932 -32.594 -20.875 1 98.81 68 VAL B O 1
ATOM 3147 N N . ASP B 1 69 ? -1.639 -30.781 -21.156 1 98.5 69 ASP B N 1
ATOM 3148 C CA . ASP B 1 69 ? -0.543 -31.266 -20.312 1 98.5 69 ASP B CA 1
ATOM 3149 C C . ASP B 1 69 ? -0.509 -30.516 -18.984 1 98.5 69 ASP B C 1
ATOM 3151 O O . ASP B 1 69 ? -1.2 -29.5 -18.812 1 98.5 69 ASP B O 1
ATOM 3155 N N . ILE B 1 70 ? 0.293 -31.031 -18.047 1 98.75 70 ILE B N 1
ATOM 3156 C CA . ILE B 1 70 ? 0.51 -30.328 -16.781 1 98.75 70 ILE B CA 1
ATOM 3157 C C . ILE B 1 70 ? 1.54 -29.219 -16.984 1 98.75 70 ILE B C 1
ATOM 3159 O O . ILE B 1 70 ? 2.664 -29.484 -17.422 1 98.75 70 ILE B O 1
ATOM 3163 N N . TYR B 1 71 ? 1.131 -27.984 -16.734 1 98.62 71 TYR B N 1
ATOM 3164 C CA . TYR B 1 71 ? 1.999 -26.812 -16.859 1 98.62 71 TYR B CA 1
ATOM 3165 C C . TYR B 1 71 ? 2.34 -26.25 -15.477 1 98.62 71 TYR B C 1
ATOM 3167 O O . TYR B 1 71 ? 2.203 -25.047 -15.242 1 98.62 71 TYR B O 1
ATOM 3175 N N . GLY B 1 72 ? 2.789 -27.141 -14.539 1 98.56 72 GLY B N 1
ATOM 3176 C CA . GLY B 1 72 ? 3.23 -26.719 -13.219 1 98.56 72 GLY B CA 1
ATOM 3177 C C . GLY B 1 72 ? 2.221 -27.016 -12.125 1 98.56 72 GLY B C 1
ATOM 3178 O O . GLY B 1 72 ? 1.074 -27.375 -12.414 1 98.56 72 GLY B O 1
ATOM 3179 N N . LEU B 1 73 ? 2.645 -26.969 -10.898 1 98.88 73 LEU B N 1
ATOM 3180 C CA . LEU B 1 73 ? 1.828 -27.125 -9.703 1 98.88 73 LEU B CA 1
ATOM 3181 C C . LEU B 1 73 ? 1.747 -25.812 -8.93 1 98.88 73 LEU B C 1
ATOM 3183 O O . LEU B 1 73 ? 2.652 -24.969 -9.023 1 98.88 73 LEU B O 1
ATOM 3187 N N . ASN B 1 74 ? 0.602 -25.625 -8.297 1 98.88 74 ASN B N 1
ATOM 3188 C CA . ASN B 1 74 ? 0.392 -24.406 -7.516 1 98.88 74 ASN B CA 1
ATOM 3189 C C . ASN B 1 74 ? 0.009 -24.734 -6.074 1 98.88 74 ASN B C 1
ATOM 3191 O O . ASN B 1 74 ? -0.843 -25.594 -5.828 1 98.88 74 ASN B O 1
ATOM 3195 N N . CYS B 1 75 ? 0.645 -24.109 -5.121 1 98.62 75 CYS B N 1
ATOM 3196 C CA . CYS B 1 75 ? 0.28 -24.219 -3.713 1 98.62 75 CYS B CA 1
ATOM 3197 C C . CYS B 1 75 ? 0.402 -22.859 -3.018 1 98.62 75 CYS B C 1
ATOM 3199 O O . CYS B 1 75 ? 1.023 -22.766 -1.958 1 98.62 75 CYS B O 1
ATOM 3201 N N . ASN B 1 76 ? -0.126 -21.844 -3.623 1 98.62 76 ASN B N 1
ATOM 3202 C CA . ASN B 1 76 ? -0.14 -20.5 -3.037 1 98.62 76 ASN B CA 1
ATOM 3203 C C . ASN B 1 76 ? -0.682 -20.516 -1.61 1 98.62 76 ASN B C 1
ATOM 3205 O O . ASN B 1 76 ? -1.65 -21.219 -1.319 1 98.62 76 ASN B O 1
ATOM 3209 N N . GLY B 1 77 ? -0.08 -19.859 -0.716 1 98.31 77 GLY B N 1
ATOM 3210 C CA . GLY B 1 77 ? -0.447 -19.75 0.687 1 98.31 77 GLY B CA 1
ATOM 3211 C C . GLY B 1 77 ? 0.516 -18.891 1.488 1 98.31 77 GLY B C 1
ATOM 3212 O O . GLY B 1 77 ? 1.168 -18 0.938 1 98.31 77 GLY B O 1
ATOM 3213 N N . ASN B 1 78 ? 0.45 -18.969 2.762 1 98.75 78 ASN B N 1
ATOM 3214 C CA . ASN B 1 78 ? 1.385 -18.281 3.643 1 98.75 78 ASN B CA 1
ATOM 3215 C C . ASN B 1 78 ? 2.176 -19.266 4.5 1 98.75 78 ASN B C 1
ATOM 3217 O O . ASN B 1 78 ? 1.822 -19.5 5.656 1 98.75 78 ASN B O 1
ATOM 3221 N N . PRO B 1 79 ? 3.305 -19.703 3.975 1 98.88 79 PRO B N 1
ATOM 3222 C CA . PRO B 1 79 ? 4.113 -20.672 4.715 1 98.88 79 PRO B CA 1
ATOM 3223 C C . PRO B 1 79 ? 4.785 -20.062 5.945 1 98.88 79 PRO B C 1
ATOM 3225 O O . PRO B 1 79 ? 5.34 -20.781 6.773 1 98.88 79 PRO B O 1
ATOM 3228 N N . LEU B 1 80 ? 4.742 -18.734 6.094 1 98.88 80 LEU B N 1
ATOM 3229 C CA . LEU B 1 80 ? 5.426 -18.047 7.184 1 98.88 80 LEU B CA 1
ATOM 3230 C C . LEU B 1 80 ? 4.418 -17.438 8.156 1 98.88 80 LEU B C 1
ATOM 3232 O O . LEU B 1 80 ? 4.781 -16.609 8.992 1 98.88 80 LEU B O 1
ATOM 3236 N N . HIS B 1 81 ? 3.174 -17.766 8.031 1 98.75 81 HIS B N 1
ATOM 3237 C CA . HIS B 1 81 ? 2.121 -17.234 8.883 1 98.75 81 HIS B CA 1
ATOM 3238 C C . HIS B 1 81 ? 2.441 -17.438 10.359 1 98.75 81 HIS B C 1
ATOM 3240 O O . HIS B 1 81 ? 2.918 -18.5 10.75 1 98.75 81 HIS B O 1
ATOM 3246 N N . PRO B 1 82 ? 2.156 -16.422 11.164 1 98.19 82 PRO B N 1
ATOM 3247 C CA . PRO B 1 82 ? 2.498 -16.578 12.578 1 98.19 82 PRO B CA 1
ATOM 3248 C C . PRO B 1 82 ? 1.61 -17.594 13.289 1 98.19 82 PRO B C 1
ATOM 3250 O O . PRO B 1 82 ? 2.006 -18.156 14.312 1 98.19 82 PRO B O 1
ATOM 3253 N N . ASN B 1 83 ? 0.38 -17.781 12.867 1 97.25 83 ASN B N 1
ATOM 3254 C CA . ASN B 1 83 ? -0.455 -18.891 13.328 1 97.25 83 ASN B CA 1
ATOM 3255 C C . ASN B 1 83 ? 0.047 -20.234 12.789 1 97.25 83 ASN B C 1
ATOM 3257 O O . ASN B 1 83 ? -0.1 -20.516 11.602 1 97.25 83 ASN B O 1
ATOM 3261 N N . LYS B 1 84 ? 0.469 -21.062 13.609 1 95.88 84 LYS B N 1
ATOM 3262 C CA . LYS B 1 84 ? 1.125 -22.312 13.219 1 95.88 84 LYS B CA 1
ATOM 3263 C C . LYS B 1 84 ? 0.156 -23.25 12.492 1 95.88 84 LYS B C 1
ATOM 3265 O O . LYS B 1 84 ? 0.562 -24.016 11.617 1 95.88 84 LYS B O 1
ATOM 3270 N N . ALA B 1 85 ? -1.085 -23.156 12.836 1 96.75 85 ALA B N 1
ATOM 3271 C CA . ALA B 1 85 ? -2.078 -23.969 12.148 1 96.75 85 ALA B CA 1
ATOM 3272 C C . ALA B 1 85 ? -2.145 -23.625 10.664 1 96.75 85 ALA B C 1
ATOM 3274 O O . ALA B 1 85 ? -2.529 -24.469 9.844 1 96.75 85 ALA B O 1
ATOM 3275 N N . ILE B 1 86 ? -1.771 -22.438 10.32 1 98.12 86 ILE B N 1
ATOM 3276 C CA . ILE B 1 86 ? -1.768 -22 8.93 1 98.12 86 ILE B CA 1
ATOM 3277 C C . ILE B 1 86 ? -0.366 -22.156 8.344 1 98.12 86 ILE B C 1
ATOM 3279 O O . ILE B 1 86 ? -0.182 -22.828 7.332 1 98.12 86 ILE B O 1
ATOM 3283 N N . GLY B 1 87 ? 0.627 -21.594 9.016 1 98.5 87 GLY B N 1
ATOM 3284 C CA . GLY B 1 87 ? 1.994 -21.562 8.523 1 98.5 87 GLY B CA 1
ATOM 3285 C C . GLY B 1 87 ? 2.586 -22.938 8.305 1 98.5 87 GLY B C 1
ATOM 3286 O O . GLY B 1 87 ? 3.137 -23.219 7.234 1 98.5 87 GLY B O 1
ATOM 3287 N N . ASP B 1 88 ? 2.479 -23.844 9.289 1 98.44 88 ASP B N 1
ATOM 3288 C CA . ASP B 1 88 ? 3.055 -25.172 9.188 1 98.44 88 ASP B CA 1
ATOM 3289 C C . ASP B 1 88 ? 2.373 -25.984 8.078 1 98.44 88 ASP B C 1
ATOM 3291 O O . ASP B 1 88 ? 3.037 -26.703 7.336 1 98.44 88 ASP B O 1
ATOM 3295 N N . LYS B 1 89 ? 1.08 -25.797 8.062 1 98.38 89 LYS B N 1
ATOM 3296 C CA . LYS B 1 89 ? 0.343 -26.531 7.031 1 98.38 89 LYS B CA 1
ATOM 3297 C C . LYS B 1 89 ? 0.746 -26.062 5.637 1 98.38 89 LYS B C 1
ATOM 3299 O O . LYS B 1 89 ? 1.021 -26.891 4.758 1 98.38 89 LYS B O 1
ATOM 3304 N N . HIS B 1 90 ? 0.782 -24.766 5.398 1 98.81 90 HIS B N 1
ATOM 3305 C CA . HIS B 1 90 ? 1.129 -24.219 4.09 1 98.81 90 HIS B CA 1
ATOM 3306 C C . HIS B 1 90 ? 2.582 -24.531 3.736 1 98.81 90 HIS B C 1
ATOM 3308 O O . HIS B 1 90 ? 2.906 -24.766 2.572 1 98.81 90 HIS B O 1
ATOM 3314 N N . ALA B 1 91 ? 3.465 -24.5 4.734 1 98.88 91 ALA B N 1
ATOM 3315 C CA . ALA B 1 91 ? 4.859 -24.875 4.508 1 98.88 91 ALA B CA 1
ATOM 3316 C C . ALA B 1 91 ? 4.977 -26.328 4.062 1 98.88 91 ALA B C 1
ATOM 3318 O O . ALA B 1 91 ? 5.719 -26.641 3.131 1 98.88 91 ALA B O 1
ATOM 3319 N N . GLU B 1 92 ? 4.281 -27.156 4.723 1 98.69 92 GLU B N 1
ATOM 3320 C CA . GLU B 1 92 ? 4.312 -28.562 4.348 1 98.69 92 GLU B CA 1
ATOM 3321 C C . GLU B 1 92 ? 3.709 -28.781 2.963 1 98.69 92 GLU B C 1
ATOM 3323 O O . GLU B 1 92 ? 4.152 -29.656 2.215 1 98.69 92 GLU B O 1
ATOM 3328 N N . ASP B 1 93 ? 2.719 -28.047 2.656 1 98.75 93 ASP B N 1
ATOM 3329 C CA . ASP B 1 93 ? 2.135 -28.156 1.323 1 98.75 93 ASP B CA 1
ATOM 3330 C C . ASP B 1 93 ? 3.166 -27.828 0.244 1 98.75 93 ASP B C 1
ATOM 3332 O O . ASP B 1 93 ? 3.135 -28.406 -0.845 1 98.75 93 ASP B O 1
ATOM 3336 N N . ILE B 1 94 ? 4.031 -26.859 0.523 1 98.94 94 ILE B N 1
ATOM 3337 C CA . ILE B 1 94 ? 5.098 -26.547 -0.424 1 98.94 94 ILE B CA 1
ATOM 3338 C C . ILE B 1 94 ? 6.012 -27.766 -0.595 1 98.94 94 ILE B C 1
ATOM 3340 O O . ILE B 1 94 ? 6.273 -28.188 -1.719 1 98.94 94 ILE B O 1
ATOM 3344 N N . ARG B 1 95 ? 6.43 -28.375 0.491 1 98.88 95 ARG B N 1
ATOM 3345 C CA . ARG B 1 95 ? 7.312 -29.531 0.425 1 98.88 95 ARG B CA 1
ATOM 3346 C C . ARG B 1 95 ? 6.637 -30.703 -0.292 1 98.88 95 ARG B C 1
ATOM 3348 O O . ARG B 1 95 ? 7.246 -31.344 -1.141 1 98.88 95 ARG B O 1
ATOM 3355 N N . ARG B 1 96 ? 5.441 -30.891 0.079 1 98.75 96 ARG B N 1
ATOM 3356 C CA . ARG B 1 96 ? 4.668 -31.953 -0.553 1 98.75 96 ARG B CA 1
ATOM 3357 C C . ARG B 1 96 ? 4.535 -31.719 -2.055 1 98.75 96 ARG B C 1
ATOM 3359 O O . ARG B 1 96 ? 4.629 -32.656 -2.848 1 98.75 96 ARG B O 1
ATOM 3366 N N . SER B 1 97 ? 4.289 -30.484 -2.428 1 98.94 97 SER B N 1
ATOM 3367 C CA . SER B 1 97 ? 4.145 -30.156 -3.838 1 98.94 97 SER B CA 1
ATOM 3368 C C . SER B 1 97 ? 5.457 -30.344 -4.59 1 98.94 97 SER B C 1
ATOM 3370 O O . SER B 1 97 ? 5.453 -30.75 -5.758 1 98.94 97 SER B O 1
ATOM 3372 N N . ILE B 1 98 ? 6.57 -30.031 -3.961 1 98.94 98 ILE B N 1
ATOM 3373 C CA . ILE B 1 98 ? 7.879 -30.25 -4.566 1 98.94 98 ILE B CA 1
ATOM 3374 C C . ILE B 1 98 ? 8.086 -31.734 -4.824 1 98.94 98 ILE B C 1
ATOM 3376 O O . ILE B 1 98 ? 8.453 -32.125 -5.93 1 98.94 98 ILE B O 1
ATOM 3380 N N . ARG B 1 99 ? 7.809 -32.594 -3.852 1 98.88 99 ARG B N 1
ATOM 3381 C CA . ARG B 1 99 ? 7.902 -34.062 -4.031 1 98.88 99 ARG B CA 1
ATOM 3382 C C . ARG B 1 99 ? 6.977 -34.531 -5.145 1 98.88 99 ARG B C 1
ATOM 3384 O O . ARG B 1 99 ? 7.352 -35.375 -5.953 1 98.88 99 ARG B O 1
ATOM 3391 N N . LEU B 1 100 ? 5.793 -33.969 -5.078 1 98.88 100 LEU B N 1
ATOM 3392 C CA . LEU B 1 100 ? 4.797 -34.344 -6.07 1 98.88 100 LEU B CA 1
ATOM 3393 C C . LEU B 1 100 ? 5.266 -34 -7.477 1 98.88 100 LEU B C 1
ATOM 3395 O O . LEU B 1 100 ? 5.055 -34.781 -8.422 1 98.88 100 LEU B O 1
ATOM 3399 N N . ALA B 1 101 ? 5.836 -32.781 -7.625 1 98.88 101 ALA B N 1
ATOM 3400 C CA . ALA B 1 101 ? 6.363 -32.375 -8.922 1 98.88 101 ALA B CA 1
ATOM 3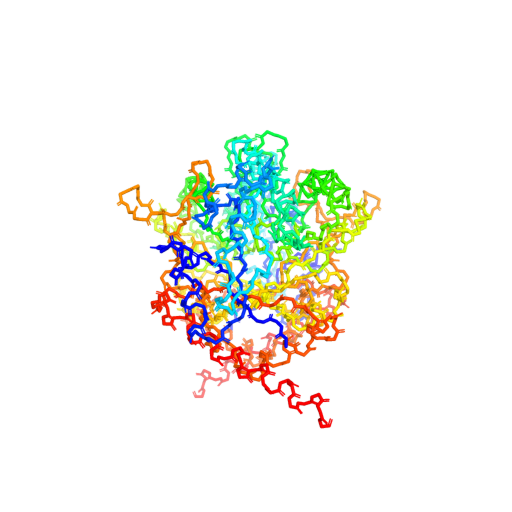401 C C . ALA B 1 101 ? 7.363 -33.406 -9.461 1 98.88 101 ALA B C 1
ATOM 3403 O O . ALA B 1 101 ? 7.266 -33.812 -10.609 1 98.88 101 ALA B O 1
ATOM 3404 N N . GLU B 1 102 ? 8.289 -33.781 -8.664 1 98.62 102 GLU B N 1
ATOM 3405 C CA . GLU B 1 102 ? 9.258 -34.812 -9.062 1 98.62 102 GLU B CA 1
ATOM 3406 C C . GLU B 1 102 ? 8.562 -36.094 -9.492 1 98.62 102 GLU B C 1
ATOM 3408 O O . GLU B 1 102 ? 8.883 -36.656 -10.539 1 98.62 102 GLU B O 1
ATOM 3413 N N . ARG B 1 103 ? 7.594 -36.562 -8.703 1 98.69 103 ARG B N 1
ATOM 3414 C CA . ARG B 1 103 ? 6.875 -37.812 -8.977 1 98.69 103 ARG B CA 1
ATOM 3415 C C . ARG B 1 103 ? 6.145 -37.75 -10.312 1 98.69 103 ARG B C 1
ATOM 3417 O O . ARG B 1 103 ? 6.035 -38.75 -11.016 1 98.69 103 ARG B O 1
ATOM 3424 N N . LEU B 1 104 ? 5.664 -36.594 -10.633 1 98.69 104 LEU B N 1
ATOM 3425 C CA . LEU B 1 104 ? 4.844 -36.406 -11.828 1 98.69 104 LEU B CA 1
ATOM 3426 C C . LEU B 1 104 ? 5.703 -36.031 -13.023 1 98.69 104 LEU B C 1
ATOM 3428 O O . LEU B 1 104 ? 5.176 -35.719 -14.094 1 98.69 104 LEU B O 1
ATOM 3432 N N . GLY B 1 105 ? 6.984 -35.906 -12.836 1 98 105 GLY B N 1
ATOM 3433 C CA . GLY B 1 105 ? 7.879 -35.5 -13.914 1 98 105 GLY B CA 1
ATOM 3434 C C . GLY B 1 105 ? 7.789 -34.031 -14.242 1 98 105 GLY B C 1
ATOM 3435 O O . GLY B 1 105 ? 8.023 -33.625 -15.383 1 98 105 GLY B O 1
ATOM 3436 N N . GLN B 1 106 ? 7.332 -33.281 -13.312 1 98.12 106 GLN B N 1
ATOM 3437 C CA . GLN B 1 106 ? 7.266 -31.844 -13.43 1 98.12 106 GLN B CA 1
ATOM 3438 C C . GLN B 1 106 ? 8.438 -31.172 -12.719 1 98.12 106 GLN B C 1
ATOM 3440 O O . GLN B 1 106 ? 9.141 -31.812 -11.938 1 98.12 106 GLN B O 1
ATOM 3445 N N . ASN B 1 107 ? 8.664 -29.859 -12.992 1 98.44 107 ASN B N 1
ATOM 3446 C CA . ASN B 1 107 ? 9.82 -29.219 -12.391 1 98.44 107 ASN B CA 1
ATOM 3447 C C . ASN B 1 107 ? 9.508 -27.781 -11.977 1 98.44 107 ASN B C 1
ATOM 3449 O O . ASN B 1 107 ? 10.422 -26.984 -11.766 1 98.44 107 ASN B O 1
ATOM 3453 N N . ARG B 1 108 ? 8.258 -27.438 -11.969 1 98.75 108 ARG B N 1
ATOM 3454 C CA . ARG B 1 108 ? 7.863 -26.094 -11.547 1 98.75 108 ARG B CA 1
ATOM 3455 C C . ARG B 1 108 ? 6.781 -26.141 -10.477 1 98.75 108 ARG B C 1
ATOM 3457 O O . ARG B 1 108 ? 5.742 -26.781 -10.672 1 98.75 108 ARG B O 1
ATOM 3464 N N . VAL B 1 109 ? 6.992 -25.469 -9.367 1 98.94 109 VAL B N 1
ATOM 3465 C CA . VAL B 1 109 ? 6.008 -25.297 -8.305 1 98.94 109 VAL B CA 1
ATOM 3466 C C . VAL B 1 109 ? 5.848 -23.812 -7.992 1 98.94 109 VAL B C 1
ATOM 3468 O O . VAL B 1 109 ? 6.816 -23.141 -7.645 1 98.94 109 VAL B O 1
ATOM 3471 N N . VAL B 1 110 ? 4.625 -23.312 -8.164 1 98.94 110 VAL B N 1
ATOM 3472 C CA . VAL B 1 110 ? 4.297 -21.922 -7.863 1 98.94 110 VAL B CA 1
ATOM 3473 C C . VAL B 1 110 ? 3.793 -21.828 -6.426 1 98.94 110 VAL B C 1
ATOM 3475 O O . VAL B 1 110 ? 3.004 -22.656 -5.973 1 98.94 110 VAL B O 1
ATOM 3478 N N . THR B 1 111 ? 4.262 -20.906 -5.719 1 98.94 111 THR B N 1
ATOM 3479 C CA . THR B 1 111 ? 3.768 -20.609 -4.375 1 98.94 111 THR B CA 1
ATOM 3480 C C . THR B 1 111 ? 3.994 -19.141 -4.023 1 98.94 111 THR B C 1
ATOM 3482 O O . THR B 1 111 ? 4.125 -18.297 -4.914 1 98.94 111 THR B O 1
ATOM 3485 N N . MET B 1 112 ? 3.885 -18.781 -2.783 1 98.88 112 MET B N 1
ATOM 3486 C CA . MET B 1 112 ? 4.094 -17.422 -2.295 1 98.88 112 MET B CA 1
ATOM 3487 C C . MET B 1 112 ? 5.164 -17.391 -1.209 1 98.88 112 MET B C 1
ATOM 3489 O O . MET B 1 112 ? 5.402 -18.391 -0.539 1 98.88 112 MET B O 1
ATOM 3493 N N . SER B 1 113 ? 5.773 -16.203 -1.065 1 98.94 113 SER B N 1
ATOM 3494 C CA . SER B 1 113 ? 6.898 -16.109 -0.143 1 98.94 113 SER B CA 1
ATOM 3495 C C . SER B 1 113 ? 6.441 -16.234 1.306 1 98.94 113 SER B C 1
ATOM 3497 O O . SER B 1 113 ? 7.207 -16.656 2.17 1 98.94 113 SER B O 1
ATOM 3499 N N . GLY B 1 114 ? 5.172 -15.906 1.489 1 98.81 114 GLY B N 1
ATOM 3500 C CA . GLY B 1 114 ? 4.68 -15.852 2.857 1 98.81 114 GLY B CA 1
ATOM 3501 C C . GLY B 1 114 ? 4.914 -14.5 3.518 1 98.81 114 GLY B C 1
ATOM 3502 O O . GLY B 1 114 ? 5.633 -13.656 2.982 1 98.81 114 GLY B O 1
ATOM 3503 N N . LEU B 1 115 ? 4.277 -14.336 4.656 1 98.75 115 LEU B N 1
ATOM 3504 C CA . LEU B 1 115 ? 4.352 -13.109 5.441 1 98.75 115 LEU B CA 1
ATOM 3505 C C . LEU B 1 115 ? 4.273 -13.414 6.934 1 98.75 115 LEU B C 1
ATOM 3507 O O . LEU B 1 115 ? 3.256 -13.914 7.418 1 98.75 115 LEU B O 1
ATOM 3511 N N . PRO B 1 116 ? 5.363 -13.125 7.66 1 98.81 116 PRO B N 1
ATOM 3512 C CA . PRO B 1 116 ? 5.34 -13.344 9.109 1 98.81 116 PRO B CA 1
ATOM 3513 C C . PRO B 1 116 ? 4.594 -12.234 9.859 1 98.81 116 PRO B C 1
ATOM 3515 O O . PRO B 1 116 ? 4.125 -11.273 9.242 1 98.81 116 PRO B O 1
ATOM 3518 N N . GLY B 1 117 ? 4.449 -12.461 11.195 1 98.69 117 GLY B N 1
ATOM 3519 C CA . GLY B 1 117 ? 4.07 -11.359 12.062 1 98.69 117 GLY B CA 1
ATOM 3520 C C . GLY B 1 117 ? 5.168 -10.32 12.219 1 98.69 117 GLY B C 1
ATOM 3521 O O . GLY B 1 117 ? 6.262 -10.477 11.672 1 98.69 117 GLY B O 1
ATOM 3522 N N . GLY B 1 118 ? 4.859 -9.273 12.961 1 98.5 118 GLY B N 1
ATOM 3523 C CA . GLY B 1 118 ? 5.801 -8.164 13.07 1 98.5 118 GLY B CA 1
ATOM 3524 C C . GLY B 1 118 ? 6.77 -8.32 14.227 1 98.5 118 GLY B C 1
ATOM 3525 O O . GLY B 1 118 ? 7.711 -7.535 14.367 1 98.5 118 GLY B O 1
ATOM 3526 N N . GLU B 1 119 ? 6.547 -9.266 15.07 1 98.44 119 GLU B N 1
ATOM 3527 C CA . GLU B 1 119 ? 7.324 -9.531 16.281 1 98.44 119 GLU B CA 1
ATOM 3528 C C . GLU B 1 119 ? 7.055 -10.93 16.812 1 98.44 119 GLU B C 1
ATOM 3530 O O . GLU B 1 119 ? 6.051 -11.555 16.469 1 98.44 119 GLU B O 1
ATOM 3535 N N . PRO B 1 120 ? 8.062 -11.5 17.656 1 97.62 120 PRO B N 1
ATOM 3536 C CA . PRO B 1 120 ? 7.781 -12.805 18.266 1 97.62 120 PRO B CA 1
ATOM 3537 C C . PRO B 1 120 ? 6.457 -12.828 19.016 1 97.62 120 PRO B C 1
ATOM 3539 O O . PRO B 1 120 ? 6.164 -11.906 19.781 1 97.62 120 PRO B O 1
ATOM 3542 N N . GLY B 1 121 ? 5.676 -13.781 18.766 1 96.75 121 GLY B N 1
ATOM 3543 C CA . GLY B 1 121 ? 4.43 -13.938 19.5 1 96.75 121 GLY B CA 1
ATOM 3544 C C . GLY B 1 121 ? 3.248 -13.281 18.812 1 96.75 121 GLY B C 1
ATOM 3545 O O . GLY B 1 121 ? 2.111 -13.398 19.281 1 96.75 121 GLY B O 1
ATOM 3546 N N . ALA B 1 122 ? 3.453 -12.641 17.781 1 97.94 122 ALA B N 1
ATOM 3547 C CA . ALA B 1 122 ? 2.363 -11.984 17.062 1 97.94 122 ALA B CA 1
ATOM 3548 C C . ALA B 1 122 ? 1.316 -13 16.609 1 97.94 122 ALA B C 1
ATOM 3550 O O . ALA B 1 122 ? 1.658 -14.102 16.172 1 97.94 122 ALA B O 1
ATOM 3551 N N . LYS B 1 123 ? 0.08 -12.539 16.688 1 96.38 123 LYS B N 1
ATOM 3552 C CA . LYS B 1 123 ? -1.039 -13.367 16.234 1 96.38 123 LYS B CA 1
ATOM 3553 C C . LYS B 1 123 ? -1.352 -13.117 14.766 1 96.38 123 LYS B C 1
ATOM 3555 O O . LYS B 1 123 ? -1.772 -14.023 14.055 1 96.38 123 LYS B O 1
ATOM 3560 N N . TYR B 1 124 ? -1.169 -11.906 14.352 1 97.81 124 TYR B N 1
ATOM 3561 C CA . TYR B 1 124 ? -1.529 -11.477 13 1 97.81 124 TYR B CA 1
ATOM 3562 C C . TYR B 1 124 ? -0.288 -11.141 12.188 1 97.81 124 TYR B C 1
ATOM 3564 O O . TYR B 1 124 ? 0.74 -10.742 12.742 1 97.81 124 TYR B O 1
ATOM 3572 N N . THR B 1 125 ? -0.386 -11.336 10.859 1 98.31 125 THR B N 1
ATOM 3573 C CA . THR B 1 125 ? 0.676 -10.898 9.961 1 98.31 125 THR B CA 1
ATOM 3574 C C . THR B 1 125 ? 0.837 -9.383 10.008 1 98.31 125 THR B C 1
ATOM 3576 O O . THR B 1 125 ? -0.051 -8.672 10.492 1 98.31 125 THR B O 1
ATOM 3579 N N . ASN B 1 126 ? 1.958 -8.828 9.664 1 98.44 126 ASN B N 1
ATOM 3580 C CA . ASN B 1 126 ? 2.254 -7.406 9.562 1 98.44 126 ASN B CA 1
ATOM 3581 C C . ASN B 1 126 ? 2.949 -7.07 8.25 1 98.44 126 ASN B C 1
ATOM 3583 O O . ASN B 1 126 ? 4.145 -7.32 8.094 1 98.44 126 ASN B O 1
ATOM 3587 N N . TRP B 1 127 ? 2.236 -6.516 7.316 1 97.81 127 TRP B N 1
ATOM 3588 C CA . TRP B 1 127 ? 2.779 -6.211 6 1 97.81 127 TRP B CA 1
ATOM 3589 C C . TRP B 1 127 ? 3.34 -4.793 5.957 1 97.81 127 TRP B C 1
ATOM 3591 O O . TRP B 1 127 ? 2.584 -3.822 5.891 1 97.81 127 TRP B O 1
ATOM 3601 N N . VAL B 1 128 ? 4.609 -4.645 5.969 1 97.56 128 VAL B N 1
ATOM 3602 C CA . VAL B 1 128 ? 5.277 -3.348 5.887 1 97.56 128 VAL B CA 1
ATOM 3603 C C . VAL B 1 128 ? 5.449 -2.949 4.422 1 97.56 128 VAL B C 1
ATOM 3605 O O . VAL B 1 128 ? 6.176 -3.609 3.674 1 97.56 128 VAL B O 1
ATOM 3608 N N . VAL B 1 129 ? 4.859 -1.835 3.996 1 94 129 VAL B N 1
ATOM 3609 C CA . VAL B 1 129 ? 4.848 -1.544 2.566 1 94 129 VAL B CA 1
ATOM 3610 C C . VAL B 1 129 ? 5.711 -0.317 2.279 1 94 129 VAL B C 1
ATOM 3612 O O . VAL B 1 129 ? 6.102 -0.08 1.135 1 94 129 VAL B O 1
ATOM 3615 N N . ASN B 1 130 ? 5.957 0.584 3.262 1 92.75 130 ASN B N 1
ATOM 3616 C CA . ASN B 1 130 ? 6.914 1.687 3.236 1 92.75 130 ASN B CA 1
ATOM 3617 C C . ASN B 1 130 ? 7.621 1.846 4.578 1 92.75 130 ASN B C 1
ATOM 3619 O O . ASN B 1 130 ? 7.023 2.322 5.547 1 92.75 130 ASN B O 1
ATOM 3623 N N . ALA B 1 131 ? 8.875 1.569 4.633 1 95.44 131 ALA B N 1
ATOM 3624 C CA . ALA B 1 131 ? 9.586 1.535 5.906 1 95.44 131 ALA B CA 1
ATOM 3625 C C . ALA B 1 131 ? 10.18 2.902 6.246 1 95.44 131 ALA B C 1
ATOM 3627 O O . ALA B 1 131 ? 11.391 3.031 6.438 1 95.44 131 ALA B O 1
ATOM 3628 N N . TRP B 1 132 ? 9.32 3.855 6.516 1 93.69 132 TRP B N 1
ATOM 3629 C CA . TRP B 1 132 ? 9.688 5.25 6.73 1 93.69 132 TRP B CA 1
ATOM 3630 C C . TRP B 1 132 ? 10.383 5.434 8.078 1 93.69 132 TRP B C 1
ATOM 3632 O O . TRP B 1 132 ? 11.25 6.293 8.227 1 93.69 132 TRP B O 1
ATOM 3642 N N . ASN B 1 133 ? 9.984 4.703 9.023 1 95.62 133 ASN B N 1
ATOM 3643 C CA . ASN B 1 133 ? 10.523 4.836 10.375 1 95.62 133 ASN B CA 1
ATOM 3644 C C . ASN B 1 133 ? 11.352 3.613 10.766 1 95.62 133 ASN B C 1
ATOM 3646 O O . ASN B 1 133 ? 11.164 2.527 10.211 1 95.62 133 ASN B O 1
ATOM 3650 N N . SER B 1 134 ? 12.227 3.709 11.734 1 97.5 134 SER B N 1
ATOM 3651 C CA . SER B 1 134 ? 13.164 2.664 12.133 1 97.5 134 SER B CA 1
ATOM 3652 C C . SER B 1 134 ? 12.438 1.453 12.703 1 97.5 134 SER B C 1
ATOM 3654 O O . SER B 1 134 ? 12.898 0.319 12.562 1 97.5 134 SER B O 1
ATOM 3656 N N . ALA B 1 135 ? 11.336 1.675 13.336 1 97.75 135 ALA B N 1
ATOM 3657 C CA . ALA B 1 135 ? 10.547 0.565 13.875 1 97.75 135 ALA B CA 1
ATOM 3658 C C . ALA B 1 135 ? 10.086 -0.369 12.758 1 97.75 135 ALA B C 1
ATOM 3660 O O . ALA B 1 135 ? 10.031 -1.587 12.945 1 97.75 135 ALA B O 1
ATOM 3661 N N . ALA B 1 136 ? 9.688 0.199 11.656 1 97.88 136 ALA B N 1
ATOM 3662 C CA . ALA B 1 136 ? 9.297 -0.618 10.508 1 97.88 136 ALA B CA 1
ATOM 3663 C C . ALA B 1 136 ? 10.438 -1.517 10.055 1 97.88 136 ALA B C 1
ATOM 3665 O O . ALA B 1 136 ? 10.219 -2.67 9.68 1 97.88 136 ALA B O 1
ATOM 3666 N N . LEU B 1 137 ? 11.664 -0.996 10.039 1 98.12 137 LEU B N 1
ATOM 3667 C CA . LEU B 1 137 ? 12.82 -1.805 9.656 1 98.12 137 LEU B CA 1
ATOM 3668 C C . LEU B 1 137 ? 13.109 -2.869 10.711 1 98.12 137 LEU B C 1
ATOM 3670 O O . LEU B 1 137 ? 13.594 -3.957 10.383 1 98.12 137 LEU B O 1
ATOM 3674 N N . ASP B 1 138 ? 12.789 -2.572 11.992 1 98.31 138 ASP B N 1
ATOM 3675 C CA . ASP B 1 138 ? 12.883 -3.615 13.016 1 98.31 138 ASP B CA 1
ATOM 3676 C C . ASP B 1 138 ? 11.961 -4.789 12.68 1 98.31 138 ASP B C 1
ATOM 3678 O O . ASP B 1 138 ? 12.359 -5.949 12.805 1 98.31 138 ASP B O 1
ATOM 3682 N N . VAL B 1 139 ? 10.758 -4.461 12.328 1 98.62 139 VAL B N 1
ATOM 3683 C CA . VAL B 1 139 ? 9.805 -5.492 11.938 1 98.62 139 VAL B CA 1
ATOM 3684 C C . VAL B 1 139 ? 10.344 -6.285 10.75 1 98.62 139 VAL B C 1
ATOM 3686 O O . VAL B 1 139 ? 10.344 -7.516 10.758 1 98.62 139 VAL B O 1
ATOM 3689 N N . LEU B 1 140 ? 10.812 -5.578 9.75 1 98.69 140 LEU B N 1
ATOM 3690 C CA . LEU B 1 140 ? 11.312 -6.227 8.539 1 98.69 140 LEU B CA 1
ATOM 3691 C C . LEU B 1 140 ? 12.523 -7.102 8.852 1 98.69 140 LEU B C 1
ATOM 3693 O O . LEU B 1 140 ? 12.664 -8.188 8.289 1 98.69 140 LEU B O 1
ATOM 3697 N N . ASP B 1 141 ? 13.414 -6.59 9.688 1 98.44 141 ASP B N 1
ATOM 3698 C CA . ASP B 1 141 ? 14.555 -7.402 10.078 1 98.44 141 ASP B CA 1
ATOM 3699 C C . ASP B 1 141 ? 14.109 -8.734 10.664 1 98.44 141 ASP B C 1
ATOM 3701 O O . ASP B 1 141 ? 14.625 -9.789 10.289 1 98.44 141 ASP B O 1
ATOM 3705 N N . TYR B 1 142 ? 13.18 -8.648 11.547 1 98.81 142 TYR B N 1
ATOM 3706 C CA . TYR B 1 142 ? 12.625 -9.852 12.156 1 98.81 142 TYR B CA 1
ATOM 3707 C C . TYR B 1 142 ? 12.031 -10.773 11.102 1 98.81 142 TYR B C 1
ATOM 3709 O O . TYR B 1 142 ? 12.297 -11.984 11.102 1 98.81 142 TYR B O 1
ATOM 3717 N N . GLN B 1 143 ? 11.289 -10.273 10.227 1 98.81 143 GLN B N 1
ATOM 3718 C CA . GLN B 1 143 ? 10.586 -11.047 9.211 1 98.81 143 GLN B CA 1
ATOM 3719 C C . GLN B 1 143 ? 11.57 -11.656 8.211 1 98.81 143 GLN B C 1
ATOM 3721 O O . GLN B 1 143 ? 11.406 -12.805 7.797 1 98.81 143 GLN B O 1
ATOM 3726 N N . TRP B 1 144 ? 12.57 -10.883 7.797 1 98.75 144 TRP B N 1
ATOM 3727 C CA . TRP B 1 144 ? 13.531 -11.375 6.816 1 98.75 144 TRP B CA 1
ATOM 3728 C C . TRP B 1 144 ? 14.359 -12.516 7.395 1 98.75 144 TRP B C 1
ATOM 3730 O O . TRP B 1 144 ? 14.758 -13.43 6.664 1 98.75 144 TRP B O 1
ATOM 3740 N N . ASP B 1 145 ? 14.641 -12.438 8.711 1 98.88 145 ASP B N 1
ATOM 3741 C CA . ASP B 1 145 ? 15.336 -13.555 9.344 1 98.88 145 ASP B CA 1
ATOM 3742 C C . ASP B 1 145 ? 14.547 -14.852 9.18 1 98.88 145 ASP B C 1
ATOM 3744 O O . ASP B 1 145 ? 15.109 -15.891 8.836 1 98.88 145 ASP B O 1
ATOM 3748 N N . ILE B 1 146 ? 13.273 -14.766 9.367 1 98.88 146 ILE B N 1
ATOM 3749 C CA . ILE B 1 146 ? 12.391 -15.922 9.242 1 98.88 146 ILE B CA 1
ATOM 3750 C C . ILE B 1 146 ? 12.344 -16.391 7.789 1 98.88 146 ILE B C 1
ATOM 3752 O O . ILE B 1 146 ? 12.508 -17.578 7.512 1 98.88 146 ILE B O 1
ATOM 3756 N N . ALA B 1 147 ? 12.18 -15.469 6.898 1 98.94 147 ALA B N 1
ATOM 3757 C CA . ALA B 1 147 ? 12.039 -15.797 5.48 1 98.94 147 ALA B CA 1
ATOM 3758 C C . ALA B 1 147 ? 13.328 -16.406 4.934 1 98.94 147 ALA B C 1
ATOM 3760 O O . ALA B 1 147 ? 13.281 -17.391 4.195 1 98.94 147 ALA B O 1
ATOM 3761 N N . ALA B 1 148 ? 14.422 -15.797 5.285 1 98.88 148 ALA B N 1
ATOM 3762 C CA . ALA B 1 148 ? 15.703 -16.281 4.77 1 98.88 148 ALA B CA 1
ATOM 3763 C C . ALA B 1 148 ? 15.961 -17.719 5.203 1 98.88 148 ALA B C 1
ATOM 3765 O O . ALA B 1 148 ? 16.422 -18.547 4.402 1 98.88 148 ALA B O 1
ATOM 3766 N N . GLU B 1 149 ? 15.727 -18 6.43 1 98.81 149 GLU B N 1
ATOM 3767 C CA . GLU B 1 149 ? 15.922 -19.359 6.926 1 98.81 149 GLU B CA 1
ATOM 3768 C C . GLU B 1 149 ? 15.039 -20.344 6.18 1 98.81 149 GLU B C 1
ATOM 3770 O O . GLU B 1 149 ? 15.523 -21.375 5.691 1 98.81 149 GLU B O 1
ATOM 3775 N N . PHE B 1 150 ? 13.805 -20.125 6.086 1 98.94 150 PHE B N 1
ATOM 3776 C CA . PHE B 1 150 ? 12.836 -21.016 5.453 1 98.94 150 PHE B CA 1
ATOM 3777 C C . PHE B 1 150 ? 13.188 -21.25 3.99 1 98.94 150 PHE B C 1
ATOM 3779 O O . PHE B 1 150 ? 13.203 -22.391 3.52 1 98.94 150 PHE B O 1
ATOM 3786 N N . TRP B 1 151 ? 13.523 -20.219 3.258 1 98.94 151 TRP B N 1
ATOM 3787 C CA . TRP B 1 151 ? 13.688 -20.328 1.812 1 98.94 151 TRP B CA 1
ATOM 3788 C C . TRP B 1 151 ? 15.07 -20.859 1.458 1 98.94 151 TRP B C 1
ATOM 3790 O O . TRP B 1 151 ? 15.273 -21.422 0.379 1 98.94 151 TRP B O 1
ATOM 3800 N N . ARG B 1 152 ? 16.078 -20.641 2.355 1 98.81 152 ARG B N 1
ATOM 3801 C CA . ARG B 1 152 ? 17.344 -21.344 2.17 1 98.81 152 ARG B CA 1
ATOM 3802 C C . ARG B 1 152 ? 17.141 -22.859 2.215 1 98.81 152 ARG B C 1
ATOM 3804 O O . ARG B 1 152 ? 17.625 -23.578 1.352 1 98.81 152 ARG B O 1
ATOM 3811 N N . GLU B 1 153 ? 16.359 -23.234 3.199 1 98.81 153 GLU B N 1
ATOM 3812 C CA . GLU B 1 153 ? 16.078 -24.656 3.35 1 98.81 153 GLU B CA 1
ATOM 3813 C C . GLU B 1 153 ? 15.227 -25.172 2.195 1 98.81 153 GLU B C 1
ATOM 3815 O O . GLU B 1 153 ? 15.477 -26.266 1.672 1 98.81 153 GLU B O 1
ATOM 3820 N N . THR B 1 154 ? 14.25 -24.469 1.856 1 98.94 154 THR B N 1
ATOM 3821 C CA . THR B 1 154 ? 13.359 -24.875 0.776 1 98.94 154 THR B CA 1
ATOM 3822 C C . THR B 1 154 ? 14.109 -24.938 -0.552 1 98.94 154 THR B C 1
ATOM 3824 O O . THR B 1 154 ? 13.844 -25.812 -1.379 1 98.94 154 THR B O 1
ATOM 3827 N N . ASP B 1 155 ? 15.016 -23.953 -0.76 1 98.88 155 ASP B N 1
ATOM 3828 C CA . ASP B 1 155 ? 15.836 -23.953 -1.968 1 98.88 155 ASP B CA 1
ATOM 3829 C C . ASP B 1 155 ? 16.656 -25.234 -2.084 1 98.88 155 ASP B C 1
ATOM 3831 O O . ASP B 1 155 ? 16.703 -25.844 -3.152 1 98.88 155 ASP B O 1
ATOM 3835 N N . ARG B 1 156 ? 17.266 -25.656 -1.03 1 98.81 156 ARG B N 1
ATOM 3836 C CA . ARG B 1 156 ? 18.047 -26.891 -1.021 1 98.81 156 ARG B CA 1
ATOM 3837 C C . ARG B 1 156 ? 17.156 -28.094 -1.297 1 98.81 156 ARG B C 1
ATOM 3839 O O . ARG B 1 156 ? 17.531 -28.984 -2.07 1 98.81 156 ARG B O 1
ATOM 3846 N N . PHE B 1 157 ? 16.062 -28.078 -0.639 1 98.94 157 PHE B N 1
ATOM 3847 C CA . PHE B 1 157 ? 15.102 -29.172 -0.824 1 98.94 157 PHE B CA 1
ATOM 3848 C C . PHE B 1 157 ? 14.648 -29.25 -2.277 1 98.94 157 PHE B C 1
ATOM 3850 O O . PHE B 1 157 ? 14.586 -30.328 -2.855 1 98.94 157 PHE B O 1
ATOM 3857 N N . ALA B 1 158 ? 14.305 -28.094 -2.848 1 98.94 158 ALA B N 1
ATOM 3858 C CA . ALA B 1 158 ? 13.891 -28.016 -4.246 1 98.94 158 ALA B CA 1
ATOM 3859 C C . ALA B 1 158 ? 15 -28.5 -5.172 1 98.94 158 ALA B C 1
ATOM 3861 O O . ALA B 1 158 ? 14.742 -29.234 -6.129 1 98.94 158 ALA B O 1
ATOM 3862 N N . ALA B 1 159 ? 16.203 -28.094 -4.926 1 98.81 159 ALA B N 1
ATOM 3863 C CA . ALA B 1 159 ? 17.359 -28.516 -5.715 1 98.81 159 ALA B CA 1
ATOM 3864 C C . ALA B 1 159 ? 17.5 -30.047 -5.691 1 98.81 159 ALA B C 1
ATOM 3866 O O . ALA B 1 159 ? 17.75 -30.672 -6.727 1 98.81 159 ALA B O 1
ATOM 3867 N N . ASP B 1 160 ? 17.344 -30.609 -4.551 1 98.81 160 ASP B N 1
ATOM 3868 C CA . ASP B 1 160 ? 17.469 -32.062 -4.387 1 98.81 160 ASP B CA 1
ATOM 3869 C C . ASP B 1 160 ? 16.438 -32.812 -5.238 1 98.81 160 ASP B C 1
ATOM 3871 O O . ASP B 1 160 ? 16.641 -33.969 -5.594 1 98.81 160 ASP B O 1
ATOM 3875 N N . HIS B 1 161 ? 15.383 -32.188 -5.559 1 98.81 161 HIS B N 1
ATOM 3876 C CA . HIS B 1 161 ? 14.297 -32.844 -6.289 1 98.81 161 HIS B CA 1
ATOM 3877 C C . HIS B 1 161 ? 14.25 -32.344 -7.734 1 98.81 161 HIS B C 1
ATOM 3879 O O . HIS B 1 161 ? 13.359 -32.75 -8.492 1 98.81 161 HIS B O 1
ATOM 3885 N N . GLY B 1 162 ? 15.141 -31.406 -8.109 1 98.62 162 GLY B N 1
ATOM 3886 C CA . GLY B 1 162 ? 15.18 -30.875 -9.461 1 98.62 162 GLY B CA 1
ATOM 3887 C C . GLY B 1 162 ? 13.984 -30 -9.789 1 98.62 162 GLY B C 1
ATOM 3888 O O . GLY B 1 162 ? 13.484 -30.016 -10.922 1 98.62 162 GLY B O 1
ATOM 3889 N N . VAL B 1 163 ? 13.5 -29.312 -8.789 1 98.81 163 VAL B N 1
ATOM 3890 C CA . VAL B 1 163 ? 12.297 -28.5 -8.938 1 98.81 163 VAL B CA 1
ATOM 3891 C C . VAL B 1 163 ? 12.656 -27.031 -8.758 1 98.81 163 VAL B C 1
ATOM 3893 O O . VAL B 1 163 ? 13.453 -26.672 -7.887 1 98.81 163 VAL B O 1
ATOM 3896 N N . LYS B 1 164 ? 12.156 -26.172 -9.664 1 98.81 164 LYS B N 1
ATOM 3897 C CA . LYS B 1 164 ? 12.203 -24.719 -9.484 1 98.81 164 LYS B CA 1
ATOM 3898 C C . LYS B 1 164 ? 10.938 -24.203 -8.789 1 98.81 164 LYS B C 1
ATOM 3900 O O . LYS B 1 164 ? 9.82 -24.5 -9.227 1 98.81 164 LYS B O 1
ATOM 3905 N N . VAL B 1 165 ? 11.133 -23.531 -7.715 1 98.94 165 VAL B N 1
ATOM 3906 C CA . VAL B 1 165 ? 10.031 -22.922 -6.984 1 98.94 165 VAL B CA 1
ATOM 3907 C C . VAL B 1 165 ? 9.875 -21.469 -7.395 1 98.94 165 VAL B C 1
ATOM 3909 O O . VAL B 1 165 ? 10.836 -20.688 -7.332 1 98.94 165 VAL B O 1
ATOM 3912 N N . ALA B 1 166 ? 8.727 -21.078 -7.844 1 98.94 166 ALA B N 1
ATOM 3913 C CA . ALA B 1 166 ? 8.453 -19.734 -8.328 1 98.94 166 ALA B CA 1
ATOM 3914 C C . ALA B 1 166 ? 7.527 -18.984 -7.379 1 98.94 166 ALA B C 1
ATOM 3916 O O . ALA B 1 166 ? 6.367 -19.359 -7.199 1 98.94 166 ALA B O 1
ATOM 3917 N N . LEU B 1 167 ? 8 -17.922 -6.801 1 98.94 167 LEU B N 1
ATOM 3918 C CA . LEU B 1 167 ? 7.23 -17.109 -5.871 1 98.94 167 LEU B CA 1
ATOM 3919 C C . LEU B 1 167 ? 6.41 -16.062 -6.613 1 98.94 167 LEU B C 1
ATOM 3921 O O . LEU B 1 167 ? 6.953 -15.281 -7.398 1 98.94 167 LEU B O 1
ATOM 3925 N N . GLU B 1 168 ? 5.137 -16.078 -6.352 1 98.75 168 GLU B N 1
ATOM 3926 C CA . GLU B 1 168 ? 4.277 -15.031 -6.906 1 98.75 168 GLU B CA 1
ATOM 3927 C C . GLU B 1 168 ? 4.57 -13.68 -6.266 1 98.75 168 GLU B C 1
ATOM 3929 O O . GLU B 1 168 ? 4.594 -13.555 -5.039 1 98.75 168 GLU B O 1
ATOM 3934 N N . LEU B 1 169 ? 4.836 -12.68 -7.074 1 97.94 169 LEU B N 1
ATOM 3935 C CA . LEU B 1 169 ? 4.922 -11.328 -6.543 1 97.94 169 LEU B CA 1
ATOM 3936 C C . LEU B 1 169 ? 3.537 -10.781 -6.207 1 97.94 169 LEU B C 1
ATOM 3938 O O . LEU B 1 169 ? 2.867 -10.203 -7.066 1 97.94 169 LEU B O 1
ATOM 3942 N N . HIS B 1 170 ? 3.18 -11.016 -4.992 1 96.69 170 HIS B N 1
ATOM 3943 C CA . HIS B 1 170 ? 1.821 -10.789 -4.512 1 96.69 170 HIS B CA 1
ATOM 3944 C C . HIS B 1 170 ? 1.817 -9.883 -3.285 1 96.69 170 HIS B C 1
ATOM 3946 O O . HIS B 1 170 ? 2.682 -10 -2.414 1 96.69 170 HIS B O 1
ATOM 3952 N N . PRO B 1 171 ? 0.825 -8.914 -3.25 1 94.69 171 PRO B N 1
ATOM 3953 C CA . PRO B 1 171 ? 0.678 -8.164 -2 1 94.69 171 PRO B CA 1
ATOM 3954 C C . PRO B 1 171 ? 0.522 -9.07 -0.782 1 94.69 171 PRO B C 1
ATOM 3956 O O . PRO B 1 171 ? 0.042 -10.195 -0.906 1 94.69 171 PRO B O 1
ATOM 3959 N N . GLN B 1 172 ? 0.92 -8.562 0.391 1 96 172 GLN B N 1
ATOM 3960 C CA . GLN B 1 172 ? 0.841 -9.281 1.659 1 96 172 GLN B CA 1
ATOM 3961 C C . GLN B 1 172 ? 1.812 -10.453 1.688 1 96 172 GLN B C 1
ATOM 3963 O O . GLN B 1 172 ? 1.494 -11.516 2.225 1 96 172 GLN B O 1
ATOM 3968 N N . ASN B 1 173 ? 2.828 -10.422 0.98 1 98.06 173 ASN B N 1
ATOM 3969 C CA . ASN B 1 173 ? 4.016 -11.266 1.054 1 98.06 173 ASN B CA 1
ATOM 3970 C C . ASN B 1 173 ? 5.273 -10.438 1.319 1 98.06 173 ASN B C 1
ATOM 3972 O O . ASN B 1 173 ? 5.312 -9.242 1.022 1 98.06 173 ASN B O 1
ATOM 3976 N N . ILE B 1 174 ? 6.273 -11.047 1.931 1 98.38 174 ILE B N 1
ATOM 3977 C CA . ILE B 1 174 ? 7.5 -10.312 2.219 1 98.38 174 ILE B CA 1
ATOM 3978 C C . ILE B 1 174 ? 8.242 -10.016 0.919 1 98.38 174 ILE B C 1
ATOM 3980 O O . ILE B 1 174 ? 8.914 -8.984 0.803 1 98.38 174 ILE B O 1
ATOM 3984 N N . VAL B 1 175 ? 8.094 -10.852 -0.114 1 98.38 175 VAL B N 1
ATOM 3985 C CA . VAL B 1 175 ? 8.641 -10.633 -1.448 1 98.38 175 VAL B CA 1
ATOM 3986 C C . VAL B 1 175 ? 7.52 -10.289 -2.422 1 98.38 175 VAL B C 1
ATOM 3988 O O . VAL B 1 175 ? 6.816 -11.18 -2.908 1 98.38 175 VAL B O 1
ATOM 3991 N N . PHE B 1 176 ? 7.344 -8.945 -2.676 1 97.75 176 PHE B N 1
ATOM 3992 C CA . PHE B 1 176 ? 6.207 -8.57 -3.508 1 97.75 176 PHE B CA 1
ATOM 3993 C C . PHE B 1 176 ? 6.637 -7.637 -4.633 1 97.75 176 PHE B C 1
ATOM 3995 O O . PHE B 1 176 ? 5.812 -7.227 -5.453 1 97.75 176 PHE B O 1
ATOM 4002 N N . ASN B 1 177 ? 7.91 -7.281 -4.715 1 97.19 177 ASN B N 1
ATOM 4003 C CA . ASN B 1 177 ? 8.438 -6.477 -5.809 1 97.19 177 ASN B CA 1
ATOM 4004 C C . ASN B 1 177 ? 9.859 -6.895 -6.172 1 97.19 177 ASN B C 1
ATOM 4006 O O . ASN B 1 177 ? 10.398 -7.848 -5.605 1 97.19 177 ASN B O 1
ATOM 4010 N N . SER B 1 178 ? 10.5 -6.254 -7.188 1 97.88 178 SER B N 1
ATOM 4011 C CA . SER B 1 178 ? 11.789 -6.684 -7.715 1 97.88 178 SER B CA 1
ATOM 4012 C C . SER B 1 178 ? 12.891 -6.531 -6.668 1 97.88 178 SER B C 1
ATOM 4014 O O . SER B 1 178 ? 13.766 -7.391 -6.551 1 97.88 178 SER B O 1
ATOM 4016 N N . ALA B 1 179 ? 12.852 -5.461 -5.914 1 97.19 179 ALA B N 1
ATOM 4017 C CA . ALA B 1 179 ? 13.867 -5.23 -4.887 1 97.19 179 ALA B CA 1
ATOM 4018 C C . ALA B 1 179 ? 13.859 -6.352 -3.852 1 97.19 179 ALA B C 1
ATOM 4020 O O . ALA B 1 179 ? 14.922 -6.809 -3.42 1 97.19 179 ALA B O 1
ATOM 4021 N N . ASP B 1 180 ? 12.703 -6.797 -3.459 1 97.56 180 ASP B N 1
ATOM 4022 C CA . ASP B 1 180 ? 12.586 -7.867 -2.475 1 97.56 180 ASP B CA 1
ATOM 4023 C C . ASP B 1 180 ? 13.117 -9.188 -3.035 1 97.56 180 ASP B C 1
ATOM 4025 O O . ASP B 1 180 ? 13.68 -10 -2.297 1 97.56 180 ASP B O 1
ATOM 4029 N N . VAL B 1 181 ? 12.859 -9.422 -4.328 1 98.62 181 VAL B N 1
ATOM 4030 C CA . VAL B 1 181 ? 13.383 -10.625 -4.969 1 98.62 181 VAL B CA 1
ATOM 4031 C C . VAL B 1 181 ? 14.906 -10.648 -4.848 1 98.62 181 VAL B C 1
ATOM 4033 O O . VAL B 1 181 ? 15.484 -11.648 -4.414 1 98.62 181 VAL B O 1
ATOM 4036 N N . HIS B 1 182 ? 15.523 -9.555 -5.242 1 98.31 182 HIS B N 1
ATOM 4037 C CA . HIS B 1 182 ? 16.969 -9.477 -5.16 1 98.31 182 HIS B CA 1
ATOM 4038 C C . HIS B 1 182 ? 17.453 -9.656 -3.727 1 98.31 182 HIS B C 1
ATOM 4040 O O . HIS B 1 182 ? 18.469 -10.336 -3.486 1 98.31 182 HIS B O 1
ATOM 4046 N N . LYS B 1 183 ? 16.766 -9.086 -2.816 1 97.81 183 LYS B N 1
ATOM 4047 C CA . LYS B 1 183 ? 17.141 -9.227 -1.414 1 97.81 183 LYS B CA 1
ATOM 4048 C C . LYS B 1 183 ? 17.094 -10.688 -0.976 1 97.81 183 LYS B C 1
ATOM 4050 O O . LYS B 1 183 ? 18 -11.18 -0.295 1 97.81 183 LYS B O 1
ATOM 4055 N N . LEU B 1 184 ? 15.992 -11.352 -1.338 1 98.81 184 LEU B N 1
ATOM 4056 C CA . LEU B 1 184 ? 15.867 -12.766 -0.987 1 98.81 184 LEU B CA 1
ATOM 4057 C C . LEU B 1 184 ? 17.031 -13.57 -1.559 1 98.81 184 LEU B C 1
ATOM 4059 O O . LEU B 1 184 ? 17.609 -14.398 -0.86 1 98.81 184 LEU B O 1
ATOM 4063 N N . ILE B 1 185 ? 17.344 -13.336 -2.846 1 98.81 185 ILE B N 1
ATOM 4064 C CA . ILE B 1 185 ? 18.422 -14.07 -3.508 1 98.81 185 ILE B CA 1
ATOM 4065 C C . ILE B 1 185 ? 19.75 -13.766 -2.814 1 98.81 185 ILE B C 1
ATOM 4067 O O . ILE B 1 185 ? 20.547 -14.68 -2.566 1 98.81 185 ILE B O 1
ATOM 4071 N N . ASP B 1 186 ? 19.969 -12.523 -2.475 1 98.56 186 ASP B N 1
ATOM 4072 C CA . ASP B 1 186 ? 21.203 -12.133 -1.798 1 98.56 186 ASP B CA 1
ATOM 4073 C C . ASP B 1 186 ? 21.328 -12.82 -0.441 1 98.56 186 ASP B C 1
ATOM 4075 O O . ASP B 1 186 ? 22.422 -13.273 -0.067 1 98.56 186 ASP B O 1
ATOM 4079 N N . LEU B 1 187 ? 20.25 -12.898 0.277 1 98.56 187 LEU B N 1
ATOM 4080 C CA . LEU B 1 187 ? 20.266 -13.43 1.635 1 98.56 187 LEU B CA 1
ATOM 4081 C C . LEU B 1 187 ? 20.422 -14.945 1.621 1 98.56 187 LEU B C 1
ATOM 4083 O O . LEU B 1 187 ? 20.969 -15.531 2.559 1 98.56 187 LEU B O 1
ATOM 4087 N N . THR B 1 188 ? 19.938 -15.609 0.563 1 98.69 188 THR B N 1
ATOM 4088 C CA . THR B 1 188 ? 19.812 -17.062 0.621 1 98.69 188 THR B CA 1
ATOM 4089 C C . THR B 1 188 ? 20.797 -17.734 -0.335 1 98.69 188 THR B C 1
ATOM 4091 O O . THR B 1 188 ? 21.094 -18.922 -0.193 1 98.69 188 THR B O 1
ATOM 4094 N N . GLY B 1 189 ? 21.219 -16.969 -1.395 1 98.44 189 GLY B N 1
ATOM 4095 C CA . GLY B 1 189 ? 21.984 -17.609 -2.455 1 98.44 189 GLY B CA 1
ATOM 4096 C C . GLY B 1 189 ? 21.188 -18.609 -3.256 1 98.44 189 GLY B C 1
ATOM 4097 O O . GLY B 1 189 ? 21.766 -19.531 -3.855 1 98.44 189 GLY B O 1
ATOM 4098 N N . ALA B 1 190 ? 19.953 -18.453 -3.285 1 98.62 190 ALA B N 1
ATOM 4099 C CA . ALA B 1 190 ? 19.047 -19.453 -3.859 1 98.62 190 ALA B CA 1
ATOM 4100 C C . ALA B 1 190 ? 19.328 -19.641 -5.348 1 98.62 190 ALA B C 1
ATOM 4102 O O . ALA B 1 190 ? 19.594 -18.672 -6.066 1 98.62 190 ALA B O 1
ATOM 4103 N N . THR B 1 191 ? 19.219 -20.859 -5.809 1 98.56 191 THR B N 1
ATOM 4104 C CA . THR B 1 191 ? 19.375 -21.203 -7.215 1 98.56 191 THR B CA 1
ATOM 4105 C C . THR B 1 191 ? 18.109 -21.844 -7.766 1 98.56 191 THR B C 1
ATOM 4107 O O . THR B 1 191 ? 17.922 -21.938 -8.977 1 98.56 191 THR B O 1
ATOM 4110 N N . HIS B 1 192 ? 17.25 -22.328 -6.891 1 98.88 192 HIS B N 1
ATOM 4111 C CA . HIS B 1 192 ? 16.047 -23.047 -7.305 1 98.88 192 HIS B CA 1
ATOM 4112 C C . HIS B 1 192 ? 14.789 -22.328 -6.816 1 98.88 192 HIS B C 1
ATOM 4114 O O . HIS B 1 192 ? 13.688 -22.875 -6.918 1 98.88 192 HIS B O 1
ATOM 4120 N N . VAL B 1 193 ? 14.922 -21.172 -6.219 1 98.88 193 VAL B N 1
ATOM 4121 C CA . VAL B 1 193 ? 13.812 -20.281 -5.887 1 98.88 193 VAL B CA 1
ATOM 4122 C C . VAL B 1 193 ? 13.875 -19.031 -6.75 1 98.88 193 VAL B C 1
ATOM 4124 O O . VAL B 1 193 ? 14.914 -18.359 -6.809 1 98.88 193 VAL B O 1
ATOM 4127 N N . GLY B 1 194 ? 12.82 -18.734 -7.508 1 98.75 194 GLY B N 1
ATOM 4128 C CA . GLY B 1 194 ? 12.656 -17.547 -8.344 1 98.75 194 GLY B CA 1
ATOM 4129 C C . GLY B 1 194 ? 11.258 -16.969 -8.297 1 98.75 194 GLY B C 1
ATOM 4130 O O . GLY B 1 194 ? 10.641 -16.906 -7.234 1 98.75 194 GLY B O 1
ATOM 4131 N N . VAL B 1 195 ? 10.812 -16.547 -9.438 1 98.81 195 VAL B N 1
ATOM 4132 C CA . VAL B 1 195 ? 9.586 -15.75 -9.438 1 98.81 195 VAL B CA 1
ATOM 4133 C C . VAL B 1 195 ? 8.578 -16.344 -10.422 1 98.81 195 VAL B C 1
ATOM 4135 O O . VAL B 1 195 ? 8.953 -16.766 -11.516 1 98.81 195 VAL B O 1
ATOM 4138 N N . GLU B 1 196 ? 7.383 -16.438 -9.945 1 98.88 196 GLU B N 1
ATOM 4139 C CA . GLU B 1 196 ? 6.266 -16.453 -10.883 1 98.88 196 GLU B CA 1
ATOM 4140 C C . GLU B 1 196 ? 5.793 -15.023 -11.188 1 98.88 196 GLU B C 1
ATOM 4142 O O . GLU B 1 196 ? 5.289 -14.336 -10.305 1 98.88 196 GLU B O 1
ATOM 4147 N N . LEU B 1 197 ? 5.961 -14.602 -12.391 1 98.56 197 LEU B N 1
ATOM 4148 C CA . LEU B 1 197 ? 5.512 -13.258 -12.75 1 98.56 197 LEU B CA 1
ATOM 4149 C C . LEU B 1 197 ? 4.016 -13.25 -13.047 1 98.56 197 LEU B C 1
ATOM 4151 O O . LEU B 1 197 ? 3.598 -13.523 -14.172 1 98.56 197 LEU B O 1
ATOM 4155 N N . ASP B 1 198 ? 3.26 -12.977 -12.023 1 98.31 198 ASP B N 1
ATOM 4156 C CA . ASP B 1 198 ? 1.842 -12.656 -12.156 1 98.31 198 ASP B CA 1
ATOM 4157 C C . ASP B 1 198 ? 1.637 -11.164 -12.398 1 98.31 198 ASP B C 1
ATOM 4159 O O . ASP B 1 198 ? 1.898 -10.344 -11.516 1 98.31 198 ASP B O 1
ATOM 4163 N N . ALA B 1 199 ? 1.135 -10.797 -13.484 1 98 199 ALA B N 1
ATOM 4164 C CA . ALA B 1 199 ? 1.106 -9.398 -13.906 1 98 199 ALA B CA 1
ATOM 4165 C C . ALA B 1 199 ? 0.132 -8.586 -13.062 1 98 199 ALA B C 1
ATOM 4167 O O . ALA B 1 199 ? 0.288 -7.375 -12.914 1 98 199 ALA B O 1
ATOM 4168 N N . SER B 1 200 ? -0.855 -9.195 -12.547 1 96.69 200 SER B N 1
ATOM 4169 C CA . SER B 1 200 ? -2.039 -8.492 -12.062 1 96.69 200 SER B CA 1
ATOM 4170 C C . SER B 1 200 ? -1.679 -7.48 -10.977 1 96.69 200 SER B C 1
ATOM 4172 O O . SER B 1 200 ? -1.922 -6.281 -11.133 1 96.69 200 SER B O 1
ATOM 4174 N N . HIS B 1 201 ? -1.031 -7.859 -9.922 1 92.94 201 HIS B N 1
ATOM 4175 C CA . HIS B 1 201 ? -0.859 -7 -8.758 1 92.94 201 HIS B CA 1
ATOM 4176 C C . HIS B 1 201 ? 0.18 -5.918 -9.016 1 92.94 201 HIS B C 1
ATOM 4178 O O . HIS B 1 201 ? 0.292 -4.957 -8.25 1 92.94 201 HIS B O 1
ATOM 4184 N N . LEU B 1 202 ? 0.94 -6.121 -10.062 1 98.19 202 LEU B N 1
ATOM 4185 C CA . LEU B 1 202 ? 1.939 -5.113 -10.406 1 98.19 202 LEU B CA 1
ATOM 4186 C C . LEU B 1 202 ? 1.277 -3.852 -10.953 1 98.19 202 LEU B C 1
ATOM 4188 O O . LEU B 1 202 ? 1.729 -2.738 -10.672 1 98.19 202 LEU B O 1
ATOM 4192 N N . PHE B 1 203 ? 0.124 -4.043 -11.602 1 98.19 203 PHE B N 1
ATOM 4193 C CA . PHE B 1 203 ? -0.518 -2.953 -12.328 1 98.19 203 PHE B CA 1
ATOM 4194 C C . PHE B 1 203 ? -0.958 -1.852 -11.367 1 98.19 203 PHE B C 1
ATOM 4196 O O . PHE B 1 203 ? -0.616 -0.683 -11.562 1 98.19 203 PHE B O 1
ATOM 4203 N N . TRP B 1 204 ? -1.677 -2.193 -10.32 1 97 204 TRP B N 1
ATOM 4204 C CA . TRP B 1 204 ? -2.252 -1.155 -9.469 1 97 204 TRP B CA 1
ATOM 4205 C C . TRP B 1 204 ? -1.181 -0.512 -8.594 1 97 204 TRP B C 1
ATOM 4207 O O . TRP B 1 204 ? -1.401 0.554 -8.016 1 97 204 TRP B O 1
ATOM 4217 N N . GLN B 1 205 ? 0.014 -1.133 -8.531 1 97.25 205 GLN B N 1
ATOM 4218 C CA . GLN B 1 205 ? 1.145 -0.557 -7.812 1 97.25 205 GLN B CA 1
ATOM 4219 C C . GLN B 1 205 ? 1.968 0.353 -8.719 1 97.25 205 GLN B C 1
ATOM 4221 O O . GLN B 1 205 ? 3.041 0.818 -8.328 1 97.25 205 GLN B O 1
ATOM 4226 N N . GLN B 1 206 ? 1.584 0.514 -9.93 1 97.5 206 GLN B N 1
ATOM 4227 C CA . GLN B 1 206 ? 2.227 1.345 -10.938 1 97.5 206 GLN B CA 1
ATOM 4228 C C . GLN B 1 206 ? 3.514 0.698 -11.445 1 97.5 206 GLN B C 1
ATOM 4230 O O . GLN B 1 206 ? 4.426 1.391 -11.898 1 97.5 206 GLN B O 1
ATOM 4235 N N . MET B 1 207 ? 3.596 -0.571 -11.32 1 98.44 207 MET B N 1
ATOM 4236 C CA . MET B 1 207 ? 4.688 -1.319 -11.938 1 98.44 207 MET B CA 1
ATOM 4237 C C . MET B 1 207 ? 4.363 -1.656 -13.391 1 98.44 207 MET B C 1
ATOM 4239 O O . MET B 1 207 ? 3.223 -1.491 -13.828 1 98.44 207 MET B O 1
ATOM 4243 N N . ASP B 1 208 ? 5.363 -2.027 -14.094 1 98.56 208 ASP B N 1
ATOM 4244 C CA . ASP B 1 208 ? 5.227 -2.545 -15.445 1 98.56 208 ASP B CA 1
ATOM 4245 C C . ASP B 1 208 ? 5.738 -3.982 -15.539 1 98.56 208 ASP B C 1
ATOM 4247 O O . ASP B 1 208 ? 6.945 -4.215 -15.57 1 98.56 208 ASP B O 1
ATOM 4251 N N . PRO B 1 209 ? 4.77 -4.934 -15.664 1 98.81 209 PRO B N 1
ATOM 4252 C CA . PRO B 1 209 ? 5.176 -6.34 -15.711 1 98.81 209 PRO B CA 1
ATOM 4253 C C . PRO B 1 209 ? 6.25 -6.605 -16.766 1 98.81 209 PRO B C 1
ATOM 4255 O O . PRO B 1 209 ? 7.16 -7.406 -16.531 1 98.81 209 PRO B O 1
ATOM 4258 N N . ILE B 1 210 ? 6.195 -5.953 -17.922 1 98.88 210 ILE B N 1
ATOM 4259 C CA . ILE B 1 210 ? 7.16 -6.164 -18.984 1 98.88 210 ILE B CA 1
ATOM 4260 C C . ILE B 1 210 ? 8.539 -5.691 -18.531 1 98.88 210 ILE B C 1
ATOM 4262 O O . ILE B 1 210 ? 9.539 -6.395 -18.734 1 98.88 210 ILE B O 1
ATOM 4266 N N . ALA B 1 211 ? 8.617 -4.52 -17.891 1 98.81 211 ALA B N 1
ATOM 4267 C CA . ALA B 1 211 ? 9.883 -4.012 -17.359 1 98.81 211 ALA B CA 1
ATOM 4268 C C . ALA B 1 211 ? 10.438 -4.938 -16.281 1 98.81 211 ALA B C 1
ATOM 4270 O O . ALA B 1 211 ? 11.648 -5.141 -16.188 1 98.81 211 ALA B O 1
ATOM 4271 N N . VAL B 1 212 ? 9.562 -5.484 -15.461 1 98.88 212 VAL B N 1
ATOM 4272 C CA . VAL B 1 212 ? 9.977 -6.379 -14.391 1 98.88 212 VAL B CA 1
ATOM 4273 C C . VAL B 1 212 ? 10.555 -7.66 -14.977 1 98.88 212 VAL B C 1
ATOM 4275 O O . VAL B 1 212 ? 11.57 -8.172 -14.492 1 98.88 212 VAL B O 1
ATOM 4278 N N . ILE B 1 213 ? 9.898 -8.18 -16.016 1 98.88 213 ILE B N 1
ATOM 4279 C CA . ILE B 1 213 ? 10.398 -9.375 -16.688 1 98.88 213 ILE B CA 1
ATOM 4280 C C . ILE B 1 213 ? 11.82 -9.133 -17.188 1 98.88 213 ILE B C 1
ATOM 4282 O O . ILE B 1 213 ? 12.719 -9.938 -16.938 1 98.88 213 ILE B O 1
ATOM 4286 N N . ASP B 1 214 ? 12.023 -8.031 -17.891 1 98.75 214 ASP B N 1
ATOM 4287 C CA . ASP B 1 214 ? 13.336 -7.707 -18.422 1 98.75 214 ASP B CA 1
ATOM 4288 C C . ASP B 1 214 ? 14.359 -7.516 -17.312 1 98.75 214 ASP B C 1
ATOM 4290 O O . ASP B 1 214 ? 15.523 -7.914 -17.453 1 98.75 214 ASP B O 1
ATOM 4294 N N . HIS B 1 215 ? 13.953 -6.941 -16.266 1 98.75 215 HIS B N 1
ATOM 4295 C CA . HIS B 1 215 ? 14.844 -6.633 -15.156 1 98.75 215 HIS B CA 1
ATOM 4296 C C . HIS B 1 215 ? 15.266 -7.898 -14.422 1 98.75 215 HIS B C 1
ATOM 4298 O O . HIS B 1 215 ? 16.453 -8.086 -14.125 1 98.75 215 HIS B O 1
ATOM 4304 N N . LEU B 1 216 ? 14.312 -8.797 -14.086 1 98.81 216 LEU B N 1
ATOM 4305 C CA . LEU B 1 216 ? 14.594 -9.977 -13.281 1 98.81 216 LEU B CA 1
ATOM 4306 C C . LEU B 1 216 ? 15.211 -11.086 -14.133 1 98.81 216 LEU B C 1
ATOM 4308 O O . LEU B 1 216 ? 15.961 -11.922 -13.633 1 98.81 216 LEU B O 1
ATOM 4312 N N . GLY B 1 217 ? 14.852 -11.164 -15.445 1 98.62 217 GLY B N 1
ATOM 4313 C CA . GLY B 1 217 ? 15.469 -12.094 -16.375 1 98.62 217 GLY B CA 1
ATOM 4314 C C . GLY B 1 217 ? 15.32 -13.547 -15.969 1 98.62 217 GLY B C 1
ATOM 4315 O O . GLY B 1 217 ? 14.203 -14.023 -15.75 1 98.62 217 GLY B O 1
ATOM 4316 N N . GLU B 1 218 ? 16.422 -14.156 -15.711 1 98.25 218 GLU B N 1
ATOM 4317 C CA . GLU B 1 218 ? 16.469 -15.602 -15.5 1 98.25 218 GLU B CA 1
ATOM 4318 C C . GLU B 1 218 ? 15.844 -15.977 -14.156 1 98.25 218 GLU B C 1
ATOM 4320 O O . GLU B 1 218 ? 15.586 -17.156 -13.898 1 98.25 218 GLU B O 1
ATOM 4325 N N . LEU B 1 219 ? 15.539 -15.016 -13.375 1 98.81 219 LEU B N 1
ATOM 4326 C CA . LEU B 1 219 ? 14.883 -15.289 -12.102 1 98.81 219 LEU B CA 1
ATOM 4327 C C . LEU B 1 219 ? 13.406 -15.594 -12.305 1 98.81 219 LEU B C 1
ATOM 4329 O O . LEU B 1 219 ? 12.734 -16.078 -11.398 1 98.81 219 LEU B O 1
ATOM 4333 N N . ILE B 1 220 ? 12.93 -15.312 -13.484 1 98.88 220 ILE B N 1
ATOM 4334 C CA . ILE B 1 220 ? 11.539 -15.656 -13.789 1 98.88 220 ILE B CA 1
ATOM 4335 C C . ILE B 1 220 ? 11.453 -17.109 -14.227 1 98.88 220 ILE B C 1
ATOM 4337 O O . ILE B 1 220 ? 11.93 -17.484 -15.297 1 98.88 220 ILE B O 1
ATOM 4341 N N . PHE B 1 221 ? 10.781 -17.891 -13.391 1 98.81 221 PHE B N 1
ATOM 4342 C CA . PHE B 1 221 ? 10.688 -19.328 -13.625 1 98.81 221 PHE B CA 1
ATOM 4343 C C . PHE B 1 221 ? 9.344 -19.688 -14.242 1 98.81 221 PHE B C 1
ATOM 4345 O O . PHE B 1 221 ? 9.188 -20.766 -14.82 1 98.81 221 PHE B O 1
ATOM 4352 N N . HIS B 1 222 ? 8.398 -18.922 -14.031 1 98.75 222 HIS B N 1
ATOM 4353 C CA . HIS B 1 222 ? 6.996 -19.203 -14.312 1 98.75 222 HIS B CA 1
ATOM 4354 C C . HIS B 1 222 ? 6.203 -17.906 -14.492 1 98.75 222 HIS B C 1
ATOM 4356 O O . HIS B 1 222 ? 6.676 -16.828 -14.125 1 98.75 222 HIS B O 1
ATOM 4362 N N . ALA B 1 223 ? 5.055 -17.953 -15.195 1 98.81 223 ALA B N 1
ATOM 4363 C CA . ALA B 1 223 ? 4.293 -16.719 -15.367 1 98.81 223 ALA B CA 1
ATOM 4364 C C . ALA B 1 223 ? 2.791 -16.984 -15.305 1 98.81 223 ALA B C 1
ATOM 4366 O O . ALA B 1 223 ? 2.332 -18.062 -15.688 1 98.81 223 ALA B O 1
ATOM 4367 N N . ALA B 1 224 ? 2.088 -16.062 -14.789 1 98.75 224 ALA B N 1
ATOM 4368 C CA . ALA B 1 224 ? 0.627 -16.031 -14.836 1 98.75 224 ALA B CA 1
ATOM 4369 C C . ALA B 1 224 ? 0.122 -14.852 -15.656 1 98.75 224 ALA B C 1
ATOM 4371 O O . ALA B 1 224 ? 0.582 -13.719 -15.469 1 98.75 224 ALA B O 1
ATOM 4372 N N . ALA B 1 225 ? -0.759 -15.141 -16.625 1 98.75 225 ALA B N 1
ATOM 4373 C CA . ALA B 1 225 ? -1.516 -14.078 -17.281 1 98.75 225 ALA B CA 1
ATOM 4374 C C . ALA B 1 225 ? -2.787 -13.742 -16.516 1 98.75 225 ALA B C 1
ATOM 4376 O O . ALA B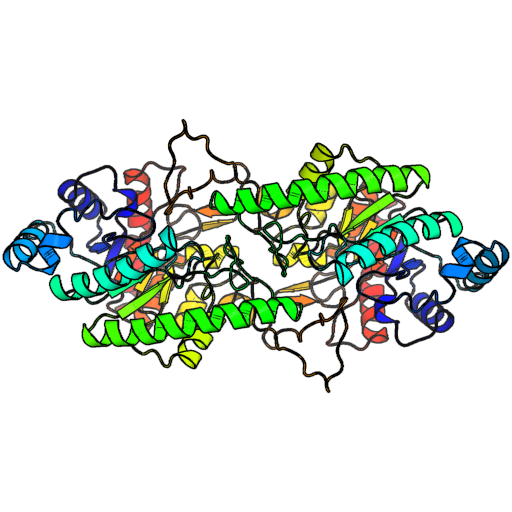 1 225 ? -3.787 -14.461 -16.609 1 98.75 225 ALA B O 1
ATOM 4377 N N . LYS B 1 226 ? -2.738 -12.75 -15.734 1 98.69 226 LYS B N 1
ATOM 4378 C CA . LYS B 1 226 ? -3.807 -12.242 -14.883 1 98.69 226 LYS B CA 1
ATOM 4379 C C . LYS B 1 226 ? -3.912 -10.727 -14.977 1 98.69 226 LYS B C 1
ATOM 4381 O O . LYS B 1 226 ? -2.9 -10.023 -14.922 1 98.69 226 LYS B O 1
ATOM 4386 N N . ASP B 1 227 ? -5.148 -10.258 -15.18 1 98.62 227 ASP B N 1
ATOM 4387 C CA . ASP B 1 227 ? -5.32 -8.844 -15.516 1 98.62 227 ASP B CA 1
ATOM 4388 C C . ASP B 1 227 ? -6.051 -8.102 -14.406 1 98.62 227 ASP B C 1
ATOM 4390 O O . ASP B 1 227 ? -6.801 -8.695 -13.633 1 98.62 227 ASP B O 1
ATOM 4394 N N . VAL B 1 228 ? -5.738 -6.852 -14.312 1 98.12 228 VAL B N 1
ATOM 4395 C CA . VAL B 1 228 ? -6.41 -5.926 -13.406 1 98.12 228 VAL B CA 1
ATOM 4396 C C . VAL B 1 228 ? -6.855 -4.684 -14.172 1 98.12 228 VAL B C 1
ATOM 4398 O O . VAL B 1 228 ? -6.203 -4.273 -15.133 1 98.12 228 VAL B O 1
ATOM 4401 N N . ARG B 1 229 ? -7.957 -4.129 -13.766 1 97.81 229 ARG B N 1
ATOM 4402 C CA . ARG B 1 229 ? -8.406 -2.812 -14.211 1 97.81 229 ARG B CA 1
ATOM 4403 C C . ARG B 1 229 ? -8.492 -1.841 -13.039 1 97.81 229 ARG B C 1
ATOM 4405 O O . ARG B 1 229 ? -9.109 -2.145 -12.016 1 97.81 229 ARG B O 1
ATOM 4412 N N . VAL B 1 230 ? -7.844 -0.734 -13.133 1 97.69 230 VAL B N 1
ATOM 4413 C CA . VAL B 1 230 ? -8.008 0.341 -12.164 1 97.69 230 VAL B CA 1
ATOM 4414 C C . VAL B 1 230 ? -9.258 1.153 -12.492 1 97.69 230 VAL B C 1
ATOM 4416 O O . VAL B 1 230 ? -9.43 1.592 -13.633 1 97.69 230 VAL B O 1
ATOM 4419 N N . ASN B 1 231 ? -10.133 1.292 -11.562 1 97.69 231 ASN B N 1
ATOM 4420 C CA . ASN B 1 231 ? -11.352 2.08 -11.711 1 97.69 231 ASN B CA 1
ATOM 4421 C C . ASN B 1 231 ? -11.148 3.52 -11.25 1 97.69 231 ASN B C 1
ATOM 4423 O O . ASN B 1 231 ? -11.336 3.826 -10.07 1 97.69 231 ASN B O 1
ATOM 4427 N N . LYS B 1 232 ? -10.891 4.348 -12.211 1 97.25 232 LYS B N 1
ATOM 4428 C CA . LYS B 1 232 ? -10.469 5.711 -11.914 1 97.25 232 LYS B CA 1
ATOM 4429 C C . LYS B 1 232 ? -11.5 6.43 -11.047 1 97.25 232 LYS B C 1
ATOM 4431 O O . LYS B 1 232 ? -11.141 7.23 -10.18 1 97.25 232 LYS B O 1
ATOM 4436 N N . GLU B 1 233 ? -12.758 6.18 -11.273 1 97.31 233 GLU B N 1
ATOM 4437 C CA . GLU B 1 233 ? -13.844 6.855 -10.57 1 97.31 233 GLU B CA 1
ATOM 4438 C C . GLU B 1 233 ? -13.758 6.629 -9.07 1 97.31 233 GLU B C 1
ATOM 4440 O O . GLU B 1 233 ? -14.133 7.5 -8.281 1 97.31 233 GLU B O 1
ATOM 4445 N N . TRP B 1 234 ? -13.234 5.508 -8.688 1 97.56 234 TRP B N 1
ATOM 4446 C CA . TRP B 1 234 ? -13.18 5.18 -7.27 1 97.56 234 TRP B CA 1
ATOM 4447 C C . TRP B 1 234 ? -11.758 5.316 -6.734 1 97.56 234 TRP B C 1
ATOM 4449 O O . TRP B 1 234 ? -11.555 5.723 -5.59 1 97.56 234 TRP B O 1
ATOM 4459 N N . ALA B 1 235 ? -10.773 4.988 -7.605 1 98.12 235 ALA B N 1
ATOM 4460 C CA . ALA B 1 235 ? -9.375 5.148 -7.215 1 98.12 235 ALA B CA 1
ATOM 4461 C C . ALA B 1 235 ? -9.07 6.602 -6.867 1 98.12 235 ALA B C 1
ATOM 4463 O O . ALA B 1 235 ? -8.297 6.875 -5.945 1 98.12 235 ALA B O 1
ATOM 4464 N N . GLN B 1 236 ? -9.727 7.523 -7.551 1 98.25 236 GLN B N 1
ATOM 4465 C CA . GLN B 1 236 ? -9.438 8.938 -7.328 1 98.25 236 GLN B CA 1
ATOM 4466 C C . GLN B 1 236 ? -9.883 9.383 -5.941 1 98.25 236 GLN B C 1
ATOM 4468 O O . GLN B 1 236 ? -9.375 10.367 -5.406 1 98.25 236 GLN B O 1
ATOM 4473 N N . LEU B 1 237 ? -10.805 8.68 -5.301 1 98.12 237 LEU B N 1
ATOM 4474 C CA . LEU B 1 237 ? -11.352 9.078 -4.012 1 98.12 237 LEU B CA 1
ATOM 4475 C C . LEU B 1 237 ? -10.672 8.32 -2.875 1 98.12 237 LEU B C 1
ATOM 4477 O O . LEU B 1 237 ? -10.414 8.891 -1.812 1 98.12 237 LEU B O 1
ATOM 4481 N N . ASN B 1 238 ? -10.352 7.027 -3.172 1 97.31 238 ASN B N 1
ATOM 4482 C CA . ASN B 1 238 ? -9.938 6.184 -2.057 1 97.31 238 ASN B CA 1
ATOM 4483 C C . ASN B 1 238 ? -8.523 5.641 -2.26 1 97.31 238 ASN B C 1
ATOM 4485 O O . ASN B 1 238 ? -7.91 5.129 -1.321 1 97.31 238 ASN B O 1
ATOM 4489 N N . GLY B 1 239 ? -7.965 5.785 -3.426 1 97.38 239 GLY B N 1
ATOM 4490 C CA . GLY B 1 239 ? -6.652 5.234 -3.717 1 97.38 239 GLY B CA 1
ATOM 4491 C C . GLY B 1 239 ? -6.668 3.734 -3.926 1 97.38 239 GLY B C 1
ATOM 4492 O O . GLY B 1 239 ? -7.688 3.08 -3.697 1 97.38 239 GLY B O 1
ATOM 4493 N N . VAL B 1 240 ? -5.566 3.191 -4.305 1 96.75 240 VAL B N 1
ATOM 4494 C CA . VAL B 1 240 ? -5.453 1.771 -4.625 1 96.75 240 V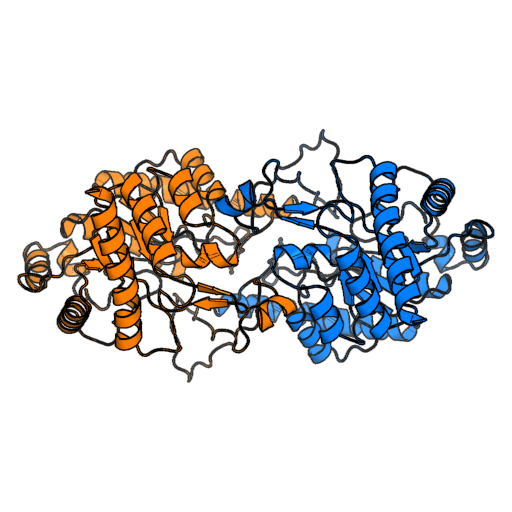AL B CA 1
ATOM 4495 C C . VAL B 1 240 ? -5.262 0.966 -3.342 1 96.75 240 VAL B C 1
ATOM 4497 O O . VAL B 1 240 ? -5.324 -0.265 -3.359 1 96.75 240 VAL B O 1
ATOM 4500 N N . LEU B 1 241 ? -5.016 1.617 -2.166 1 95.69 241 LEU B N 1
ATOM 4501 C CA . LEU B 1 241 ? -4.945 0.994 -0.848 1 95.69 241 LEU B CA 1
ATOM 4502 C C . LEU B 1 241 ? -6.289 1.081 -0.132 1 95.69 241 LEU B C 1
ATOM 4504 O O . LEU B 1 241 ? -6.398 1.723 0.915 1 95.69 241 LEU B O 1
ATOM 4508 N N . ASP B 1 242 ? -7.348 0.442 -0.601 1 89.62 242 ASP B N 1
ATOM 4509 C CA . ASP B 1 242 ? -8.734 0.559 -0.152 1 89.62 242 ASP B CA 1
ATOM 4510 C C . ASP B 1 242 ? -9.109 -0.599 0.769 1 89.62 242 ASP B C 1
ATOM 4512 O O . ASP B 1 242 ? -8.922 -1.766 0.417 1 89.62 242 ASP B O 1
ATOM 4516 N N . ASN B 1 243 ? -9.633 -0.329 1.993 1 90.81 243 ASN B N 1
ATOM 4517 C CA . ASN B 1 243 ? -10.008 -1.314 3 1 90.81 243 ASN B CA 1
ATOM 4518 C C . ASN B 1 243 ? -11.523 -1.478 3.08 1 90.81 243 ASN B C 1
ATOM 4520 O O . ASN B 1 243 ? -12.055 -1.943 4.094 1 90.81 243 ASN B O 1
ATOM 4524 N N . SER B 1 244 ? -12.227 -1.098 2.004 1 93.56 244 SER B N 1
ATOM 4525 C CA . SER B 1 244 ? -13.688 -1.09 2.061 1 93.56 244 SER B CA 1
ATOM 4526 C C . SER B 1 244 ? -14.258 -2.486 1.825 1 93.56 244 SER B C 1
ATOM 4528 O O . SER B 1 244 ? -15.367 -2.629 1.314 1 93.56 244 SER B O 1
ATOM 4530 N N . PHE B 1 245 ? -13.523 -3.496 2.273 1 96.06 245 PHE B N 1
ATOM 4531 C CA . PHE B 1 245 ? -13.961 -4.883 2.17 1 96.06 245 PHE B CA 1
ATOM 4532 C C . PHE B 1 245 ? -15.047 -5.188 3.193 1 96.06 245 PHE B C 1
ATOM 4534 O O . PHE B 1 245 ? -15.102 -4.562 4.254 1 96.06 245 PHE B O 1
ATOM 4541 N N . ARG B 1 246 ? -15.898 -6.113 2.838 1 96.38 246 ARG B N 1
ATOM 4542 C CA . ARG B 1 246 ? -16.953 -6.527 3.75 1 96.38 246 ARG B CA 1
ATOM 4543 C C . ARG B 1 246 ? -16.703 -7.934 4.285 1 96.38 246 ARG B C 1
ATOM 4545 O O . ARG B 1 246 ? -16.406 -8.852 3.514 1 96.38 246 ARG B O 1
ATOM 4552 N N . ARG B 1 247 ? -16.844 -8.07 5.543 1 97.06 247 ARG B N 1
ATOM 4553 C CA . ARG B 1 247 ? -16.766 -9.391 6.164 1 97.06 247 ARG B CA 1
ATOM 4554 C C . ARG B 1 247 ? -17.953 -10.258 5.742 1 97.06 247 ARG B C 1
ATOM 4556 O O . ARG B 1 247 ? -19.109 -9.836 5.828 1 97.06 247 ARG B O 1
ATOM 4563 N N . LEU B 1 248 ? -17.672 -11.414 5.344 1 97 248 LEU B N 1
ATOM 4564 C CA . LEU B 1 248 ? -18.734 -12.352 4.992 1 97 248 LEU B CA 1
ATOM 4565 C C . LEU B 1 248 ? -19.234 -13.094 6.227 1 97 248 LEU B C 1
ATOM 4567 O O . LEU B 1 248 ? -18.438 -13.5 7.078 1 97 248 LEU B O 1
ATOM 4571 N N . ASP B 1 249 ? -20.531 -13.219 6.293 1 96 249 ASP B N 1
ATOM 4572 C CA . ASP B 1 249 ? -21.172 -13.969 7.367 1 96 249 ASP B CA 1
ATOM 4573 C C . ASP B 1 249 ? -20.953 -15.469 7.188 1 96 249 ASP B C 1
ATOM 4575 O O . ASP B 1 249 ? -20.906 -15.969 6.059 1 96 249 ASP B O 1
ATOM 4579 N N . PRO B 1 250 ? -20.875 -16.141 8.297 1 94.5 250 PRO B N 1
ATOM 4580 C CA . PRO B 1 250 ? -20.688 -17.578 8.203 1 94.5 250 PRO B CA 1
ATOM 4581 C C . PRO B 1 250 ? -21.766 -18.266 7.359 1 94.5 250 PRO B C 1
ATOM 4583 O O . PRO B 1 250 ? -21.531 -19.359 6.828 1 94.5 250 PRO B O 1
ATOM 4586 N N . SER B 1 251 ? -22.922 -17.656 7.227 1 96.81 251 SER B N 1
ATOM 4587 C CA . SER B 1 251 ? -24.016 -18.234 6.445 1 96.81 251 SER B CA 1
ATOM 4588 C C . SER B 1 251 ? -23.828 -17.984 4.953 1 96.81 251 SER B C 1
ATOM 4590 O O . SER B 1 251 ? -24.5 -18.578 4.121 1 96.81 251 SER B O 1
ATOM 4592 N N . GLU B 1 252 ? -22.891 -17.125 4.59 1 96.25 252 GLU B N 1
ATOM 4593 C CA . GLU B 1 252 ? -22.609 -16.828 3.189 1 96.25 252 GLU B CA 1
ATOM 4594 C C . GLU B 1 252 ? -21.578 -17.797 2.613 1 96.25 252 GLU B C 1
ATOM 4596 O O . GL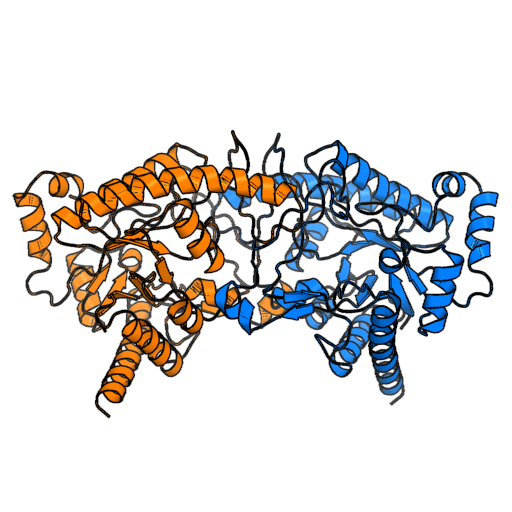U B 1 252 ? -20.922 -18.531 3.357 1 96.25 252 GLU B O 1
ATOM 4601 N N . ASN B 1 253 ? -21.594 -17.906 1.292 1 92.25 253 ASN B N 1
ATOM 4602 C CA . ASN B 1 253 ? -20.547 -18.688 0.63 1 92.25 253 ASN B CA 1
ATOM 4603 C C . ASN B 1 253 ? -19.188 -18.016 0.746 1 92.25 253 ASN B C 1
ATOM 4605 O O . ASN B 1 253 ? -18.969 -16.938 0.206 1 92.25 253 ASN B O 1
ATOM 4609 N N . ARG B 1 254 ? -18.375 -18.75 1.518 1 94.12 254 ARG B N 1
ATOM 4610 C CA . ARG B 1 254 ? -17.078 -18.141 1.801 1 94.12 254 ARG B CA 1
ATOM 4611 C C . ARG B 1 254 ? -15.938 -19.062 1.416 1 94.12 254 ARG B C 1
ATOM 4613 O O . ARG B 1 254 ? -16.094 -20.297 1.452 1 94.12 254 ARG B O 1
ATOM 4620 N N . THR B 1 255 ? -14.758 -18.469 1.042 1 94.44 255 THR B N 1
ATOM 4621 C CA . THR B 1 255 ? -13.539 -19.203 0.732 1 94.44 255 THR B CA 1
ATOM 4622 C C . THR B 1 255 ? -12.594 -19.203 1.927 1 94.44 255 THR B C 1
ATOM 4624 O O . THR B 1 255 ? -12.18 -18.141 2.402 1 94.44 255 THR B O 1
ATOM 4627 N N . ASN B 1 256 ? -12.281 -20.375 2.406 1 95.81 256 ASN B N 1
ATOM 4628 C CA . ASN B 1 256 ? -11.328 -20.484 3.504 1 95.81 256 ASN B CA 1
ATOM 4629 C C . ASN B 1 256 ? -9.891 -20.312 3.021 1 95.81 256 ASN B C 1
ATOM 4631 O O . ASN B 1 256 ? -9.523 -20.844 1.968 1 95.81 256 ASN B O 1
ATOM 4635 N N . LEU B 1 257 ? -9.094 -19.578 3.766 1 95.38 257 LEU B N 1
ATOM 4636 C CA . LEU B 1 257 ? -7.723 -19.281 3.371 1 95.38 257 LEU B CA 1
ATOM 4637 C C . LEU B 1 257 ? -6.73 -19.969 4.305 1 95.38 257 LEU B C 1
ATOM 4639 O O . LEU B 1 257 ? -5.523 -19.703 4.23 1 95.38 257 LEU B O 1
ATOM 4643 N N . GLY B 1 258 ? -7.184 -20.828 5.152 1 94.81 258 GLY B N 1
ATOM 4644 C CA . GLY B 1 258 ? -6.383 -21.516 6.16 1 94.81 258 GLY B CA 1
ATOM 4645 C C . GLY B 1 258 ? -6.836 -21.219 7.578 1 94.81 258 GLY B C 1
ATOM 4646 O O . GLY B 1 258 ? -7.172 -20.078 7.906 1 94.81 258 GLY B O 1
ATOM 4647 N N . GLY B 1 259 ? -6.797 -22.234 8.383 1 94.75 259 GLY B N 1
ATOM 4648 C CA . GLY B 1 259 ? -7.238 -22.047 9.758 1 94.75 259 GLY B CA 1
ATOM 4649 C C . GLY B 1 259 ? -8.625 -21.438 9.859 1 94.75 259 GLY B C 1
ATOM 4650 O O . GLY B 1 259 ? -9.57 -21.922 9.242 1 94.75 259 GLY B O 1
ATOM 4651 N N . ASP B 1 260 ? -8.727 -20.406 10.617 1 94.69 260 ASP B N 1
ATOM 4652 C CA . ASP B 1 260 ? -10.008 -19.75 10.844 1 94.69 260 ASP B CA 1
ATOM 4653 C C . ASP B 1 260 ? -10.117 -18.469 10.023 1 94.69 260 ASP B C 1
ATOM 4655 O O . ASP B 1 260 ? -10.914 -17.578 10.352 1 94.69 260 ASP B O 1
ATOM 4659 N N . GLU B 1 261 ? -9.344 -18.359 8.984 1 96.88 261 GLU B N 1
ATOM 4660 C CA . GLU B 1 261 ? -9.352 -17.156 8.156 1 96.88 261 GLU B CA 1
ATOM 4661 C C . GLU B 1 261 ? -10.078 -17.391 6.84 1 96.88 261 GLU B C 1
ATOM 4663 O O . GLU B 1 261 ? -9.969 -18.469 6.25 1 96.88 261 GLU B O 1
ATOM 4668 N N . TRP B 1 262 ? -10.766 -16.375 6.41 1 97.75 262 TRP B N 1
ATOM 4669 C CA . TRP B 1 262 ? -11.617 -16.438 5.227 1 97.75 262 TRP B CA 1
ATOM 4670 C C . TRP B 1 262 ? -11.398 -15.219 4.336 1 97.75 262 TRP B C 1
ATOM 4672 O O . TRP B 1 262 ? -11.047 -14.141 4.82 1 97.75 262 TRP B O 1
ATOM 4682 N N . ALA B 1 263 ? -11.594 -15.406 3.012 1 96.44 263 ALA B N 1
ATOM 4683 C CA . ALA B 1 263 ? -11.594 -14.266 2.1 1 96.44 263 ALA B CA 1
ATOM 4684 C C . ALA B 1 263 ? -12.773 -13.336 2.381 1 96.44 263 ALA B C 1
ATOM 4686 O O . ALA B 1 263 ? -13.883 -13.797 2.658 1 96.44 263 ALA B O 1
ATOM 4687 N N . ASN B 1 264 ? -12.555 -12.023 2.305 1 97.38 264 ASN B N 1
ATOM 4688 C CA . ASN B 1 264 ? -13.625 -11.047 2.436 1 97.38 264 ASN B CA 1
ATOM 4689 C C . ASN B 1 264 ? -14.25 -10.711 1.084 1 97.38 264 ASN B C 1
ATOM 4691 O O . ASN B 1 264 ? -13.734 -11.125 0.041 1 97.38 264 ASN B O 1
ATOM 4695 N N . GLU B 1 265 ? -15.398 -10.094 1.154 1 95.94 265 GLU B N 1
ATOM 4696 C CA . GLU B 1 265 ? -16.016 -9.617 -0.081 1 95.94 265 GLU B CA 1
ATOM 4697 C C . GLU B 1 265 ? -15.289 -8.383 -0.608 1 95.94 265 GLU B C 1
ATOM 4699 O O . GLU B 1 265 ? -15.023 -7.438 0.143 1 95.94 265 GLU B O 1
ATOM 4704 N N . TRP B 1 266 ? -15.039 -8.422 -1.874 1 94.38 266 TRP B N 1
ATOM 4705 C CA . TRP B 1 266 ? -14.383 -7.309 -2.551 1 94.38 266 TRP B CA 1
ATOM 4706 C C . TRP B 1 266 ? -15.234 -6.047 -2.48 1 94.38 266 TRP B C 1
ATOM 4708 O O . TRP B 1 266 ? -16.469 -6.121 -2.5 1 94.38 266 TRP B O 1
ATOM 4718 N N . PRO B 1 267 ? -14.523 -4.836 -2.367 1 93.31 267 PRO B N 1
ATOM 4719 C CA . PRO B 1 267 ? -15.312 -3.6 -2.34 1 93.31 267 PRO B CA 1
ATOM 4720 C C . PRO B 1 267 ? -16.234 -3.461 -3.551 1 93.31 267 PRO B C 1
ATOM 4722 O O . PRO B 1 267 ? -15.844 -3.809 -4.668 1 93.31 267 PRO B O 1
ATOM 4725 N N . LYS B 1 268 ? -17.453 -2.971 -3.328 1 91.06 268 LYS B N 1
ATOM 4726 C CA . LYS B 1 268 ? -18.391 -2.723 -4.426 1 91.06 268 LYS B CA 1
ATOM 4727 C C . LYS B 1 268 ? -17.906 -1.58 -5.312 1 91.06 268 LYS B C 1
ATOM 4729 O O . LYS B 1 268 ? -17.922 -1.693 -6.539 1 91.06 268 LYS B O 1
ATOM 4734 N N . ASN B 1 269 ? -17.531 -0.461 -4.715 1 94.12 269 ASN B N 1
ATOM 4735 C CA . ASN B 1 269 ? -16.906 0.674 -5.391 1 94.12 269 ASN B CA 1
ATOM 4736 C C . ASN B 1 269 ? -15.383 0.609 -5.305 1 94.12 269 ASN B C 1
ATOM 4738 O O . ASN B 1 269 ? -14.758 1.483 -4.707 1 94.12 269 ASN B O 1
ATOM 4742 N N . SER B 1 270 ? -14.883 -0.475 -6.055 1 95.5 270 SER B N 1
ATOM 4743 C CA . SER B 1 270 ? -13.484 -0.832 -5.859 1 95.5 270 SER B CA 1
ATOM 4744 C C . SER B 1 270 ? -12.562 0.074 -6.672 1 95.5 270 SER B C 1
ATOM 4746 O O . SER B 1 270 ? -12.891 0.445 -7.805 1 95.5 270 SER B O 1
ATOM 4748 N N . ALA B 1 271 ? -11.438 0.357 -6.102 1 96.88 271 ALA B N 1
ATOM 4749 C CA . ALA B 1 271 ? -10.406 1.123 -6.801 1 96.88 271 ALA B CA 1
ATOM 4750 C C . ALA B 1 271 ? -9.82 0.326 -7.961 1 96.88 271 ALA B C 1
ATOM 4752 O O . ALA B 1 271 ? -9.352 0.903 -8.945 1 96.88 271 ALA B O 1
ATOM 4753 N N . TRP B 1 272 ? -9.883 -0.95 -7.867 1 96.81 272 TRP B N 1
ATOM 4754 C CA . TRP B 1 272 ? -9.43 -1.83 -8.938 1 96.81 272 TRP B CA 1
ATOM 4755 C C . TRP B 1 272 ? -10.047 -3.217 -8.805 1 96.81 272 TRP B C 1
ATOM 4757 O O . TRP B 1 272 ? -10.477 -3.609 -7.715 1 96.81 272 TRP B O 1
ATOM 4767 N N . ASP B 1 273 ? -10.133 -3.928 -9.938 1 96.81 273 ASP B N 1
ATOM 4768 C CA . ASP B 1 273 ? -10.719 -5.266 -9.984 1 96.81 273 ASP B CA 1
ATOM 4769 C C . ASP B 1 273 ? -9.844 -6.215 -10.805 1 96.81 273 ASP B C 1
ATOM 4771 O O . ASP B 1 273 ? -9.18 -5.797 -11.75 1 96.81 273 ASP B O 1
ATOM 4775 N N . PHE B 1 274 ? -9.883 -7.434 -10.336 1 97.19 274 PHE B N 1
ATOM 4776 C CA . PHE B 1 274 ? -9.453 -8.469 -11.266 1 97.19 274 PHE B CA 1
ATOM 4777 C C . PHE B 1 274 ? -10.43 -8.594 -12.43 1 97.19 274 PHE B C 1
ATOM 4779 O O . PHE B 1 274 ? -11.641 -8.672 -12.227 1 97.19 274 PHE B O 1
ATOM 4786 N N . VAL B 1 275 ? -9.867 -8.609 -13.617 1 98.38 275 VAL B N 1
ATOM 4787 C CA . VAL B 1 275 ? -10.719 -8.711 -14.797 1 98.38 275 VAL B CA 1
ATOM 4788 C C . VAL B 1 275 ? -10.133 -9.727 -15.773 1 98.38 275 VAL B C 1
ATOM 4790 O O . VAL B 1 275 ? -8.969 -10.117 -15.656 1 98.38 275 VAL B O 1
ATOM 4793 N N . ALA B 1 276 ? -10.953 -10.203 -16.656 1 98.56 276 ALA B N 1
ATOM 4794 C CA . ALA B 1 276 ? -10.461 -11.086 -17.703 1 98.56 276 ALA B CA 1
ATOM 4795 C C . ALA B 1 276 ? -9.43 -10.383 -18.578 1 98.56 276 ALA B C 1
ATOM 4797 O O . ALA B 1 276 ? -9.5 -9.164 -18.781 1 98.56 276 ALA B O 1
ATOM 4798 N N . LEU B 1 277 ? -8.461 -11.195 -19.078 1 98.69 277 LEU B N 1
ATOM 4799 C CA . LEU B 1 277 ? -7.52 -10.625 -20.031 1 98.69 277 LEU B CA 1
ATOM 4800 C C . LEU B 1 277 ? -8.258 -9.875 -21.141 1 98.69 277 LEU B C 1
ATOM 4802 O O . LEU B 1 277 ? -9.266 -10.359 -21.656 1 98.69 277 LEU B O 1
ATOM 4806 N N . GLY B 1 278 ? -7.688 -8.703 -21.516 1 98.25 278 GLY B N 1
ATOM 4807 C CA . GLY B 1 278 ? -8.312 -7.895 -22.547 1 98.25 278 GLY B CA 1
ATOM 4808 C C . GLY B 1 278 ? -9.172 -6.773 -21.984 1 98.25 278 GLY B C 1
ATOM 4809 O O . GLY B 1 278 ? -9.484 -5.816 -22.688 1 98.25 278 GLY B O 1
ATOM 4810 N N . ARG B 1 279 ? -9.547 -6.902 -20.75 1 98.19 279 ARG B N 1
ATOM 4811 C CA . ARG B 1 279 ? -10.43 -5.91 -20.156 1 98.19 279 ARG B CA 1
ATOM 4812 C C . ARG B 1 279 ? -9.641 -4.887 -19.344 1 98.19 279 ARG B C 1
ATOM 4814 O O . ARG B 1 279 ? -10.156 -3.816 -19.016 1 98.19 279 ARG B O 1
ATOM 4821 N N . GLY B 1 280 ? -8.484 -5.191 -18.953 1 98.19 280 GLY B N 1
ATOM 4822 C CA . GLY B 1 280 ? -7.555 -4.234 -18.375 1 98.19 280 GLY B CA 1
ATOM 4823 C C . GLY B 1 280 ? -6.484 -3.771 -19.344 1 98.19 280 GLY B C 1
ATOM 4824 O O . GLY B 1 280 ? -6.164 -2.582 -19.391 1 98.19 280 GLY B O 1
ATOM 4825 N N . HIS B 1 281 ? -5.98 -4.691 -20.094 1 98.62 281 HIS B N 1
ATOM 4826 C CA . HIS B 1 281 ? -4.926 -4.465 -21.062 1 98.62 281 HIS B CA 1
ATOM 4827 C C . HIS B 1 281 ? -5.219 -5.199 -22.375 1 98.62 281 HIS B C 1
ATOM 4829 O O . HIS B 1 281 ? -5.703 -6.332 -22.359 1 98.62 281 HIS B O 1
ATOM 4835 N N . ASP B 1 282 ? -4.891 -4.629 -23.484 1 98.5 282 ASP B N 1
ATOM 4836 C CA . ASP B 1 282 ? -5.352 -5.137 -24.766 1 98.5 282 ASP B CA 1
ATOM 4837 C C . ASP B 1 282 ? -4.391 -6.188 -25.328 1 98.5 282 ASP B C 1
ATOM 4839 O O . ASP B 1 282 ? -3.385 -6.512 -24.688 1 98.5 282 ASP B O 1
ATOM 4843 N N . VAL B 1 283 ? -4.742 -6.762 -26.453 1 98.81 283 VAL B N 1
ATOM 4844 C CA . VAL B 1 283 ? -3.992 -7.836 -27.094 1 98.81 283 VAL B CA 1
ATOM 4845 C C . VAL B 1 283 ? -2.561 -7.375 -27.359 1 98.81 283 VAL B C 1
ATOM 4847 O O . VAL B 1 283 ? -1.613 -8.148 -27.203 1 98.81 283 VAL B O 1
ATOM 4850 N N . ALA B 1 284 ? -2.389 -6.137 -27.766 1 98.75 284 ALA B N 1
ATOM 4851 C CA . ALA B 1 284 ? -1.06 -5.605 -28.047 1 98.75 284 ALA B CA 1
ATOM 4852 C C . ALA B 1 284 ? -0.167 -5.656 -26.812 1 98.75 284 ALA B C 1
ATOM 4854 O O . ALA B 1 284 ? 1.008 -6.02 -26.906 1 98.75 284 ALA B O 1
ATOM 4855 N N . TYR B 1 285 ? -0.741 -5.277 -25.688 1 98.75 285 TYR B N 1
ATOM 4856 C CA . TYR B 1 285 ? 0.025 -5.348 -24.453 1 98.75 285 TYR B CA 1
ATOM 4857 C C . TYR B 1 285 ? 0.447 -6.781 -24.156 1 98.75 285 TYR B C 1
ATOM 4859 O O . TYR B 1 285 ? 1.612 -7.039 -23.844 1 98.75 285 TYR B O 1
ATOM 4867 N N . TRP B 1 286 ? -0.478 -7.699 -24.188 1 98.88 286 TRP B N 1
ATOM 4868 C CA . TRP B 1 286 ? -0.197 -9.086 -23.828 1 98.88 286 TRP B CA 1
ATOM 4869 C C . TRP B 1 286 ? 0.762 -9.719 -24.844 1 98.88 286 TRP B C 1
ATOM 4871 O O . TRP B 1 286 ? 1.505 -10.641 -24.5 1 98.88 286 TRP B O 1
ATOM 4881 N N . THR B 1 287 ? 0.765 -9.219 -26.109 1 98.88 287 THR B N 1
ATOM 4882 C CA . THR B 1 287 ? 1.77 -9.656 -27.078 1 98.88 287 THR B CA 1
ATOM 4883 C C . THR B 1 287 ? 3.172 -9.297 -26.594 1 98.88 287 THR B C 1
ATOM 4885 O O . THR B 1 287 ? 4.074 -10.141 -26.609 1 98.88 287 THR B O 1
ATOM 4888 N N . GLU B 1 288 ? 3.336 -8.055 -26.156 1 98.81 288 GLU B N 1
ATOM 4889 C CA . GLU B 1 288 ? 4.637 -7.613 -25.656 1 98.81 288 GLU B CA 1
ATOM 4890 C C . GLU B 1 288 ? 5.008 -8.336 -24.359 1 98.81 288 GLU B C 1
ATOM 4892 O O . GLU B 1 288 ? 6.184 -8.609 -24.109 1 98.81 288 GLU B O 1
ATOM 4897 N N . PHE B 1 289 ? 3.986 -8.633 -23.547 1 98.81 289 PHE B N 1
ATOM 4898 C CA . PHE B 1 289 ? 4.188 -9.414 -22.328 1 98.81 289 PHE B CA 1
ATOM 4899 C C . PHE B 1 289 ? 4.762 -10.789 -22.672 1 98.81 289 PHE B C 1
ATOM 4901 O O . PHE B 1 289 ? 5.773 -11.195 -22.094 1 98.81 289 PHE B O 1
ATOM 4908 N N . LEU B 1 290 ? 4.137 -11.445 -23.578 1 98.88 290 LEU B N 1
ATOM 4909 C CA . LEU B 1 290 ? 4.602 -12.758 -24.016 1 98.88 290 LEU B CA 1
ATOM 4910 C C . LEU B 1 290 ? 5.973 -12.664 -24.672 1 98.88 290 LEU B C 1
ATOM 4912 O O . LEU B 1 290 ? 6.809 -13.555 -24.516 1 98.88 290 LEU B O 1
ATOM 4916 N N . ARG B 1 291 ? 6.207 -11.602 -25.438 1 98.81 291 ARG B N 1
ATOM 4917 C CA . ARG B 1 291 ? 7.508 -11.391 -26.062 1 98.81 291 ARG B CA 1
ATOM 4918 C C . ARG B 1 291 ? 8.609 -11.281 -25.016 1 98.81 291 ARG B C 1
ATOM 4920 O O . ARG B 1 291 ? 9.695 -11.844 -25.188 1 98.81 291 ARG B O 1
ATOM 4927 N N . ALA B 1 292 ? 8.344 -10.508 -24 1 98.88 292 ALA B N 1
ATOM 4928 C CA . ALA B 1 292 ? 9.312 -10.375 -22.906 1 98.88 292 ALA B CA 1
ATOM 4929 C C . ALA B 1 292 ? 9.609 -11.727 -22.266 1 98.88 292 ALA B C 1
ATOM 4931 O O . ALA B 1 292 ? 10.773 -12.055 -22 1 98.88 292 ALA B O 1
ATOM 4932 N N . LEU B 1 293 ? 8.578 -12.5 -21.969 1 98.81 293 LEU B N 1
ATOM 4933 C CA . LEU B 1 293 ? 8.758 -13.82 -21.391 1 98.81 293 LEU B CA 1
ATOM 4934 C C . LEU B 1 293 ? 9.547 -14.734 -22.328 1 98.81 293 LEU B C 1
ATOM 4936 O O . LEU B 1 293 ? 10.383 -15.516 -21.875 1 98.81 293 LEU B O 1
ATOM 4940 N N . HIS B 1 294 ? 9.25 -14.625 -23.594 1 98.69 294 HIS B N 1
ATOM 4941 C CA . HIS B 1 294 ? 9.961 -15.406 -24.609 1 98.69 294 HIS B CA 1
ATOM 4942 C C . HIS B 1 294 ? 11.453 -15.117 -24.578 1 98.69 294 HIS B C 1
ATOM 4944 O O . HIS B 1 294 ? 12.273 -16.016 -24.75 1 98.69 294 HIS B O 1
ATOM 4950 N N . ARG B 1 295 ? 11.812 -13.875 -24.422 1 98.31 295 ARG B N 1
ATOM 4951 C CA . ARG B 1 295 ? 13.219 -13.5 -24.344 1 98.31 295 ARG B CA 1
ATOM 4952 C C . ARG B 1 295 ? 13.906 -14.18 -23.172 1 98.31 295 ARG B C 1
ATOM 4954 O O . ARG B 1 295 ? 15.086 -14.523 -23.234 1 98.31 295 ARG B O 1
ATOM 4961 N N . VAL B 1 296 ? 13.195 -14.375 -22.125 1 98.56 296 VAL B N 1
ATOM 4962 C CA . VAL B 1 296 ? 13.758 -15.008 -20.922 1 98.56 296 VAL B CA 1
ATOM 4963 C C . VAL B 1 296 ? 13.852 -16.516 -21.141 1 98.56 296 VAL B C 1
ATOM 4965 O O . VAL B 1 296 ? 14.898 -17.125 -20.875 1 98.56 296 VAL B O 1
ATOM 4968 N N . ASP B 1 297 ? 12.797 -17.094 -21.578 1 98.12 297 ASP B N 1
ATOM 4969 C CA . ASP B 1 297 ? 12.672 -18.531 -21.828 1 98.12 297 ASP B CA 1
ATOM 4970 C C . ASP B 1 297 ? 11.602 -18.812 -22.875 1 98.12 297 ASP B C 1
ATOM 4972 O O . ASP B 1 297 ? 10.406 -18.703 -22.594 1 98.12 297 ASP B O 1
ATOM 4976 N N . PRO B 1 298 ? 12.008 -19.266 -24.047 1 97.44 298 PRO B N 1
ATOM 4977 C CA . PRO B 1 298 ? 11.031 -19.531 -25.094 1 97.44 298 PRO B CA 1
ATOM 4978 C C . PRO B 1 298 ? 10.039 -20.641 -24.719 1 97.44 298 PRO B C 1
ATOM 4980 O O . PRO B 1 298 ? 9.008 -20.797 -25.375 1 97.44 298 PRO B O 1
ATOM 4983 N N . ASN B 1 299 ? 10.391 -21.406 -23.672 1 96.38 299 ASN B N 1
ATOM 4984 C CA . ASN B 1 299 ? 9.516 -22.484 -23.219 1 96.38 299 ASN B CA 1
ATOM 4985 C C . ASN B 1 299 ? 8.797 -22.125 -21.922 1 96.38 299 ASN B C 1
ATOM 4987 O O . ASN B 1 299 ? 8.344 -23 -21.203 1 96.38 299 ASN B O 1
ATOM 4991 N N . MET B 1 300 ? 8.734 -20.859 -21.609 1 98.06 300 MET B N 1
ATOM 4992 C CA . MET B 1 300 ? 8.07 -20.391 -20.391 1 98.06 300 MET B CA 1
ATOM 4993 C C . MET B 1 300 ? 6.629 -20.891 -20.328 1 98.06 300 MET B C 1
ATOM 4995 O O . MET B 1 300 ? 5.918 -20.875 -21.344 1 98.06 300 MET B O 1
ATOM 4999 N N . LEU B 1 301 ? 6.262 -21.406 -19.188 1 98.5 301 LEU B N 1
ATOM 5000 C CA . LEU B 1 301 ? 4.867 -21.75 -18.938 1 98.5 301 LEU B CA 1
ATOM 5001 C C . LEU B 1 301 ? 4.059 -20.531 -18.547 1 98.5 301 LEU B C 1
ATOM 5003 O O . LEU B 1 301 ? 4.387 -19.859 -17.562 1 98.5 301 LEU B O 1
ATOM 5007 N N . VAL B 1 302 ? 3.025 -20.172 -19.297 1 98.88 302 VAL B N 1
ATOM 5008 C CA . VAL B 1 302 ? 2.172 -19.016 -19.062 1 98.88 302 VAL B CA 1
ATOM 5009 C C . VAL B 1 302 ? 0.734 -19.469 -18.828 1 98.88 302 VAL B C 1
ATOM 5011 O O . VAL B 1 302 ? 0.043 -19.875 -19.781 1 98.88 302 VAL B O 1
ATOM 5014 N N . ASN B 1 303 ? 0.291 -19.438 -17.609 1 98.94 303 ASN B N 1
ATOM 5015 C CA . ASN B 1 303 ? -1.046 -19.906 -17.266 1 98.94 303 ASN B CA 1
ATOM 5016 C C . ASN B 1 303 ? -1.987 -18.75 -16.969 1 98.94 303 ASN B C 1
ATOM 5018 O O . ASN B 1 303 ? -1.634 -17.828 -16.219 1 98.94 303 ASN B O 1
ATOM 5022 N N . ILE B 1 304 ? -3.199 -18.766 -17.562 1 98.94 304 ILE B N 1
ATOM 5023 C CA . ILE B 1 304 ? -4.238 -17.812 -17.219 1 98.94 304 ILE B CA 1
ATOM 5024 C C . ILE B 1 304 ? -4.719 -18.047 -15.789 1 98.94 304 ILE B C 1
ATOM 5026 O O . ILE B 1 304 ? -4.945 -19.188 -15.383 1 98.94 304 ILE B O 1
ATOM 5030 N N . GLU B 1 305 ? -4.723 -17.047 -14.992 1 98.56 305 GLU B N 1
ATOM 5031 C CA . GLU B 1 305 ? -5.434 -17.016 -13.719 1 98.56 305 GLU B CA 1
ATOM 5032 C C . GLU B 1 305 ? -6.641 -16.094 -13.789 1 98.56 305 GLU B C 1
ATOM 5034 O O . GLU B 1 305 ? -6.484 -14.867 -13.82 1 98.56 305 GLU B O 1
ATOM 5039 N N . HIS B 1 306 ? -7.785 -16.688 -13.812 1 97.44 306 HIS B N 1
ATOM 5040 C CA . HIS B 1 306 ? -9 -15.914 -14.039 1 97.44 306 HIS B CA 1
ATOM 5041 C C . HIS B 1 306 ? -9.758 -15.68 -12.734 1 97.44 306 HIS B C 1
ATOM 5043 O O . HIS B 1 306 ? -10.094 -16.641 -12.031 1 97.44 306 HIS B O 1
ATOM 5049 N N . GLU B 1 307 ? -10.039 -14.359 -12.438 1 95.12 307 GLU B N 1
ATOM 5050 C CA . GLU B 1 307 ? -10.766 -14.023 -11.219 1 95.12 307 GLU B CA 1
ATOM 5051 C C . GLU B 1 307 ? -11.734 -12.859 -11.453 1 95.12 307 GLU B C 1
ATOM 5053 O O . GLU B 1 307 ? -12.023 -12.094 -10.531 1 95.12 307 GLU B O 1
ATOM 5058 N N . ASP B 1 308 ? -12.156 -12.672 -12.727 1 95.94 308 ASP B N 1
ATOM 5059 C CA . ASP B 1 308 ? -13.188 -11.68 -13.031 1 95.94 308 ASP B CA 1
ATOM 5060 C C . ASP B 1 308 ? -14.562 -12.148 -12.555 1 95.94 308 ASP B C 1
ATOM 5062 O O . ASP B 1 308 ? -15.188 -13 -13.195 1 95.94 308 ASP B O 1
ATOM 5066 N N . VAL B 1 309 ? -15.094 -11.539 -11.586 1 91.62 309 VAL B N 1
ATOM 5067 C CA . VAL B 1 309 ? -16.312 -12.023 -10.953 1 91.62 309 VAL B CA 1
ATOM 5068 C C . VAL B 1 309 ? -17.531 -11.531 -11.727 1 91.62 309 VAL B C 1
ATOM 5070 O O . VAL B 1 309 ? -18.656 -11.945 -11.453 1 91.62 309 VAL B O 1
ATOM 5073 N N . SER B 1 310 ? -17.25 -10.648 -12.664 1 94.31 310 SER B N 1
ATOM 5074 C CA . SER B 1 310 ? -18.375 -10.141 -13.461 1 94.31 310 SER B CA 1
ATOM 5075 C C . SER B 1 310 ? -18.75 -11.125 -14.57 1 94.31 310 SER B C 1
ATOM 5077 O O . SER B 1 310 ? -19.766 -10.953 -15.234 1 94.31 310 SER B O 1
ATOM 5079 N N . LEU B 1 311 ? -17.953 -12.227 -14.766 1 96.56 311 LEU B N 1
ATOM 5080 C CA . LEU B 1 311 ? -18.203 -13.219 -15.805 1 96.56 311 LEU B CA 1
ATOM 5081 C C . LEU B 1 311 ? -18.391 -14.609 -15.195 1 96.56 311 LEU B C 1
ATOM 5083 O O . LEU B 1 311 ? -17.875 -14.898 -14.117 1 96.56 311 LEU B O 1
ATOM 5087 N N . GLY B 1 312 ? -19.125 -15.43 -15.93 1 96.25 312 GLY B N 1
ATOM 5088 C CA . GLY B 1 312 ? -19.109 -16.844 -15.578 1 96.25 312 GLY B CA 1
ATOM 5089 C C . GLY B 1 312 ? -17.75 -17.484 -15.711 1 96.25 312 GLY B C 1
ATOM 5090 O O . GLY B 1 312 ? -16.875 -16.969 -16.422 1 96.25 312 GLY B O 1
ATOM 5091 N N . ARG B 1 313 ? -17.578 -18.625 -15.086 1 96.5 313 ARG B N 1
ATOM 5092 C CA . ARG B 1 313 ? -16.281 -19.281 -15.047 1 96.5 313 ARG B CA 1
ATOM 5093 C C . ARG B 1 313 ? -15.773 -19.578 -16.453 1 96.5 313 ARG B C 1
ATOM 5095 O O . ARG B 1 313 ? -14.734 -19.062 -16.875 1 96.5 313 ARG B O 1
ATOM 5102 N N . GLU B 1 314 ? -16.547 -20.312 -17.219 1 97.31 314 GLU B N 1
ATOM 5103 C CA . GLU B 1 314 ? -16.094 -20.703 -18.547 1 97.31 314 GLU B CA 1
ATOM 5104 C C . GLU B 1 314 ? -16.078 -19.516 -19.5 1 97.31 314 GLU B C 1
ATOM 5106 O O . GLU B 1 314 ? -15.172 -19.391 -20.328 1 97.31 314 GLU B O 1
ATOM 5111 N N . GLU B 1 315 ? -17.094 -18.688 -19.344 1 98.12 315 GLU B N 1
ATOM 5112 C CA . GLU B 1 315 ? -17.141 -17.484 -20.156 1 98.12 315 GLU B CA 1
ATOM 5113 C C . GLU B 1 315 ? -15.875 -16.641 -19.984 1 98.12 315 GLU B C 1
ATOM 5115 O O . GLU B 1 315 ? -15.266 -16.203 -20.969 1 98.12 315 GLU B O 1
ATOM 5120 N N . GLY B 1 316 ? -15.5 -16.422 -18.734 1 98.38 316 GLY B N 1
ATOM 5121 C CA . GLY B 1 316 ? -14.312 -15.641 -18.438 1 98.38 316 GLY B CA 1
ATOM 5122 C C . GLY B 1 316 ? -13.031 -16.281 -18.953 1 98.38 316 GLY B C 1
ATOM 5123 O O . GLY B 1 316 ? -12.18 -15.594 -19.516 1 98.38 316 GLY B O 1
ATOM 5124 N N . VAL B 1 317 ? -12.93 -17.562 -18.766 1 98.75 317 VAL B N 1
ATOM 5125 C CA . VAL B 1 317 ? -11.75 -18.281 -19.219 1 98.75 317 VAL B CA 1
ATOM 5126 C C . VAL B 1 317 ? -11.664 -18.203 -20.75 1 98.75 317 VAL B C 1
ATOM 5128 O O . VAL B 1 317 ? -10.586 -17.953 -21.297 1 98.75 317 VAL B O 1
ATOM 5131 N N . ASN B 1 318 ? -12.797 -18.391 -21.406 1 98.81 318 ASN B N 1
ATOM 5132 C CA . ASN B 1 318 ? -12.805 -18.328 -22.875 1 98.81 318 ASN B CA 1
ATOM 5133 C C . ASN B 1 318 ? -12.414 -16.938 -23.375 1 98.81 318 ASN B C 1
ATOM 5135 O O . ASN B 1 318 ? -11.672 -16.828 -24.359 1 98.81 318 ASN B O 1
ATOM 5139 N N . GLU B 1 319 ? -12.938 -15.914 -22.766 1 98.56 319 GLU B N 1
ATOM 5140 C CA . GLU B 1 319 ? -12.586 -14.555 -23.141 1 98.56 319 GLU B CA 1
ATOM 5141 C C . GLU B 1 319 ? -11.086 -14.305 -22.969 1 98.56 319 GLU B C 1
ATOM 5143 O O . GLU B 1 319 ? -10.438 -13.734 -23.844 1 98.56 319 GLU B O 1
ATOM 5148 N N . ALA B 1 320 ? -10.586 -14.711 -21.844 1 98.88 320 ALA B N 1
ATOM 5149 C CA . ALA B 1 320 ? -9.164 -14.523 -21.547 1 98.88 320 ALA B CA 1
ATOM 5150 C C . ALA B 1 320 ? -8.297 -15.312 -22.516 1 98.88 320 ALA B C 1
ATOM 5152 O O . ALA B 1 320 ? -7.285 -14.812 -23.016 1 98.88 320 ALA B O 1
ATOM 5153 N N . ALA B 1 321 ? -8.688 -16.562 -22.766 1 98.94 321 ALA B N 1
ATOM 5154 C CA . ALA B 1 321 ? -7.93 -17.422 -23.656 1 98.94 321 ALA B CA 1
ATOM 5155 C C . ALA B 1 321 ? -7.875 -16.844 -25.062 1 98.94 321 ALA B C 1
ATOM 5157 O O . ALA B 1 321 ? -6.828 -16.891 -25.719 1 98.94 321 ALA B O 1
ATOM 5158 N N . LYS B 1 322 ? -8.992 -16.328 -25.516 1 98.81 322 LYS B N 1
ATOM 5159 C CA . LYS B 1 322 ? -9.023 -15.703 -26.844 1 98.81 322 LYS B CA 1
ATOM 5160 C C . LYS B 1 322 ? -7.969 -14.609 -26.969 1 98.81 322 LYS B C 1
ATOM 5162 O O . LYS B 1 322 ? -7.238 -14.555 -27.953 1 98.81 322 LYS B O 1
ATOM 5167 N N . VAL B 1 323 ? -7.883 -13.75 -25.969 1 98.88 323 VAL B N 1
ATOM 5168 C CA . VAL B 1 323 ? -6.938 -12.641 -25.969 1 98.88 323 VAL B CA 1
ATOM 5169 C C . VAL B 1 323 ? -5.508 -13.188 -25.953 1 98.88 323 VAL B C 1
ATOM 5171 O O . VAL B 1 323 ? -4.664 -12.734 -26.734 1 98.88 323 VAL B O 1
ATOM 5174 N N . LEU B 1 324 ? -5.219 -14.125 -25.078 1 98.88 324 LEU B N 1
ATOM 5175 C CA . LEU B 1 324 ? -3.859 -14.633 -24.906 1 98.88 324 LEU B CA 1
ATOM 5176 C C . LEU B 1 324 ? -3.402 -15.391 -26.141 1 98.88 324 LEU B C 1
ATOM 5178 O O . LEU B 1 324 ? -2.244 -15.281 -26.547 1 98.88 324 LEU B O 1
ATOM 5182 N N . ILE B 1 325 ? -4.297 -16.172 -26.734 1 98.94 325 ILE B N 1
ATOM 5183 C CA . ILE B 1 325 ? -3.986 -16.938 -27.938 1 98.94 325 ILE B CA 1
ATOM 5184 C C . ILE B 1 325 ? -3.721 -15.977 -29.094 1 98.94 325 ILE B C 1
ATOM 5186 O O . ILE B 1 325 ? -2.779 -16.172 -29.859 1 98.94 325 ILE B O 1
ATOM 5190 N N . GLU B 1 326 ? -4.578 -14.945 -29.203 1 98.88 326 GLU B N 1
ATOM 5191 C CA . GLU B 1 326 ? -4.34 -13.938 -30.234 1 98.88 326 GLU B CA 1
ATOM 5192 C C . GLU B 1 326 ? -2.99 -13.25 -30.031 1 98.88 326 GLU B C 1
ATOM 5194 O O . GLU B 1 326 ? -2.268 -12.984 -30.984 1 98.88 326 GLU B O 1
ATOM 5199 N N . ALA B 1 327 ? -2.648 -12.953 -28.812 1 98.88 327 ALA B N 1
ATOM 5200 C CA . ALA B 1 327 ? -1.358 -12.352 -28.484 1 98.88 327 ALA B CA 1
ATOM 5201 C C . ALA B 1 327 ? -0.206 -13.266 -28.875 1 98.88 327 ALA B C 1
ATOM 5203 O O . ALA B 1 327 ? 0.8 -12.812 -29.422 1 98.88 327 ALA B O 1
ATOM 5204 N N . ASN B 1 328 ? -0.367 -14.508 -28.547 1 98.75 328 ASN B N 1
ATOM 5205 C CA . ASN B 1 328 ? 0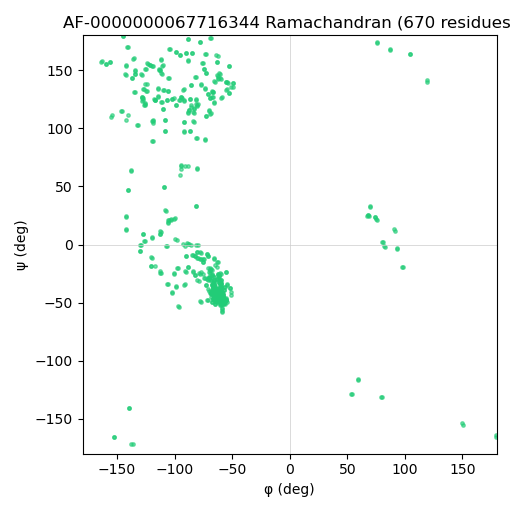.67 -15.477 -28.875 1 98.75 328 ASN B CA 1
ATOM 5206 C C . ASN B 1 328 ? 0.846 -15.617 -30.391 1 98.75 328 ASN B C 1
ATOM 5208 O O . ASN B 1 328 ? 1.967 -15.773 -30.875 1 98.75 328 ASN B O 1
ATOM 5212 N N . LYS B 1 329 ? -0.267 -15.633 -31.109 1 98.5 329 LYS B N 1
ATOM 5213 C CA . LYS B 1 329 ? -0.204 -15.672 -32.562 1 98.5 329 LYS B CA 1
ATOM 5214 C C . LYS B 1 329 ? 0.568 -14.477 -33.125 1 98.5 329 LYS B C 1
ATOM 5216 O O . LYS B 1 329 ? 1.396 -14.625 -34 1 98.5 329 LYS B O 1
ATOM 5221 N N . ALA B 1 330 ? 0.23 -13.336 -32.594 1 98.44 330 ALA B N 1
ATOM 5222 C CA . ALA B 1 330 ? 0.927 -12.125 -33 1 98.44 330 ALA B CA 1
ATOM 5223 C C . ALA B 1 330 ? 2.424 -12.227 -32.719 1 98.44 330 ALA B C 1
ATOM 5225 O O . ALA B 1 330 ? 3.244 -11.805 -33.531 1 98.44 330 ALA B O 1
ATOM 5226 N N . LEU B 1 331 ? 2.801 -12.742 -31.562 1 98.31 331 LEU B N 1
ATOM 5227 C CA . LEU B 1 331 ? 4.207 -12.945 -31.234 1 98.31 331 LEU B CA 1
ATOM 5228 C C . LEU B 1 331 ? 4.871 -13.891 -32.219 1 98.31 331 LEU B C 1
ATOM 5230 O O . LEU B 1 331 ? 5.941 -13.578 -32.75 1 98.31 331 LEU B O 1
ATOM 5234 N N . GLU B 1 332 ? 4.242 -14.992 -32.531 1 97.31 332 GLU B N 1
ATOM 5235 C CA . GLU B 1 332 ? 4.809 -15.992 -33.438 1 97.31 332 GLU B CA 1
ATOM 5236 C C . GLU B 1 332 ? 5.027 -15.422 -34.812 1 97.31 332 GLU B C 1
ATOM 5238 O O . GLU B 1 332 ? 6.043 -15.703 -35.469 1 97.31 332 GLU B O 1
ATOM 5243 N N . GLU B 1 333 ? 4.121 -14.633 -35.219 1 97 333 GLU B N 1
ATOM 5244 C CA . GLU B 1 333 ? 4.238 -13.992 -36.531 1 97 333 GLU B CA 1
ATOM 5245 C C . GLU B 1 333 ? 5.414 -13.023 -36.562 1 97 333 GLU B C 1
ATOM 5247 O O . GLU B 1 333 ? 6.082 -12.883 -37.594 1 97 333 GLU B O 1
ATOM 5252 N N . SER B 1 334 ? 5.648 -12.414 -35.5 1 94.69 334 SER B N 1
ATOM 5253 C CA . SER B 1 334 ? 6.719 -11.422 -35.406 1 94.69 334 SER B CA 1
ATOM 5254 C C . SER B 1 334 ? 8.086 -12.094 -35.344 1 94.69 334 SER B C 1
ATOM 5256 O O . SER B 1 334 ? 9.102 -11.477 -35.688 1 94.69 334 SER B O 1
ATOM 5258 N N . LEU B 1 335 ? 8.164 -13.266 -34.906 1 92.5 335 LEU B N 1
ATOM 5259 C CA . LEU B 1 335 ? 9.422 -13.992 -34.781 1 92.5 335 LEU B CA 1
ATOM 5260 C C . LEU B 1 335 ? 9.883 -14.531 -36.125 1 92.5 335 LEU B C 1
ATOM 5262 O O . LEU B 1 335 ? 11.062 -14.844 -36.312 1 92.5 335 LEU B O 1
ATOM 5266 N N . VAL B 1 336 ? 8.984 -14.773 -37.094 1 89.31 336 VAL B N 1
ATOM 5267 C CA . VAL B 1 336 ? 9.32 -15.289 -38.406 1 89.31 336 VAL B CA 1
ATOM 5268 C C . VAL B 1 336 ? 9.586 -14.133 -39.375 1 89.31 336 VAL B C 1
ATOM 5270 O O . VAL B 1 336 ? 10.32 -14.281 -40.344 1 89.31 336 VAL B O 1
ATOM 5273 N N . SER B 1 337 ? 9.109 -12.969 -39.156 1 74.31 337 SER B N 1
ATOM 5274 C CA . SER B 1 337 ? 9.359 -11.844 -40.031 1 74.31 337 SER B CA 1
ATOM 5275 C C . SER B 1 337 ? 10.734 -11.234 -39.812 1 74.31 337 SER B C 1
ATOM 5277 O O . SER B 1 337 ? 11.211 -11.203 -38.656 1 74.31 337 SER B O 1
#

Nearest PDB structures (foldseek):
  3cqj-assembly1_B  TM=7.353E-01  e=1.998E-12  Escherichia coli
  3cqi-assembly1_B  TM=7.164E-01  e=1.186E-12  Escherichia coli
  3cqk-assembly1_B  TM=7.192E-01  e=2.154E-11  Escherichia coli
  3dx5-assembly1_A  TM=7.353E-01  e=6.872E-11  Bacillus anthracis
  3cny-assembly2_B  TM=7.149E-01  e=6.485E-11  Lactiplantibacillus plantarum WCFS1

Organism: Corynebacterium glutamicum (strain ATCC 13032 / DSM 20300 / JCM 1318 / BCRC 11384 / CCUG 27702 / LMG 3730 / NBRC 12168 / NCIMB 10025 / NRRL B-2784 / 534) (NCBI:txid196627)

Radius of gyration: 27.33 Å; Cα contacts (8 Å, |Δi|>4): 1518; chains: 2; bounding box: 50×92×72 Å

pLDDT: mean 97.73, std 2.06, range [74.19, 98.94]

InterPro domains:
  IPR013022 Xylose isomerase-like, TIM barrel domain [PF01261] (19-325)
  IPR036237 Xylose isomerase-like superfamily [SSF51658] (1-327)
  IPR050312 IolE/XylA/MocC-like [PTHR12110] (3-322)

Secondary structure (DSSP, 8-state):
-EEEEEGGGGTTS-HHHHHHHHHHTT--EEEEE-STTS--TT-TTHHHHTT-HHHHHHHHHTTTTTS-EEEEEE--S-TT-SSHHHHHHHHHHHHHHHHHHHHTT--EEEE-----BSSTT-SSB---S---BHHHHHHHHHHHHHHHHHHHHHHHHHHHTT-EEEEE--TTSS--SHHHHHHHHHHH--SSEEEEEESHHHHHTT--HHHHHHHHGGGEEEEEE-EEEE-HHHHHHH-SS----BPPPTTS---EEETTEEBPBPPTT-SEEEE-TTSSS-HHHHHHHHHHHHHH-TT-EEEE----TTS-HHHHHHHHHHHHHHHHHHHHHHHH-/-EEEEEGGGGTTS-HHHHHHHHHHTT--EEEEE-STTS--TT-TTHHHHTT-HHHHHHHHHTTTTTS-EEEEEE--S-TT-SSHHHHHHHHHHHHHHHHHHHHTT--EEEE-----BSSTT-SSB---S---BHHHHHHHHHHHHHHHHHHHHHHHHHHHTT-EEEEE--TTSS--SHHHHHHHHHHH--SSEEEEEESHHHHHTT--HHHHHHHHGGGEEEEEE-EEEE-HHHHHHH-SS----BPPPTTS---EEETTEEBPBPPTT-SEEEE-TTSSS-HHHHHHHHHHHHHH-TT-EEEE----TTS-HHHHHHHHHHHHHHHHHHHHHHHH-

Solvent-accessible surface area (backbone atoms only — not comparable to full-atom values): 33117 Å² total; per-residue (Å²): 112,46,44,24,31,40,44,71,67,46,62,87,53,52,52,71,58,41,46,50,53,39,37,73,43,70,34,42,24,34,21,42,44,55,21,34,32,46,73,27,73,73,43,81,54,52,74,48,33,70,78,28,71,64,49,34,51,54,56,56,51,70,38,62,91,56,69,37,44,80,53,38,36,30,24,43,38,35,41,38,30,46,43,58,75,32,4,54,51,18,38,47,24,44,55,49,41,48,55,41,25,41,68,70,73,41,43,41,35,37,28,41,63,11,31,30,20,49,49,95,84,33,74,50,64,43,61,83,44,61,36,57,36,44,59,49,48,52,24,47,52,55,31,47,56,55,48,39,54,55,48,38,53,47,19,53,53,25,51,75,50,62,25,36,35,12,29,33,40,32,85,77,28,71,34,43,36,51,64,38,47,53,49,52,37,70,70,41,65,48,85,23,54,37,23,17,52,39,38,28,64,31,49,81,37,53,24,33,55,52,57,33,44,65,69,55,32,82,40,52,66,33,33,31,54,30,29,41,30,75,32,62,86,30,9,23,45,36,14,64,58,49,59,68,42,41,82,66,53,89,90,48,95,71,51,59,53,41,76,93,28,31,49,33,40,74,41,87,77,35,25,53,42,52,26,34,44,53,71,45,49,45,45,70,55,50,19,50,40,51,48,43,46,37,73,59,36,66,77,41,42,35,23,34,47,70,63,25,80,90,42,54,65,67,58,33,48,38,50,22,35,50,34,53,51,51,11,44,50,54,40,55,55,57,71,75,101,115,46,43,24,31,40,43,72,65,45,63,89,53,53,52,71,57,41,48,50,52,39,36,71,44,71,33,42,23,34,22,42,45,56,20,32,33,46,73,28,74,74,45,82,54,53,75,48,31,70,77,28,70,64,47,35,51,54,56,57,52,69,40,63,90,56,69,38,43,81,53,37,36,30,23,44,39,36,41,38,29,46,43,56,75,34,5,53,52,20,39,47,25,46,54,50,41,46,55,41,26,42,69,70,73,42,43,40,35,37,29,38,65,10,30,32,21,51,50,93,84,35,75,52,64,41,63,83,43,60,37,55,36,45,59,48,49,52,23,47,52,56,34,46,55,54,47,38,55,53,49,38,53,47,20,52,54,24,50,76,50,61,26,38,35,12,29,34,40,32,86,78,27,71,34,44,35,51,64,37,47,52,48,51,37,70,71,39,64,48,82,24,55,38,23,17,52,39,39,28,64,31,48,80,36,53,23,32,56,52,59,35,44,66,70,54,32,81,40,52,64,33,33,32,54,30,27,41,32,74,32,64,87,30,10,24,44,36,14,63,60,48,60,67,42,40,81,68,52,90,90,46,95,70,52,59,53,40,75,95,30,31,49,34,42,74,41,88,78,35,25,53,43,54,27,34,45,54,72,46,49,46,44,70,55,51,20,52,41,50,47,43,46,37,73,60,36,65,76,39,41,36,22,35,48,68,63,27,80,92,43,55,65,66,60,32,48,38,50,22,35,51,32,53,50,52,10,44,50,53,40,56,55,55,71,74,101